Protein AF-0000000077101051 (afdb_homodimer)

Organism: Anaerostipes caccae (strain DSM 14662 / CCUG 47493 / JCM 13470 / NCIMB 13811 / L1-92) (NCBI:txid411490)

Secondary structure (DSSP, 8-state):
--EEEEE-S-HHHHHHHHHHHHHHHHHH-TT-EEEEEESSHHHHHHHHHHS-S--EEEEES---TTS--HHHHHHHHHHH-TT-EEEEEES-GGGHHHHHTSSS--SEEEE--S-HHHHHHHHHHHHHHHHHHS--S--GGGG-EEEEEEETTEEEEEEGGGEEEEEE-SSSTTEEEEEETTS-EEEEE--HHHHHHHH-TTEEEEETTEEEEGGGEEEEETTEEEETTS-EEE--GGGHHHHHHHHHHS--/--EEEEE-S-HHHHHHHHHHHHHHHHHH-TT-EEEEEESSHHHHHHHHHHS-S--EEEEES---TTS--HHHHHHHHHHH-TT-EEEEEES-GGGHHHHHTTTS--SEEEE--S-HHHHHHHHHHHHHHHHHHS--S--GGGG-EEEEEEETTEEEEEEGGGEEEEEE-SSSTTEEEEEETTS-EEEEE--HHHHHHHH-TTEEEEETTEEEEGGGEEEEETTEEEETTS-EEE--GGGHHHHHHHHHHS--

Foldseek 3Di:
DAEEEEEALDPVVLVLLQVLLVLLCVQANVPYDHPYYYNDLVRVVVSCVVPPDAHEYAFEQDRDDPDPGSLNSLQVNCVRYVNHAYEYEYCPPVCVVVSVPVPSPHLYYHHDDPPSLQSSLRSNLSSVVSVVSPPDPDDPQFPDWFWADQDPPDIDIGTLVFWFKKFDDPVDPQKIWTAGSNGDIGIGRHAPVVVDVRSPDQWDDQDNGMIGGLSQWADDDPQWTAGSSGDIDGGDPVCVVVSCCSNVVVVD/DAEEEEEALDPVVLVLLQVLLVLLCVQANVPYDYPYYYNDLVRVVVSCVVPPDAHEYAFEQDRDDPDPGSLNSLQVNCVRYVNHAYEYEYCPPVCVVVSVPVPSPHLYYHYDDPPSLQSSLRSNLSSVVSVVSPPDPDDPQFPDWFWADQDPPDIDIGTLVFWFKKFDDPVDPQKIWTAGSNGDIGIGRHAPVVVDVRSPDQWDDQDNGMIGGLSQWADDDPQWTAGSSGDIDGGDPVCVVVSCCSNVVVVD

pLDDT: mean 87.76, std 11.81, range [38.31, 98.5]

Radius of gyration: 25.84 Å; Cα contacts (8 Å, |Δi|>4): 938; chains: 2; bounding box: 52×83×56 Å

Nearest PDB structures (foldseek):
  4cbv-assembly2_F  TM=4.762E-01  e=7.673E-15  Streptococcus pneumoniae
  4mld-assembly2_C  TM=9.197E-01  e=7.241E-06  Streptococcus pneumoniae R6
  4ml3-assembly1_C  TM=8.680E-01  e=5.550E-05  Streptococcus pneumoniae R6
  6xvu-assembly2_C  TM=7.478E-01  e=4.113E-05  Deinococcus radiodurans R1 = ATCC 13939 = DSM 20539
  5m7p-assembly1_A  TM=7.441E-01  e=4.367E-05  Brucella abortus str. 2308 A

Sequence (504 aa):
MLEIILCDDDPFILKIIREQVEHILSESIPEGRIACVASGYQELFLYLKKHPGEYLFFLDLDFGSNEFNGIDIAKQIKKSFPGSKIVFVTNHYELALNVLKSGVEPFGFIEKTTDIMKMNQCCYQYIYLAKKSFPSKESEEDTETVTLKIGTDEELSLPKADILYVEAVKTKSHCICYHTVNGSSITVRETIDHALETLGAGFMKSHRSVIVQKCHMIGLSDGMIKFINGDTVPCSFRQRNEIKGVIYGKQSMLEIILCDDDPFILKIIREQVEHILSESIPEGRIACVASGYQELFLYLKKHPGEYLFFLDLDFGSNEFNGIDIAKQIKKSFPGSKIVFVTNHYELALNVLKSGVEPFGFIEKTTDIMKMNQCCYQYIYLAKKSFPSKESEEDTETVTLKIGTDEELSLPKADILYVEAVKTKSHCICYHTVNGSSITVRETIDHALETLGAGFMKSHRSVIVQKCHMIGLSDGMIKFINGDTVPCSFRQRNEIKGVIYGKQS

InterPro domains:
  IPR001789 Signal transduction response regulator, receiver domain [PF00072] (4-119)
  IPR001789 Signal transduction response regulator, receiver domain [PS50110] (3-127)
  IPR007492 LytTR DNA-binding domain [PF04397] (158-245)
  IPR007492 LytTR DNA-binding domain [PS50930] (157-249)
  IPR007492 LytTR DNA-binding domain [SM00850] (153-248)
  IPR011006 CheY-like superfamily [SSF52172] (1-127)
  IPR046947 Transcriptional regulatory protein LytR-like [PTHR37299] (19-244)

Structure (mmCIF, N/CA/C/O backbone):
data_AF-0000000077101051-model_v1
#
loop_
_entity.id
_entity.type
_entity.pdbx_description
1 polymer 'Stage 0 sporulation protein A homolog'
#
loop_
_atom_site.group_PDB
_atom_site.id
_atom_site.type_symbol
_atom_site.label_atom_id
_atom_site.label_alt_id
_atom_site.label_comp_id
_atom_site.label_asym_id
_atom_site.label_entity_id
_atom_site.label_seq_id
_atom_site.pdbx_PDB_ins_code
_atom_site.Cartn_x
_atom_site.Cartn_y
_atom_site.Cartn_z
_atom_site.occupancy
_atom_site.B_iso_or_equiv
_atom_site.auth_seq_id
_atom_site.auth_comp_id
_atom_site.auth_asym_id
_atom_site.auth_atom_id
_atom_site.pdbx_PDB_model_num
ATOM 1 N N . MET A 1 1 ? -11.672 18.047 -7.66 1 79.38 1 MET A N 1
ATOM 2 C CA . MET A 1 1 ? -12.297 18.047 -6.336 1 79.38 1 MET A CA 1
ATOM 3 C C . MET A 1 1 ? -12.094 16.703 -5.645 1 79.38 1 MET A C 1
ATOM 5 O O . MET A 1 1 ? -12.211 15.648 -6.281 1 79.38 1 MET A O 1
ATOM 9 N N . LEU A 1 2 ? -11.625 16.734 -4.301 1 91.75 2 LEU A N 1
ATOM 10 C CA . LEU A 1 2 ? -11.406 15.516 -3.523 1 91.75 2 LEU A CA 1
ATOM 11 C C . LEU A 1 2 ? -12.727 14.938 -3.035 1 91.75 2 LEU A C 1
ATOM 13 O O . LEU A 1 2 ? -13.477 15.609 -2.32 1 91.75 2 LEU A O 1
ATOM 17 N N . GLU A 1 3 ? -13.172 13.82 -3.484 1 96.56 3 GLU A N 1
ATOM 18 C CA . GLU A 1 3 ? -14.383 13.125 -3.051 1 96.56 3 GLU A CA 1
ATOM 19 C C . GLU A 1 3 ? -14.039 11.898 -2.209 1 96.56 3 GLU A C 1
ATOM 21 O O . GLU A 1 3 ? -13.219 11.078 -2.607 1 96.56 3 GLU A O 1
ATOM 26 N N . ILE A 1 4 ? -14.75 11.844 -1.069 1 98.06 4 ILE A N 1
ATOM 27 C CA . ILE A 1 4 ? -14.391 10.844 -0.067 1 98.06 4 ILE A CA 1
ATOM 28 C C . ILE A 1 4 ? -15.555 9.875 0.139 1 98.06 4 ILE A C 1
ATOM 30 O O . ILE A 1 4 ? -16.703 10.297 0.207 1 98.06 4 ILE A O 1
ATOM 34 N N . ILE A 1 5 ? -15.289 8.633 0.227 1 98.5 5 ILE A N 1
ATOM 35 C CA . ILE A 1 5 ? -16.266 7.605 0.541 1 98.5 5 ILE A CA 1
ATOM 36 C C . ILE A 1 5 ? -15.898 6.906 1.846 1 98.5 5 ILE A C 1
ATOM 38 O O . ILE A 1 5 ? -14.734 6.527 2.043 1 98.5 5 ILE A O 1
ATOM 42 N N . LEU A 1 6 ? -16.828 6.82 2.721 1 98.38 6 LEU A N 1
ATOM 43 C CA . LEU A 1 6 ? -16.672 6.098 3.98 1 98.38 6 LEU A CA 1
ATOM 44 C C . LEU A 1 6 ? -17.438 4.781 3.949 1 98.38 6 LEU A C 1
ATOM 46 O O . LEU A 1 6 ? -18.594 4.742 3.523 1 98.38 6 LEU A O 1
ATOM 50 N N . CYS A 1 7 ? -16.797 3.705 4.406 1 96.56 7 CYS A N 1
ATOM 51 C CA . CYS A 1 7 ? -17.484 2.416 4.422 1 96.56 7 CYS A CA 1
ATOM 52 C C . CYS A 1 7 ? -17.109 1.616 5.664 1 96.56 7 CYS A C 1
ATOM 54 O O . CYS A 1 7 ? -15.945 1.244 5.84 1 96.56 7 CYS A O 1
ATOM 56 N N . ASP A 1 8 ? -17.984 1.375 6.48 1 94.25 8 ASP A N 1
ATOM 57 C CA . ASP A 1 8 ? -17.875 0.612 7.723 1 94.25 8 ASP A CA 1
ATOM 58 C C . ASP A 1 8 ? -19.219 0.025 8.133 1 94.25 8 ASP A C 1
ATOM 60 O O . ASP A 1 8 ? -20.25 0.678 7.996 1 94.25 8 ASP A O 1
ATOM 64 N N . ASP A 1 9 ? -19.188 -1.195 8.641 1 90.75 9 ASP A N 1
ATOM 65 C CA . ASP A 1 9 ? -20.484 -1.798 8.992 1 90.75 9 ASP A CA 1
ATOM 66 C C . ASP A 1 9 ? -20.922 -1.376 10.391 1 90.75 9 ASP A C 1
ATOM 68 O O . ASP A 1 9 ? -22.047 -1.654 10.805 1 90.75 9 ASP A O 1
ATOM 72 N N . ASP A 1 10 ? -20.078 -0.74 11.164 1 92.75 10 ASP A N 1
ATOM 73 C CA . ASP A 1 10 ? -20.422 -0.222 12.492 1 92.75 10 ASP A CA 1
ATOM 74 C C . ASP A 1 10 ? -20.906 1.223 12.406 1 92.75 10 ASP A C 1
ATOM 76 O O . ASP A 1 10 ? -20.109 2.137 12.164 1 92.75 10 ASP A O 1
ATOM 80 N N . PRO A 1 11 ? -22.188 1.44 12.656 1 94.12 11 PRO A N 1
ATOM 81 C CA . PRO A 1 11 ? -22.734 2.791 12.523 1 94.12 11 PRO A CA 1
ATOM 82 C C . PRO A 1 11 ? -22.062 3.799 13.453 1 94.12 11 PRO A C 1
ATOM 84 O O . PRO A 1 11 ? -21.969 4.984 13.117 1 94.12 11 PRO A O 1
ATOM 87 N N . PHE A 1 12 ? -21.625 3.359 14.555 1 94.38 12 PHE A N 1
ATOM 88 C CA . PHE A 1 12 ? -20.969 4.254 15.5 1 94.38 12 PHE A CA 1
ATOM 89 C C . PHE A 1 12 ? -19.641 4.738 14.945 1 94.38 12 PHE A C 1
ATOM 91 O O . PHE A 1 12 ? -19.328 5.926 15.008 1 94.38 12 PHE A O 1
ATOM 98 N N . ILE A 1 13 ? -18.922 3.852 14.422 1 93.19 13 ILE A N 1
ATOM 99 C CA . ILE A 1 13 ? -17.641 4.195 13.836 1 93.19 13 ILE A CA 1
ATOM 100 C C . ILE A 1 13 ? -17.844 5.125 12.641 1 93.19 13 ILE A C 1
ATOM 102 O O . ILE A 1 13 ? -17.125 6.113 12.484 1 93.19 13 ILE A O 1
ATOM 106 N N . LEU A 1 14 ? -18.812 4.824 11.805 1 95.75 14 LEU A N 1
ATOM 107 C CA . LEU A 1 14 ? -19.109 5.664 10.648 1 95.75 14 LEU A CA 1
ATOM 108 C C . LEU A 1 14 ? -19.422 7.094 11.078 1 95.75 14 LEU A C 1
ATOM 110 O O . LEU A 1 14 ? -18.953 8.047 10.445 1 95.75 14 LEU A O 1
ATOM 114 N N . LYS A 1 15 ? -20.172 7.199 12.109 1 95.44 15 LYS A N 1
ATOM 115 C CA . LYS A 1 15 ? -20.516 8.523 12.609 1 95.44 15 LYS A CA 1
ATOM 116 C C . LYS A 1 15 ? -19.281 9.297 13.047 1 95.44 15 LYS A C 1
ATOM 118 O O . LYS A 1 15 ? -19.109 10.469 12.695 1 95.44 15 LYS A O 1
ATOM 123 N N . ILE A 1 16 ? -18.453 8.656 13.789 1 93.62 16 ILE A N 1
ATOM 124 C CA . ILE A 1 16 ? -17.234 9.281 14.312 1 93.62 16 ILE A CA 1
ATOM 125 C C . ILE A 1 16 ? -16.344 9.727 13.156 1 93.62 16 ILE A C 1
ATOM 127 O O . ILE A 1 16 ? -15.906 10.875 13.117 1 93.62 16 ILE A O 1
ATOM 131 N N . ILE A 1 17 ? -16.094 8.859 12.203 1 96 17 ILE A N 1
ATOM 132 C CA . ILE A 1 17 ? -15.211 9.172 11.086 1 96 17 ILE A CA 1
ATOM 133 C C . ILE A 1 17 ? -15.828 10.281 10.234 1 96 17 ILE A C 1
ATOM 135 O O . ILE A 1 17 ? -15.125 11.195 9.797 1 96 17 ILE A O 1
ATOM 139 N N . ARG A 1 18 ? -17.094 10.172 10.016 1 96.94 18 ARG A N 1
ATOM 140 C CA . ARG A 1 18 ? -17.781 11.195 9.234 1 96.94 18 ARG A CA 1
ATOM 141 C C . ARG A 1 18 ? -17.594 12.57 9.859 1 96.94 18 ARG A C 1
ATOM 143 O O . ARG A 1 18 ? -17.266 13.531 9.164 1 96.94 18 ARG A O 1
ATOM 150 N N . GLU A 1 19 ? -17.812 12.672 11.109 1 95.19 19 GLU A N 1
ATOM 151 C CA . GLU A 1 19 ? -17.688 13.945 11.805 1 95.19 19 GLU A CA 1
ATOM 152 C C . GLU A 1 19 ? -16.266 14.492 11.695 1 95.19 19 GLU A C 1
ATOM 154 O O . GLU A 1 19 ? -16.062 15.695 11.469 1 95.19 19 GLU A O 1
ATOM 159 N N . GLN A 1 20 ? -15.336 13.633 11.867 1 93.06 20 GLN A N 1
ATOM 160 C CA . GLN A 1 20 ? -13.945 14.055 11.758 1 93.06 20 GLN A CA 1
ATOM 161 C C . GLN A 1 20 ? -13.625 14.539 10.344 1 93.06 20 GLN A C 1
ATOM 163 O O . GLN A 1 20 ? -13.023 15.602 10.172 1 93.06 20 GLN A O 1
ATOM 168 N N . VAL A 1 21 ? -14.023 13.797 9.359 1 95.75 21 VAL A N 1
ATOM 169 C CA . VAL A 1 21 ? -13.75 14.125 7.965 1 95.75 21 VAL A CA 1
ATOM 170 C C . VAL A 1 21 ? -14.453 15.43 7.594 1 95.75 21 VAL A C 1
ATOM 172 O O . VAL A 1 21 ? -13.859 16.297 6.949 1 95.75 21 VAL A O 1
ATOM 175 N N . GLU A 1 22 ? -15.641 15.562 8.023 1 94.88 22 GLU A N 1
ATOM 176 C CA . GLU A 1 22 ? -16.375 16.797 7.758 1 94.88 22 GLU A CA 1
ATOM 177 C C . GLU A 1 22 ? -15.672 18 8.367 1 94.88 22 GLU A C 1
ATOM 179 O O . GLU A 1 22 ? -15.578 19.062 7.738 1 94.88 22 GLU A O 1
ATOM 184 N N . HIS A 1 23 ? -15.289 17.828 9.57 1 90.5 23 HIS A N 1
ATOM 185 C CA . HIS A 1 23 ? -14.578 18.906 10.25 1 90.5 23 HIS A CA 1
ATOM 186 C C . HIS A 1 23 ? -13.305 19.281 9.492 1 90.5 23 HIS A C 1
ATOM 188 O O . HIS A 1 23 ? -13.047 20.469 9.266 1 90.5 23 HIS A O 1
ATOM 194 N N . ILE A 1 24 ? -12.547 18.328 9.062 1 90.31 24 ILE A N 1
ATOM 195 C CA . ILE A 1 24 ? -11.305 18.547 8.328 1 90.31 24 ILE A CA 1
ATOM 196 C C . ILE A 1 24 ? -11.594 19.266 7.012 1 90.31 24 ILE A C 1
ATOM 198 O O . ILE A 1 24 ? -10.93 20.234 6.664 1 90.31 24 ILE A O 1
ATOM 202 N N . LEU A 1 25 ? -12.578 18.781 6.312 1 92.19 25 LEU A N 1
ATOM 203 C CA . LEU A 1 25 ? -12.914 19.359 5.016 1 92.19 25 LEU A CA 1
ATOM 204 C C . LEU A 1 25 ? -13.359 20.812 5.168 1 92.19 25 LEU A C 1
ATOM 206 O O . LEU A 1 25 ? -12.93 21.672 4.41 1 92.19 25 LEU A O 1
ATOM 210 N N . SER A 1 26 ? -14.125 21.094 6.133 1 89.31 26 SER A N 1
ATOM 211 C CA . SER A 1 26 ? -14.648 22.438 6.344 1 89.31 26 SER A CA 1
ATOM 212 C C . SER A 1 26 ? -13.531 23.422 6.684 1 89.31 26 SER A C 1
ATOM 214 O O . SER A 1 26 ? -13.562 24.578 6.254 1 89.31 26 SER A O 1
ATOM 216 N N . GLU A 1 27 ? -12.578 22.938 7.363 1 83.31 27 GLU A N 1
ATOM 217 C CA . GLU A 1 27 ? -11.539 23.812 7.879 1 83.31 27 GLU A CA 1
ATOM 218 C C . GLU A 1 27 ? -10.391 23.953 6.879 1 83.31 27 GLU A C 1
ATOM 220 O O . GLU A 1 27 ? -9.75 25.016 6.809 1 83.31 27 GLU A O 1
ATOM 225 N N . SER A 1 28 ? -10.117 22.938 6.133 1 80.94 28 SER A N 1
ATOM 226 C CA . SER A 1 28 ? -8.828 22.953 5.461 1 80.94 28 SER A CA 1
ATOM 227 C C . SER A 1 28 ? -8.977 22.656 3.973 1 80.94 28 SER A C 1
ATOM 229 O O . SER A 1 28 ? -8.086 22.969 3.18 1 80.94 28 SER A O 1
ATOM 231 N N . ILE A 1 29 ? -10.016 22.016 3.594 1 80.75 29 ILE A N 1
ATOM 232 C CA . ILE A 1 29 ? -10.18 21.609 2.201 1 80.75 29 ILE A CA 1
ATOM 233 C C . ILE A 1 29 ? -11.625 21.859 1.763 1 80.75 29 ILE A C 1
ATOM 235 O O . ILE A 1 29 ? -12.383 20.906 1.541 1 80.75 29 ILE A O 1
ATOM 239 N N . PRO A 1 30 ? -11.883 23.031 1.496 1 79.44 30 PRO A N 1
ATOM 240 C CA . PRO A 1 30 ? -13.281 23.375 1.238 1 79.44 30 PRO A CA 1
ATOM 241 C C . PRO A 1 30 ? -13.82 22.75 -0.045 1 79.44 30 PRO A C 1
ATOM 243 O O . PRO A 1 30 ? -15.031 22.562 -0.183 1 79.44 30 PRO A O 1
ATOM 246 N N . GLU A 1 31 ? -12.969 22.406 -0.931 1 84.94 31 GLU A N 1
ATOM 247 C CA . GLU A 1 31 ? -13.43 21.844 -2.195 1 84.94 31 GLU A CA 1
ATOM 248 C C . GLU A 1 31 ? -13.672 20.344 -2.076 1 84.94 31 GLU A C 1
ATOM 250 O O . GLU A 1 31 ? -14.18 19.719 -3.008 1 84.94 31 GLU A O 1
ATOM 255 N N . GLY A 1 32 ? -13.422 19.812 -0.998 1 92.38 32 GLY A N 1
ATOM 256 C CA . GLY A 1 32 ? -13.648 18.391 -0.787 1 92.38 32 GLY A CA 1
ATOM 257 C C . GLY A 1 32 ? -15.031 18.078 -0.231 1 92.38 32 GLY A C 1
ATOM 258 O O . GLY A 1 32 ? -15.664 18.938 0.372 1 92.38 32 GLY A O 1
ATOM 259 N N . ARG A 1 33 ? -15.516 16.875 -0.443 1 95.88 33 ARG A N 1
ATOM 260 C CA . ARG A 1 33 ? -16.781 16.484 0.145 1 95.88 33 ARG A CA 1
ATOM 261 C C . ARG A 1 33 ? -16.828 14.969 0.379 1 95.88 33 ARG A C 1
ATOM 263 O O . ARG A 1 33 ? -16.109 14.211 -0.268 1 95.88 33 ARG A O 1
ATOM 270 N N . ILE A 1 34 ? -17.766 14.648 1.262 1 97.81 34 ILE A N 1
ATOM 271 C CA . ILE A 1 34 ? -18.109 13.242 1.414 1 97.81 34 ILE A CA 1
ATOM 272 C C . ILE A 1 34 ? -19.156 12.852 0.385 1 97.81 34 ILE A C 1
ATOM 274 O O . ILE A 1 34 ? -20.281 13.359 0.421 1 97.81 34 ILE A O 1
ATOM 278 N N . ALA A 1 35 ? -18.797 11.961 -0.454 1 97.88 35 ALA A N 1
ATOM 279 C CA . ALA A 1 35 ? -19.672 11.602 -1.565 1 97.88 35 ALA A CA 1
ATOM 280 C C . ALA A 1 35 ? -20.641 10.492 -1.162 1 97.88 35 ALA A C 1
ATOM 282 O O . ALA A 1 35 ? -21.75 10.414 -1.681 1 97.88 35 ALA A O 1
ATOM 283 N N . CYS A 1 36 ? -20.188 9.602 -0.268 1 97.88 36 CYS A N 1
ATOM 284 C CA . CYS A 1 36 ? -21 8.453 0.106 1 97.88 36 CYS A CA 1
ATOM 285 C C . CYS A 1 36 ? -20.562 7.887 1.451 1 97.88 36 CYS A C 1
ATOM 287 O O . CYS A 1 36 ? -19.359 7.832 1.743 1 97.88 36 CYS A O 1
ATOM 289 N N . VAL A 1 37 ? -21.516 7.602 2.223 1 97.88 37 VAL A N 1
ATOM 290 C CA . VAL A 1 37 ? -21.328 6.828 3.445 1 97.88 37 VAL A CA 1
ATOM 291 C C . VAL A 1 37 ? -22.047 5.492 3.33 1 97.88 37 VAL A C 1
ATOM 293 O O . VAL A 1 37 ? -23.281 5.453 3.23 1 97.88 37 VAL A O 1
ATOM 296 N N . ALA A 1 38 ? -21.297 4.398 3.322 1 95.69 38 ALA A N 1
ATOM 297 C CA . ALA A 1 38 ? -21.859 3.078 3.094 1 95.69 38 ALA A CA 1
ATOM 298 C C . ALA A 1 38 ? -21.688 2.182 4.316 1 95.69 38 ALA A C 1
ATOM 300 O O . ALA A 1 38 ? -20.625 2.195 4.949 1 95.69 38 ALA A O 1
ATOM 301 N N . SER A 1 39 ? -22.641 1.37 4.59 1 92.5 39 SER A N 1
ATOM 302 C CA . SER A 1 39 ? -22.594 0.462 5.73 1 92.5 39 SER A CA 1
ATOM 303 C C . SER A 1 39 ? -22.078 -0.914 5.316 1 92.5 39 SER A C 1
ATOM 305 O O . SER A 1 39 ? -21.984 -1.824 6.141 1 92.5 39 SER A O 1
ATOM 307 N N . GLY A 1 40 ? -21.766 -1.019 4.082 1 86.88 40 GLY A N 1
ATOM 308 C CA . GLY A 1 40 ? -21.25 -2.285 3.574 1 86.88 40 GLY A CA 1
ATOM 309 C C . GLY A 1 40 ? -20.953 -2.254 2.09 1 86.88 40 GLY A C 1
ATOM 310 O O . GLY A 1 40 ? -21.125 -1.224 1.436 1 86.88 40 GLY A O 1
ATOM 311 N N . TYR A 1 41 ? -20.469 -3.359 1.584 1 85.44 41 TYR A N 1
ATOM 312 C CA . TYR A 1 41 ? -19.953 -3.445 0.223 1 85.44 41 TYR A CA 1
ATOM 313 C C . TYR A 1 41 ? -21.078 -3.264 -0.797 1 85.44 41 TYR A C 1
ATOM 315 O O . TYR A 1 41 ? -20.859 -2.684 -1.864 1 85.44 41 TYR A O 1
ATOM 323 N N . GLN A 1 42 ? -22.281 -3.762 -0.482 1 85.5 42 GLN A N 1
ATOM 324 C CA . GLN A 1 42 ? -23.391 -3.65 -1.433 1 85.5 42 GLN A CA 1
ATOM 325 C C . GLN A 1 42 ? -23.734 -2.191 -1.7 1 85.5 42 GLN A C 1
ATOM 327 O O . GLN A 1 42 ? -23.844 -1.774 -2.855 1 85.5 42 GLN A O 1
ATOM 332 N N . GLU A 1 43 ? -23.953 -1.485 -0.604 1 92.19 43 GLU A N 1
ATOM 333 C CA . GLU A 1 43 ? -24.234 -0.062 -0.735 1 92.19 43 GLU A CA 1
ATOM 334 C C . GLU A 1 43 ? -23.109 0.673 -1.442 1 92.19 43 GLU A C 1
ATOM 336 O O . GLU A 1 43 ? -23.344 1.54 -2.283 1 92.19 43 GLU A O 1
ATOM 341 N N . LEU A 1 44 ? -21.922 0.354 -1.137 1 94.38 44 LEU A N 1
ATOM 342 C CA . LEU A 1 44 ? -20.734 0.968 -1.719 1 94.38 44 LEU A CA 1
ATOM 343 C C . LEU A 1 44 ? -20.703 0.76 -3.229 1 94.38 44 LEU A C 1
ATOM 345 O O . LEU A 1 44 ? -20.562 1.721 -3.99 1 94.38 44 LEU A O 1
ATOM 349 N N . PHE A 1 45 ? -20.906 -0.419 -3.691 1 91.44 45 PHE A N 1
ATOM 350 C CA . PHE A 1 45 ? -20.766 -0.709 -5.113 1 91.44 45 PHE A CA 1
ATOM 351 C C . PHE A 1 45 ? -21.969 -0.201 -5.891 1 91.44 45 PHE A C 1
ATOM 353 O O . PHE A 1 45 ? -21.859 0.178 -7.055 1 91.44 45 PHE A O 1
ATOM 360 N N . LEU A 1 46 ? -23.172 -0.211 -5.227 1 93 46 LEU A N 1
ATOM 361 C CA . LEU A 1 46 ? -24.328 0.429 -5.863 1 93 46 LEU A CA 1
ATOM 362 C C . LEU A 1 46 ? -24.031 1.898 -6.148 1 93 46 LEU A C 1
ATOM 364 O O . LEU A 1 46 ? -24.344 2.396 -7.234 1 93 46 LEU A O 1
ATOM 368 N N . TYR A 1 47 ? -23.453 2.531 -5.199 1 96.44 47 TYR A N 1
ATOM 369 C CA . TYR A 1 47 ? -23.094 3.93 -5.395 1 96.44 47 TYR A CA 1
ATOM 370 C C . TYR A 1 47 ? -22.078 4.078 -6.52 1 96.44 47 TYR A C 1
ATOM 372 O O . TYR A 1 47 ? -22.219 4.941 -7.387 1 96.44 47 TYR A O 1
ATOM 380 N N . LEU A 1 48 ? -21 3.262 -6.508 1 95.44 48 LEU A N 1
ATOM 381 C CA . LEU A 1 48 ? -19.922 3.357 -7.488 1 95.44 48 LEU A CA 1
ATOM 382 C C . LEU A 1 48 ? -20.438 3.08 -8.898 1 95.44 48 LEU A C 1
ATOM 384 O O . LEU A 1 48 ? -19.953 3.656 -9.867 1 95.44 48 LEU A O 1
ATOM 388 N N . LYS A 1 49 ? -21.391 2.174 -8.984 1 93.19 49 LYS A N 1
ATOM 389 C CA . LYS A 1 49 ? -22 1.895 -10.281 1 93.19 49 LYS A CA 1
ATOM 390 C C . LYS A 1 49 ? -22.688 3.137 -10.844 1 93.19 49 LYS A C 1
ATOM 392 O O . LYS A 1 49 ? -22.609 3.408 -12.039 1 93.19 49 LYS A O 1
ATOM 397 N N . LYS A 1 50 ? -23.312 3.846 -10.023 1 95.94 50 LYS A N 1
ATOM 398 C CA . LYS A 1 50 ? -24.047 5.039 -10.43 1 95.94 50 LYS A CA 1
ATOM 399 C C . LYS A 1 50 ? -23.125 6.238 -10.57 1 95.94 50 LYS A C 1
ATOM 401 O O . LYS A 1 50 ? -23.391 7.152 -11.352 1 95.94 50 LYS A O 1
ATOM 406 N N . HIS A 1 51 ? -22.078 6.219 -9.82 1 96.94 51 HIS A N 1
ATOM 407 C CA . HIS A 1 51 ? -21.141 7.34 -9.797 1 96.94 51 HIS A CA 1
ATOM 408 C C . HIS A 1 51 ? -19.703 6.863 -9.969 1 96.94 51 HIS A C 1
ATOM 410 O O . HIS A 1 51 ? -18.891 7 -9.062 1 96.94 51 HIS A O 1
ATOM 416 N N . PRO A 1 52 ? -19.375 6.445 -11.203 1 95 52 PRO A N 1
ATOM 417 C CA . PRO A 1 52 ? -18 5.988 -11.43 1 95 52 PRO A CA 1
ATOM 418 C C . PRO A 1 52 ? -16.969 7.117 -11.328 1 95 52 PRO A C 1
ATOM 420 O O . PRO A 1 52 ? -17.266 8.25 -11.727 1 95 52 PRO A O 1
ATOM 423 N N . GLY A 1 53 ? -15.836 6.836 -10.75 1 93.75 53 GLY A N 1
ATOM 424 C CA . GLY A 1 53 ? -14.781 7.824 -10.617 1 93.75 53 GLY A CA 1
ATOM 425 C C . GLY A 1 53 ? -13.727 7.441 -9.586 1 93.75 53 GLY A C 1
ATOM 426 O O . GLY A 1 53 ? -13.781 6.344 -9.023 1 93.75 53 GLY A O 1
ATOM 427 N N . GLU A 1 54 ? -12.781 8.305 -9.438 1 93.81 54 GLU A N 1
ATOM 428 C CA . GLU A 1 54 ? -11.719 8.109 -8.445 1 93.81 54 GLU A CA 1
ATOM 429 C C . GLU A 1 54 ? -12.078 8.773 -7.121 1 93.81 54 GLU A C 1
ATOM 431 O O . GLU A 1 54 ? -12.531 9.914 -7.094 1 93.81 54 GLU A O 1
ATOM 436 N N . TYR A 1 55 ? -11.93 8.039 -6.035 1 97 55 TYR A N 1
ATOM 437 C CA . TYR A 1 55 ? -12.289 8.508 -4.703 1 97 55 TYR A CA 1
ATOM 438 C C . TYR A 1 55 ? -11.18 8.211 -3.697 1 97 55 TYR A C 1
ATOM 440 O O . TYR A 1 55 ? -10.289 7.402 -3.971 1 97 55 TYR A O 1
ATOM 448 N N . LEU A 1 56 ? -11.18 8.945 -2.658 1 97.69 56 LEU A N 1
ATOM 449 C CA . LEU A 1 56 ? -10.492 8.539 -1.438 1 97.69 56 LEU A CA 1
ATOM 450 C C . LEU A 1 56 ? -11.414 7.719 -0.542 1 97.69 56 LEU A C 1
ATOM 452 O O . LEU A 1 56 ? -12.5 8.18 -0.169 1 97.69 56 LEU A O 1
ATOM 456 N N . PHE A 1 57 ? -10.977 6.547 -0.204 1 98.19 57 PHE A N 1
ATOM 457 C CA . PHE A 1 57 ? -11.797 5.656 0.605 1 98.19 57 PHE A CA 1
ATOM 458 C C . PHE A 1 57 ? -11.242 5.539 2.02 1 98.19 57 PHE A C 1
ATOM 460 O O . PHE A 1 57 ? -10.031 5.402 2.203 1 98.19 57 PHE A O 1
ATOM 467 N N . PHE A 1 58 ? -12.078 5.668 2.959 1 98.25 58 PHE A N 1
ATOM 468 C CA . PHE A 1 58 ? -11.859 5.094 4.281 1 98.25 58 PHE A CA 1
ATOM 469 C C . PHE A 1 58 ? -12.664 3.811 4.457 1 98.25 58 PHE A C 1
ATOM 471 O O . PHE A 1 58 ? -13.891 3.854 4.574 1 98.25 58 PHE A O 1
ATOM 478 N N . LEU A 1 59 ? -11.977 2.691 4.465 1 96.69 59 LEU A N 1
ATOM 479 C CA . LEU A 1 59 ? -12.602 1.384 4.297 1 96.69 59 LEU A CA 1
ATOM 480 C C . LEU A 1 59 ? -12.258 0.464 5.465 1 96.69 59 LEU A C 1
ATOM 482 O O . LEU A 1 59 ? -11.086 0.286 5.801 1 96.69 59 LEU A O 1
ATOM 486 N N . ASP A 1 60 ? -13.266 -0.098 6.039 1 94.69 60 ASP A N 1
ATOM 487 C CA . ASP A 1 60 ? -13.047 -1.114 7.062 1 94.69 60 ASP A CA 1
ATOM 488 C C . ASP A 1 60 ? -12.414 -2.369 6.465 1 94.69 60 ASP A C 1
ATOM 490 O O . ASP A 1 60 ? -12.648 -2.693 5.301 1 94.69 60 ASP A O 1
ATOM 494 N N . LEU A 1 61 ? -11.625 -3.014 7.25 1 90.12 61 LEU A N 1
ATOM 495 C CA . LEU A 1 61 ? -10.969 -4.234 6.797 1 90.12 61 LEU A CA 1
ATOM 496 C C . LEU A 1 61 ? -11.836 -5.457 7.066 1 90.12 61 LEU A C 1
ATOM 498 O O . LEU A 1 61 ? -11.773 -6.445 6.332 1 90.12 61 LEU A O 1
ATOM 502 N N . ASP A 1 62 ? -12.508 -5.426 8.172 1 81.81 62 ASP A N 1
ATOM 503 C CA . ASP A 1 62 ? -13.273 -6.586 8.609 1 81.81 62 ASP A CA 1
ATOM 504 C C . ASP A 1 62 ? -14.766 -6.277 8.633 1 81.81 62 ASP A C 1
ATOM 506 O O . ASP A 1 62 ? -15.227 -5.48 9.453 1 81.81 62 ASP A O 1
ATOM 510 N N . PHE A 1 63 ? -15.5 -6.777 7.719 1 71.56 63 PHE A N 1
ATOM 511 C CA . PHE A 1 63 ? -16.938 -6.555 7.672 1 71.56 63 PHE A CA 1
ATOM 512 C C . PHE A 1 63 ? -17.688 -7.719 8.312 1 71.56 63 PHE A C 1
ATOM 514 O O . PHE A 1 63 ? -18.891 -7.91 8.07 1 71.56 63 PHE A O 1
ATOM 521 N N . GLY A 1 64 ? -16.984 -8.344 9.391 1 61.44 64 GLY A N 1
ATOM 522 C CA . GLY A 1 64 ? -17.609 -9.453 10.102 1 61.44 64 GLY A CA 1
ATOM 523 C C . GLY A 1 64 ? -17.656 -10.734 9.297 1 61.44 64 GLY A C 1
ATOM 524 O O . GLY A 1 64 ? -16.844 -10.922 8.383 1 61.44 64 GLY A O 1
ATOM 525 N N . SER A 1 65 ? -18.422 -11.766 9.664 1 53.03 65 SER A N 1
ATOM 526 C CA . SER A 1 65 ? -18.422 -13.195 9.367 1 53.03 65 SER A CA 1
ATOM 527 C C . SER A 1 65 ? -18.281 -13.453 7.871 1 53.03 65 SER A C 1
ATOM 529 O O . SER A 1 65 ? -17.562 -14.367 7.457 1 53.03 65 SER A O 1
ATOM 531 N N . ASN A 1 66 ? -19.203 -13.227 6.926 1 44.88 66 ASN A N 1
ATOM 532 C CA . ASN A 1 66 ? -19.406 -13.883 5.641 1 44.88 66 ASN A CA 1
ATOM 533 C C . ASN A 1 66 ? -18.969 -13 4.477 1 44.88 66 ASN A C 1
ATOM 535 O O . ASN A 1 66 ? -19.359 -13.234 3.332 1 44.88 66 ASN A O 1
ATOM 539 N N . GLU A 1 67 ? -18.219 -11.961 4.691 1 50.78 67 GLU A N 1
ATOM 540 C CA . GLU A 1 67 ? -18.188 -11.047 3.553 1 50.78 67 GLU A CA 1
ATOM 541 C C . GLU A 1 67 ? -16.766 -10.766 3.104 1 50.78 67 GLU A C 1
ATOM 543 O O . GLU A 1 67 ? -15.805 -11.18 3.768 1 50.78 67 GLU A O 1
ATOM 548 N N . PHE A 1 68 ? -16.719 -10.477 1.807 1 53.72 68 PHE A N 1
ATOM 549 C CA . PHE A 1 68 ? -15.469 -9.906 1.311 1 53.72 68 PHE A CA 1
ATOM 550 C C . PHE A 1 68 ? -14.75 -9.133 2.41 1 53.72 68 PHE A C 1
ATOM 552 O O . PHE A 1 68 ? -15.383 -8.375 3.156 1 53.72 68 PHE A O 1
ATOM 559 N N . ASN A 1 69 ? -13.531 -9.625 2.611 1 77 69 ASN A N 1
ATOM 560 C CA . ASN A 1 69 ? -12.812 -8.75 3.535 1 77 69 ASN A CA 1
ATOM 561 C C . ASN A 1 69 ? -12.367 -7.457 2.854 1 77 69 ASN A C 1
ATOM 563 O O . ASN A 1 69 ? -12.594 -7.273 1.656 1 77 69 ASN A O 1
ATOM 567 N N . GLY A 1 70 ? -12.156 -6.43 3.525 1 87.38 70 GLY A N 1
ATOM 568 C CA . GLY A 1 70 ? -11.758 -5.109 3.057 1 87.38 70 GLY A CA 1
ATOM 569 C C . GLY A 1 70 ? -10.734 -5.16 1.934 1 87.38 70 GLY A C 1
ATOM 570 O O . GLY A 1 70 ? -10.75 -4.309 1.04 1 87.38 70 GLY A O 1
ATOM 571 N N . ILE A 1 71 ? -9.953 -6.207 1.938 1 88 71 ILE A N 1
ATOM 572 C CA . ILE A 1 71 ? -8.93 -6.355 0.907 1 88 71 ILE A CA 1
ATOM 573 C C . ILE A 1 71 ? -9.586 -6.727 -0.421 1 88 71 ILE A C 1
ATOM 575 O O . ILE A 1 71 ? -9.242 -6.172 -1.467 1 88 71 ILE A O 1
ATOM 579 N N . ASP A 1 72 ? -10.539 -7.594 -0.404 1 82.94 72 ASP A N 1
ATOM 580 C CA . ASP A 1 72 ? -11.258 -7.996 -1.609 1 82.94 72 ASP A CA 1
ATOM 581 C C . ASP A 1 72 ? -12.016 -6.82 -2.215 1 82.94 72 ASP A C 1
ATOM 583 O O . ASP A 1 72 ? -12.016 -6.629 -3.432 1 82.94 72 ASP A O 1
ATOM 587 N N . ILE A 1 73 ? -12.641 -6.113 -1.343 1 87.94 73 ILE A N 1
ATOM 588 C CA . ILE A 1 73 ? -13.375 -4.934 -1.784 1 87.94 73 ILE A CA 1
ATOM 589 C C . ILE A 1 73 ? -12.414 -3.939 -2.432 1 87.94 73 ILE A C 1
ATOM 591 O O . ILE A 1 73 ? -12.695 -3.41 -3.51 1 87.94 73 ILE A O 1
ATOM 595 N N . ALA A 1 74 ? -11.305 -3.721 -1.807 1 92.81 74 ALA A N 1
ATOM 596 C CA . ALA A 1 74 ? -10.297 -2.789 -2.307 1 92.81 74 ALA A CA 1
ATOM 597 C C . ALA A 1 74 ? -9.781 -3.223 -3.678 1 92.81 74 ALA A C 1
ATOM 599 O O . ALA A 1 74 ? -9.602 -2.391 -4.57 1 92.81 74 ALA A O 1
ATOM 600 N N . LYS A 1 75 ? -9.555 -4.508 -3.82 1 87.06 75 LYS A N 1
ATOM 601 C CA . LYS A 1 75 ? -9.102 -5.027 -5.109 1 87.06 75 LYS A CA 1
ATOM 60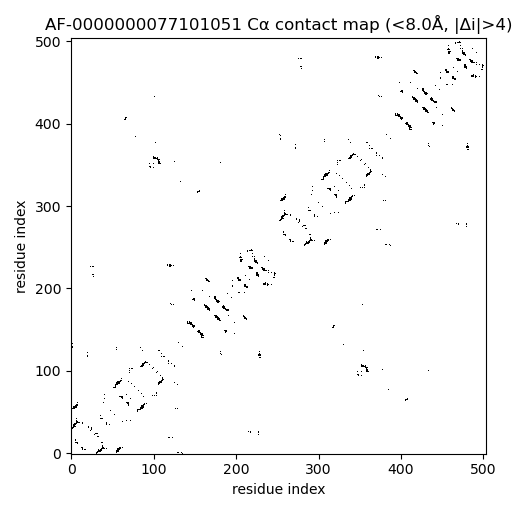2 C C . LYS A 1 75 ? -10.109 -4.719 -6.211 1 87.06 75 LYS A C 1
ATOM 604 O O . LYS A 1 75 ? -9.727 -4.32 -7.316 1 87.06 75 LYS A O 1
ATOM 609 N N . GLN A 1 76 ? -11.352 -4.918 -5.918 1 85 76 GLN A N 1
ATOM 610 C CA . GLN A 1 76 ? -12.406 -4.637 -6.891 1 85 76 GLN A CA 1
ATOM 611 C C . GLN A 1 76 ? -12.453 -3.15 -7.23 1 85 76 GLN A C 1
ATOM 613 O O . GLN A 1 76 ? -12.602 -2.781 -8.398 1 85 76 GLN A O 1
ATOM 618 N N . ILE A 1 77 ? -12.32 -2.354 -6.246 1 92.31 77 ILE A N 1
ATOM 619 C CA . ILE A 1 77 ? -12.312 -0.911 -6.457 1 92.31 77 ILE A CA 1
ATOM 620 C C . ILE A 1 77 ? -11.148 -0.532 -7.375 1 92.31 77 ILE A C 1
ATOM 622 O O . ILE A 1 77 ? -11.336 0.188 -8.359 1 92.31 77 ILE A O 1
ATOM 626 N N . LYS A 1 78 ? -9.969 -1.019 -7.07 1 91.25 78 LYS A N 1
ATOM 627 C CA . LYS A 1 78 ? -8.758 -0.667 -7.805 1 91.25 78 LYS A CA 1
ATOM 628 C C . LYS A 1 78 ? -8.812 -1.184 -9.242 1 91.25 78 LYS A C 1
ATOM 630 O O . LYS A 1 78 ? -8.273 -0.559 -10.148 1 91.25 78 LYS A O 1
ATOM 635 N N . LYS A 1 79 ? -9.461 -2.281 -9.422 1 84.06 79 LYS A N 1
ATOM 636 C CA . LYS A 1 79 ? -9.641 -2.818 -10.766 1 84.06 79 LYS A CA 1
ATOM 637 C C . LYS A 1 79 ? -10.453 -1.861 -11.633 1 84.06 79 LYS A C 1
ATOM 639 O O . LYS A 1 79 ? -10.125 -1.638 -12.805 1 84.06 79 LYS A O 1
ATOM 644 N N . SER A 1 80 ? -11.453 -1.306 -11.078 1 86.75 80 SER A N 1
ATOM 645 C CA . SER A 1 80 ? -12.352 -0.434 -11.828 1 86.75 80 SER A CA 1
ATOM 646 C C . SER A 1 80 ? -11.852 1.007 -11.828 1 86.75 80 SER A C 1
ATOM 648 O O . SER A 1 80 ? -12.039 1.732 -12.805 1 86.75 80 SER A O 1
ATOM 650 N N . PHE A 1 81 ? -11.25 1.354 -10.758 1 91.38 81 PHE A N 1
ATOM 651 C CA . PHE A 1 81 ? -10.789 2.723 -10.562 1 91.38 81 PHE A CA 1
ATOM 652 C C . PHE A 1 81 ? -9.375 2.744 -9.992 1 91.38 81 PHE A C 1
ATOM 654 O O . PHE A 1 81 ? -9.18 3.07 -8.82 1 91.38 81 PHE A O 1
ATOM 661 N N . PRO A 1 82 ? -8.375 2.525 -10.82 1 88.25 82 PRO A N 1
ATOM 662 C CA . PRO A 1 82 ? -7 2.355 -10.352 1 88.25 82 PRO A CA 1
ATOM 663 C C . PRO A 1 82 ? -6.441 3.613 -9.695 1 88.25 82 PRO A C 1
ATOM 665 O O . PRO A 1 82 ? -5.508 3.529 -8.891 1 88.25 82 PRO A O 1
ATOM 668 N N . GLY A 1 83 ? -7.027 4.711 -9.938 1 91.06 83 GLY A N 1
ATOM 669 C CA . GLY A 1 83 ? -6.539 5.957 -9.367 1 91.06 83 GLY A CA 1
ATOM 670 C C . GLY A 1 83 ? -7.086 6.234 -7.98 1 91.06 83 GLY A C 1
ATOM 671 O O . GLY A 1 83 ? -6.637 7.16 -7.301 1 91.06 83 GLY A O 1
ATOM 672 N N . SER A 1 84 ? -8.008 5.391 -7.539 1 95.19 84 SER A N 1
ATOM 673 C CA . SER A 1 84 ? -8.594 5.586 -6.215 1 95.19 84 SER A CA 1
ATOM 674 C C . SER A 1 84 ? -7.578 5.316 -5.113 1 95.19 84 SER A C 1
ATOM 676 O O . SER A 1 84 ? -6.645 4.535 -5.305 1 95.19 84 SER A O 1
ATOM 678 N N . LYS A 1 85 ? -7.727 6.023 -4.055 1 96.88 85 LYS A N 1
ATOM 679 C CA . LYS A 1 85 ? -6.871 5.859 -2.885 1 96.88 85 LYS A CA 1
ATOM 680 C C . LYS A 1 85 ? -7.633 5.219 -1.73 1 96.88 85 LYS A C 1
ATOM 682 O O . LYS A 1 85 ? -8.734 5.66 -1.384 1 96.88 85 LYS A O 1
ATOM 687 N N . ILE A 1 86 ? -7.059 4.176 -1.137 1 97.62 86 ILE A N 1
ATOM 688 C CA . ILE A 1 86 ? -7.785 3.43 -0.117 1 97.62 86 ILE A CA 1
ATOM 689 C C . ILE A 1 86 ? -7.016 3.471 1.201 1 97.62 86 ILE A C 1
ATOM 691 O O . ILE A 1 86 ? -5.875 3.008 1.276 1 97.62 86 ILE A O 1
ATOM 695 N N . VAL A 1 87 ? -7.625 4.027 2.191 1 98 87 VAL A N 1
ATOM 696 C CA . VAL A 1 87 ? -7.141 3.977 3.568 1 98 87 VAL A CA 1
ATOM 697 C C . VAL A 1 87 ? -7.934 2.934 4.355 1 98 87 VAL A C 1
ATOM 699 O O . VAL A 1 87 ? -9.141 3.08 4.547 1 98 87 VAL A O 1
ATOM 702 N N . PHE A 1 88 ? -7.246 1.918 4.828 1 96.81 88 PHE A N 1
ATOM 703 C CA . PHE A 1 88 ? -7.918 0.933 5.668 1 96.81 88 PHE A CA 1
ATOM 704 C C . PHE A 1 88 ? -8.039 1.432 7.102 1 96.81 88 PHE A C 1
ATOM 706 O O . PHE A 1 88 ? -7.066 1.938 7.668 1 96.81 88 PHE A O 1
ATOM 713 N N . VAL A 1 89 ? -9.234 1.37 7.664 1 96.5 89 VAL A N 1
ATOM 714 C CA . VAL A 1 89 ? -9.516 1.726 9.055 1 96.5 89 VAL A CA 1
ATOM 715 C C . VAL A 1 89 ? -10.023 0.5 9.805 1 96.5 89 VAL A C 1
ATOM 717 O O . VAL A 1 89 ? -11.102 -0.021 9.5 1 96.5 89 VAL A O 1
ATOM 720 N N . THR A 1 90 ? -9.297 0.047 10.859 1 93.44 90 THR A N 1
ATOM 721 C CA . THR A 1 90 ? -9.672 -1.258 11.391 1 93.44 90 THR A CA 1
ATOM 722 C C . THR A 1 90 ? -9.273 -1.379 12.859 1 93.44 90 THR A C 1
ATOM 724 O O . THR A 1 90 ? -8.422 -0.625 13.344 1 93.44 90 THR A O 1
ATOM 727 N N . ASN A 1 91 ? -9.961 -2.328 13.508 1 92.06 91 ASN A N 1
ATOM 728 C CA . ASN A 1 91 ? -9.555 -2.734 14.844 1 92.06 91 ASN A CA 1
ATOM 729 C C . ASN A 1 91 ? -8.492 -3.83 14.797 1 92.06 91 ASN A C 1
ATOM 731 O O . ASN A 1 91 ? -7.957 -4.227 15.836 1 92.06 91 ASN A O 1
ATOM 735 N N . HIS A 1 92 ? -8.125 -4.32 13.688 1 88.25 92 HIS A N 1
ATOM 736 C CA . HIS A 1 92 ? -7.277 -5.496 13.523 1 88.25 92 HIS A CA 1
ATOM 737 C C . HIS A 1 92 ? -5.891 -5.113 13.016 1 88.25 92 HIS A C 1
ATOM 739 O O . HIS A 1 92 ? -5.5 -5.504 11.914 1 88.25 92 HIS A O 1
ATOM 745 N N . TYR A 1 93 ? -5.242 -4.492 13.891 1 87.06 93 TYR A N 1
ATOM 746 C CA . TYR A 1 93 ? -3.896 -4.027 13.57 1 87.06 93 TYR A CA 1
ATOM 747 C C . TYR A 1 93 ? -3.014 -5.188 13.125 1 87.06 93 TYR A C 1
ATOM 749 O O . TYR A 1 93 ? -2.109 -5.004 12.305 1 87.06 93 TYR A O 1
ATOM 757 N N . GLU A 1 94 ? -3.334 -6.387 13.594 1 88.38 94 GLU A N 1
ATOM 758 C CA . GLU A 1 94 ? -2.543 -7.578 13.305 1 88.38 94 GLU A CA 1
ATOM 759 C C . GLU A 1 94 ? -2.631 -7.949 11.828 1 88.38 94 GLU A C 1
ATOM 761 O O . GLU A 1 94 ? -1.809 -8.719 11.328 1 88.38 94 GLU A O 1
ATOM 766 N N . LEU A 1 95 ? -3.545 -7.34 11.094 1 87.62 95 LEU A N 1
ATOM 767 C CA . LEU A 1 95 ? -3.725 -7.641 9.68 1 87.62 95 LEU A CA 1
ATOM 768 C C . LEU A 1 95 ? -2.928 -6.676 8.812 1 87.62 95 LEU A C 1
ATOM 770 O O . LEU A 1 95 ? -2.984 -6.746 7.578 1 87.62 95 LEU A O 1
ATOM 774 N N . ALA A 1 96 ? -2.168 -5.801 9.367 1 91.94 96 ALA A N 1
ATOM 775 C CA . ALA A 1 96 ? -1.424 -4.77 8.641 1 91.94 96 ALA A CA 1
ATOM 776 C C . ALA A 1 96 ? -0.506 -5.391 7.594 1 91.94 96 ALA A C 1
ATOM 778 O O . ALA A 1 96 ? -0.478 -4.945 6.445 1 91.94 96 ALA A O 1
ATOM 779 N N . LEU A 1 97 ? 0.186 -6.406 7.992 1 89.94 97 LEU A N 1
ATOM 780 C CA . LEU A 1 97 ? 1.119 -7.039 7.07 1 89.94 97 LEU A CA 1
ATOM 781 C C . LEU A 1 97 ? 0.375 -7.719 5.926 1 89.94 97 LEU A C 1
ATOM 783 O O . LEU A 1 97 ? 0.844 -7.715 4.785 1 89.94 97 LEU A O 1
ATOM 787 N N . ASN A 1 98 ? -0.773 -8.289 6.184 1 87.62 98 ASN A N 1
ATOM 788 C CA . ASN A 1 98 ? -1.605 -8.883 5.145 1 87.62 98 ASN A CA 1
ATOM 789 C C . ASN A 1 98 ? -2.021 -7.852 4.102 1 87.62 98 ASN A C 1
ATOM 791 O O . ASN A 1 98 ? -1.977 -8.125 2.898 1 87.62 98 ASN A O 1
ATOM 795 N N . VAL A 1 99 ? -2.357 -6.707 4.566 1 92.12 99 VAL A N 1
ATOM 796 C CA . VAL A 1 99 ? -2.744 -5.617 3.678 1 92.12 99 VAL A CA 1
ATOM 797 C C . VAL A 1 99 ? -1.55 -5.203 2.82 1 92.12 99 VAL A C 1
ATOM 799 O O . VAL A 1 99 ? -1.664 -5.094 1.598 1 92.12 99 VAL A O 1
ATOM 802 N N . LEU A 1 100 ? -0.455 -5.066 3.467 1 93.69 100 LEU A N 1
ATOM 803 C CA . LEU A 1 100 ? 0.766 -4.605 2.814 1 93.69 100 LEU A CA 1
ATOM 804 C C . LEU A 1 100 ? 1.198 -5.574 1.722 1 93.69 100 LEU A C 1
ATOM 806 O O . LEU A 1 100 ? 1.662 -5.156 0.659 1 93.69 100 LEU A O 1
ATOM 810 N N . LYS A 1 101 ? 0.972 -6.812 1.897 1 91.69 101 LYS A N 1
ATOM 811 C CA . LYS A 1 101 ? 1.473 -7.844 0.994 1 91.69 101 LYS A CA 1
ATOM 812 C C . LYS A 1 101 ? 0.414 -8.234 -0.034 1 91.69 101 LYS A C 1
ATOM 814 O O . LYS A 1 101 ? 0.652 -9.102 -0.88 1 91.69 101 LYS A O 1
ATOM 819 N N . SER A 1 102 ? -0.693 -7.562 -0.053 1 88.5 102 SER A N 1
ATOM 820 C CA . SER A 1 102 ? -1.86 -8.047 -0.782 1 88.5 102 SER A CA 1
ATOM 821 C C . SER A 1 102 ? -1.813 -7.625 -2.246 1 88.5 102 SER A C 1
ATOM 823 O O . SER A 1 102 ? -2.549 -8.164 -3.078 1 88.5 102 SER A O 1
ATOM 825 N N . GLY A 1 103 ? -1.102 -6.621 -2.545 1 92.38 103 GLY A N 1
ATOM 826 C CA . GLY A 1 103 ? -1.064 -6.09 -3.898 1 92.38 103 GLY A CA 1
ATOM 827 C C . GLY A 1 103 ? -2.115 -5.027 -4.148 1 92.38 103 GLY A C 1
ATOM 828 O O . GLY A 1 103 ? -2.229 -4.508 -5.262 1 92.38 103 GLY A O 1
ATOM 829 N N . VAL A 1 104 ? -2.822 -4.652 -3.143 1 91.75 104 VAL A N 1
ATOM 830 C CA . VAL A 1 104 ? -3.945 -3.746 -3.352 1 91.75 104 VAL A CA 1
ATOM 831 C C . VAL A 1 104 ? -3.451 -2.301 -3.357 1 91.75 104 VAL A C 1
ATOM 833 O O . VAL A 1 104 ? -4.199 -1.383 -3.695 1 91.75 104 VAL A O 1
ATOM 836 N N . GLU A 1 105 ? -2.188 -2.109 -2.971 1 95.56 105 GLU A N 1
ATOM 837 C CA . GLU A 1 105 ? -1.586 -0.781 -2.959 1 95.56 105 GLU A CA 1
ATOM 838 C C . GLU A 1 105 ? -2.334 0.157 -2.016 1 95.56 105 GLU A C 1
ATOM 840 O O . GLU A 1 105 ? -2.83 1.204 -2.436 1 95.56 105 GLU A O 1
ATOM 845 N N . PRO A 1 106 ? -2.285 -0.206 -0.794 1 96.62 106 PRO A N 1
ATOM 846 C CA . PRO A 1 106 ? -2.955 0.649 0.188 1 96.62 106 PRO A CA 1
ATOM 847 C C . PRO A 1 106 ? -2.328 2.037 0.287 1 96.62 106 PRO A C 1
ATOM 849 O O . PRO A 1 106 ? -1.101 2.166 0.303 1 96.62 106 PRO A O 1
ATOM 852 N N . PHE A 1 107 ? -3.205 3.025 0.374 1 96.62 107 PHE A N 1
ATOM 853 C CA . PHE A 1 107 ? -2.771 4.414 0.506 1 96.62 107 PHE A CA 1
ATOM 854 C C . PHE A 1 107 ? -2.455 4.746 1.959 1 96.62 107 PHE A C 1
ATOM 856 O O . PHE A 1 107 ? -1.606 5.598 2.234 1 96.62 107 PHE A O 1
ATOM 863 N N . GLY A 1 108 ? -3.117 4.051 2.807 1 96.38 108 GLY A N 1
ATOM 864 C CA . GLY A 1 108 ? -2.92 4.262 4.23 1 96.38 108 GLY A CA 1
ATOM 865 C C . GLY A 1 108 ? -3.539 3.176 5.09 1 96.38 108 GLY A C 1
ATOM 866 O O . GLY A 1 108 ? -4.215 2.281 4.574 1 96.38 108 GLY A O 1
ATOM 867 N N . PHE A 1 109 ? -3.293 3.344 6.395 1 96.38 109 PHE A N 1
ATOM 868 C CA . PHE A 1 109 ? -3.742 2.385 7.398 1 96.38 109 PHE A CA 1
ATOM 869 C C . PHE A 1 109 ? -3.947 3.066 8.742 1 96.38 109 PHE A C 1
ATOM 871 O O . PHE A 1 109 ? -3.021 3.678 9.289 1 96.38 109 PHE A O 1
ATOM 878 N N . ILE A 1 110 ? -5.172 2.945 9.25 1 95.94 110 ILE A N 1
ATOM 879 C CA . ILE A 1 110 ? -5.516 3.578 10.516 1 95.94 110 ILE A CA 1
ATOM 880 C C . ILE A 1 110 ? -6.055 2.527 11.492 1 95.94 110 ILE A C 1
ATOM 882 O O . ILE A 1 110 ? -6.996 1.801 11.172 1 95.94 110 ILE A O 1
ATOM 886 N N . GLU A 1 111 ? -5.402 2.449 12.625 1 94.19 111 GLU A N 1
ATOM 887 C CA . GLU A 1 111 ? -5.977 1.644 13.703 1 94.19 111 GLU A CA 1
ATOM 888 C C . GLU A 1 111 ? -7.059 2.414 14.453 1 94.19 111 GLU A C 1
ATOM 890 O O . GLU A 1 111 ? -6.809 3.508 14.961 1 94.19 111 GLU A O 1
ATOM 895 N N . LYS A 1 112 ? -8.219 1.804 14.445 1 94.81 112 LYS A N 1
ATOM 896 C CA . LYS A 1 112 ? -9.289 2.451 15.203 1 94.81 112 LYS A CA 1
ATOM 897 C C . LYS A 1 112 ? -8.883 2.645 16.656 1 94.81 112 LYS A C 1
ATOM 899 O O . LYS A 1 112 ? -8.242 1.776 17.25 1 94.81 112 LYS A O 1
ATOM 904 N N . THR A 1 113 ? -9.258 3.781 17.203 1 92.56 113 THR A N 1
ATOM 905 C CA . THR A 1 113 ? -8.922 4.125 18.594 1 92.56 113 THR A CA 1
ATOM 906 C C . THR A 1 113 ? -10.023 4.984 19.219 1 92.56 113 THR A C 1
ATOM 908 O O . THR A 1 113 ? -10.789 5.637 18.5 1 92.56 113 THR A O 1
ATOM 911 N N . THR A 1 114 ? -10.062 4.973 20.484 1 91.19 114 THR A N 1
ATOM 912 C CA . THR A 1 114 ? -11.016 5.816 21.203 1 91.19 114 THR A CA 1
ATOM 913 C C . THR A 1 114 ? -10.461 7.223 21.391 1 91.19 114 THR A C 1
ATOM 915 O O . THR A 1 114 ? -11.172 8.133 21.812 1 91.19 114 THR A O 1
ATOM 918 N N . ASP A 1 115 ? -9.234 7.375 21.078 1 90 115 ASP A N 1
ATOM 919 C CA . ASP A 1 115 ? -8.609 8.695 21.109 1 90 115 ASP A CA 1
ATOM 920 C C . ASP A 1 115 ? -9.008 9.523 19.891 1 90 115 ASP A C 1
ATOM 922 O O . ASP A 1 115 ? -8.406 9.391 18.828 1 90 115 ASP A O 1
ATOM 926 N N . ILE A 1 116 ? -9.852 10.453 20.047 1 86.69 116 ILE A N 1
ATOM 927 C CA . ILE A 1 116 ? -10.445 11.234 18.969 1 86.69 116 ILE A CA 1
ATOM 928 C C . ILE A 1 116 ? -9.367 12.094 18.297 1 86.69 116 ILE A C 1
ATOM 930 O O . ILE A 1 116 ? -9.383 12.281 17.078 1 86.69 116 ILE A O 1
ATOM 934 N N . MET A 1 117 ? -8.477 12.586 19.078 1 83.31 117 MET A N 1
ATOM 935 C CA . MET A 1 117 ? -7.41 13.422 18.531 1 83.31 117 MET A CA 1
ATOM 936 C C . MET A 1 117 ? -6.516 12.617 17.594 1 83.31 117 MET A C 1
ATOM 938 O O . MET A 1 117 ? -6.152 13.094 16.516 1 83.31 117 MET A O 1
ATOM 942 N N . LYS A 1 118 ? -6.199 11.477 18.031 1 87.12 118 LYS A N 1
ATOM 943 C CA . LYS A 1 118 ? -5.371 10.602 17.203 1 87.12 118 LYS A CA 1
ATOM 944 C C . LYS A 1 118 ? -6.086 10.227 15.906 1 87.12 118 LYS A C 1
ATOM 946 O O . LYS A 1 118 ? -5.48 10.227 14.836 1 87.12 118 LYS A O 1
ATOM 951 N N . MET A 1 119 ? -7.324 9.945 16 1 89.81 119 MET A N 1
ATOM 952 C CA . MET A 1 119 ? -8.109 9.625 14.812 1 89.81 119 MET A CA 1
ATOM 953 C C . MET A 1 119 ? -8.156 10.812 13.859 1 89.81 119 MET A C 1
ATOM 955 O O . MET A 1 119 ? -7.996 10.641 12.648 1 89.81 119 MET A O 1
ATOM 959 N N . ASN A 1 120 ? -8.367 11.93 14.422 1 88.56 120 ASN A N 1
ATOM 960 C CA . ASN A 1 120 ? -8.414 13.148 13.617 1 88.56 120 ASN A CA 1
ATOM 961 C C . ASN A 1 120 ? -7.094 13.375 12.883 1 88.56 120 ASN A C 1
ATOM 963 O O . ASN A 1 120 ? -7.09 13.711 11.695 1 88.56 120 ASN A O 1
ATOM 967 N N . GLN A 1 121 ? -6.059 13.18 13.594 1 86.81 121 GLN A N 1
ATOM 968 C CA . GLN A 1 121 ? -4.738 13.359 13 1 86.81 121 GLN A CA 1
ATOM 969 C C . GLN A 1 121 ? -4.531 12.414 11.82 1 86.81 121 GLN A C 1
ATOM 971 O O . GLN A 1 121 ? -4.027 12.82 10.773 1 86.81 121 GLN A O 1
ATOM 976 N N . CYS A 1 122 ? -4.914 11.203 12.008 1 91.25 122 CYS A N 1
ATOM 977 C CA . CYS A 1 122 ? -4.754 10.203 10.961 1 91.25 122 CYS A CA 1
ATOM 978 C C . CYS A 1 122 ? -5.613 10.555 9.75 1 91.25 122 CYS A C 1
ATOM 980 O O . CYS A 1 122 ? -5.133 10.523 8.609 1 91.25 122 CYS A O 1
ATOM 982 N N . CYS A 1 123 ? -6.848 10.914 9.961 1 93.62 123 CYS A N 1
ATOM 983 C CA . CYS A 1 123 ? -7.73 11.289 8.859 1 93.62 123 CYS A CA 1
ATOM 984 C C . CYS A 1 123 ? -7.176 12.492 8.102 1 93.62 123 CYS A C 1
ATOM 986 O O . CYS A 1 123 ? -7.152 12.5 6.871 1 93.62 123 CYS A O 1
ATOM 988 N N . TYR A 1 124 ? -6.754 13.453 8.852 1 90.69 124 TYR A N 1
ATOM 989 C CA . TYR A 1 124 ? -6.215 14.664 8.242 1 90.69 124 TYR A CA 1
ATOM 990 C C . TYR A 1 124 ? -5.023 14.336 7.344 1 90.69 124 TYR A C 1
ATOM 992 O O . TYR A 1 124 ? -4.93 14.836 6.223 1 90.69 124 TYR A O 1
ATOM 1000 N N . GLN A 1 125 ? -4.156 13.531 7.848 1 89.5 125 GLN A N 1
ATOM 1001 C CA . GLN A 1 125 ? -2.961 13.172 7.098 1 89.5 125 GLN A CA 1
ATOM 1002 C C . GLN A 1 125 ? -3.32 12.625 5.719 1 89.5 125 GLN A C 1
ATOM 1004 O O . GLN A 1 125 ? -2.797 13.086 4.707 1 89.5 125 GLN A O 1
ATOM 1009 N N . TYR A 1 126 ? -4.184 11.711 5.648 1 94.06 126 TYR A N 1
ATOM 1010 C CA . TYR A 1 126 ? -4.453 11.039 4.387 1 94.06 126 TYR A CA 1
ATOM 1011 C C . TYR A 1 126 ? -5.328 11.898 3.482 1 94.06 126 TYR A C 1
ATOM 1013 O O . TYR A 1 126 ? -5.219 11.828 2.256 1 94.06 126 TYR A O 1
ATOM 1021 N N . ILE A 1 127 ? -6.168 12.727 4.062 1 93.38 127 ILE A N 1
ATOM 1022 C CA . ILE A 1 127 ? -6.934 13.672 3.258 1 93.38 127 ILE A CA 1
ATOM 1023 C C . ILE A 1 127 ? -5.984 14.688 2.615 1 93.38 127 ILE A C 1
ATOM 1025 O O . ILE A 1 127 ? -6.105 14.992 1.426 1 93.38 127 ILE A O 1
ATOM 1029 N N . TYR A 1 128 ? -5.055 15.102 3.424 1 88.44 128 TYR A N 1
ATOM 1030 C CA . TYR A 1 128 ? -4.055 16.047 2.934 1 88.44 128 TYR A CA 1
ATOM 1031 C C . TYR A 1 128 ? -3.223 15.422 1.816 1 88.44 128 TYR A C 1
ATOM 1033 O O . TYR A 1 128 ? -3.041 16.031 0.759 1 88.44 128 TYR A O 1
ATOM 1041 N N . LEU A 1 129 ? -2.75 14.227 2.037 1 88.56 129 LEU A N 1
ATOM 1042 C CA . LEU A 1 129 ? -1.932 13.531 1.047 1 88.56 129 LEU A CA 1
ATOM 1043 C C . LEU A 1 129 ? -2.727 13.266 -0.228 1 88.56 129 LEU A C 1
ATOM 1045 O O . LEU A 1 129 ? -2.199 13.414 -1.333 1 88.56 129 LEU A O 1
ATOM 1049 N N . ALA A 1 130 ? -3.934 12.867 -0.068 1 92.31 130 ALA A N 1
ATOM 1050 C CA . ALA A 1 130 ? -4.785 12.586 -1.22 1 92.31 130 ALA A CA 1
ATOM 1051 C C . ALA A 1 130 ? -5.027 13.852 -2.041 1 92.31 130 ALA A C 1
ATOM 1053 O O . ALA A 1 130 ? -5.012 13.812 -3.273 1 92.31 130 ALA A O 1
ATOM 1054 N N . LYS A 1 131 ? -5.262 14.93 -1.36 1 88.31 131 LYS A N 1
ATOM 1055 C CA . LYS A 1 131 ? -5.473 16.203 -2.055 1 88.31 131 LYS A CA 1
ATOM 1056 C C . LYS A 1 131 ? -4.281 16.547 -2.938 1 88.31 131 LYS A C 1
ATOM 1058 O O . LYS A 1 131 ? -4.449 17.031 -4.059 1 88.31 131 LYS A O 1
ATOM 1063 N N . LYS A 1 132 ? -3.119 16.266 -2.455 1 81.69 132 LYS A N 1
ATOM 1064 C CA . LYS A 1 132 ? -1.893 16.562 -3.188 1 81.69 132 LYS A CA 1
ATOM 1065 C C . LYS A 1 132 ? -1.729 15.633 -4.387 1 81.69 132 LYS A C 1
ATOM 1067 O O . LYS A 1 132 ? -1.074 15.984 -5.367 1 81.69 132 LYS A O 1
ATOM 1072 N N . SER A 1 133 ? -2.24 14.492 -4.301 1 81.69 133 SER A N 1
ATOM 1073 C CA . SER A 1 133 ? -2.006 13.453 -5.305 1 81.69 133 SER A CA 1
ATOM 1074 C C . SER A 1 133 ? -3.014 13.555 -6.441 1 81.69 133 SER A C 1
ATOM 1076 O O . SER A 1 133 ? -2.75 13.086 -7.551 1 81.69 133 SER A O 1
ATOM 1078 N N . PHE A 1 134 ? -4.223 13.977 -6.207 1 74.25 134 PHE A N 1
ATOM 1079 C CA . PHE A 1 134 ? -5.215 14.117 -7.27 1 74.25 134 PHE A CA 1
ATOM 1080 C C . PHE A 1 134 ? -4.93 15.352 -8.117 1 74.25 134 PHE A C 1
ATOM 1082 O O . PHE A 1 134 ? -4.453 16.375 -7.605 1 74.25 134 PHE A O 1
ATOM 1089 N N . PRO A 1 135 ? -4.719 15.125 -9.547 1 61 135 PRO A N 1
ATOM 1090 C CA . PRO A 1 135 ? -4.367 16.219 -10.445 1 61 135 PRO A CA 1
ATOM 1091 C C . PRO A 1 135 ? -5.121 17.516 -10.125 1 61 135 PRO A C 1
ATOM 1093 O O . PRO A 1 135 ? -6.34 17.484 -9.922 1 61 135 PRO A O 1
ATOM 1096 N N . SER A 1 136 ? -4.852 18.25 -9.281 1 53.41 136 SER A N 1
ATOM 1097 C CA . SER A 1 136 ? -5.43 19.594 -9.258 1 53.41 136 SER A CA 1
ATOM 1098 C C . SER A 1 136 ? -4.629 20.547 -10.133 1 53.41 136 SER A C 1
ATOM 1100 O O . SER A 1 136 ? -3.443 20.328 -10.383 1 53.41 136 SER A O 1
ATOM 1102 N N . LYS A 1 137 ? -5.32 21.312 -11.078 1 43.72 137 LYS A N 1
ATOM 1103 C CA . LYS A 1 137 ? -4.688 22.312 -11.93 1 43.72 137 LYS A CA 1
ATOM 1104 C C . LYS A 1 137 ? -3.475 22.938 -11.234 1 43.72 137 LYS A C 1
ATOM 1106 O O . LYS A 1 137 ? -2.592 23.484 -11.898 1 43.72 137 LYS A O 1
ATOM 1111 N N . GLU A 1 138 ? -3.578 23.672 -10.289 1 41.84 138 GLU A N 1
ATOM 1112 C CA . GLU A 1 138 ? -2.891 24.938 -9.984 1 41.84 138 GLU A CA 1
ATOM 1113 C C . GLU A 1 138 ? -1.511 24.672 -9.383 1 41.84 138 GLU A C 1
ATOM 1115 O O . GLU A 1 138 ? -0.535 25.328 -9.75 1 41.84 138 GLU A O 1
ATOM 1120 N N . SER A 1 139 ? -1.111 24.438 -7.824 1 44.41 139 SER A N 1
ATOM 1121 C CA . SER A 1 139 ? -0.33 25.438 -7.094 1 44.41 139 SER A CA 1
ATOM 1122 C C . SER A 1 139 ? 1.155 25.094 -7.105 1 44.41 139 SER A C 1
ATOM 1124 O O . SER A 1 139 ? 1.537 23.969 -6.785 1 44.41 139 SER A O 1
ATOM 1126 N N . GLU A 1 140 ? 1.948 25.5 -7.945 1 46.25 140 GLU A N 1
ATOM 1127 C CA . GLU A 1 140 ? 3.369 25.828 -7.973 1 46.25 140 GLU A CA 1
ATOM 1128 C C . GLU A 1 140 ? 3.984 25.75 -6.578 1 46.25 140 GLU A C 1
ATOM 1130 O O . GLU A 1 140 ? 5.211 25.75 -6.434 1 46.25 140 GLU A O 1
ATOM 1135 N N . GLU A 1 141 ? 3.164 26.031 -5.531 1 49.91 141 GLU A N 1
ATOM 1136 C CA . GLU A 1 141 ? 3.686 26.328 -4.203 1 49.91 141 GLU A CA 1
ATOM 1137 C C . GLU A 1 141 ? 4.328 25.109 -3.561 1 49.91 141 GLU A C 1
ATOM 1139 O O . GLU A 1 141 ? 5.18 25.234 -2.676 1 49.91 141 GLU A O 1
ATOM 1144 N N . ASP A 1 142 ? 4.027 23.828 -4.16 1 56.22 142 ASP A N 1
ATOM 1145 C CA . ASP A 1 142 ? 4.32 22.578 -3.455 1 56.22 142 ASP A CA 1
ATOM 1146 C C . ASP A 1 142 ? 5.754 22.125 -3.717 1 56.22 142 ASP A C 1
ATOM 1148 O O . ASP A 1 142 ? 6.184 21.094 -3.207 1 56.22 142 ASP A O 1
ATOM 1152 N N . THR A 1 143 ? 6.457 22.953 -4.32 1 64.38 143 THR A N 1
ATOM 1153 C CA . THR A 1 143 ? 7.695 22.344 -4.801 1 64.38 143 THR A CA 1
ATOM 1154 C C . THR A 1 143 ? 8.875 22.781 -3.949 1 64.38 143 THR A C 1
ATOM 1156 O O . THR A 1 143 ? 9.984 22.266 -4.09 1 64.38 143 THR A O 1
ATOM 1159 N N . GLU A 1 144 ? 8.609 23.719 -2.951 1 83.25 144 GLU A N 1
ATOM 1160 C CA . GLU A 1 144 ? 9.766 24.156 -2.178 1 83.25 144 GLU A CA 1
ATOM 1161 C C . GLU A 1 144 ? 10.109 23.156 -1.081 1 83.25 144 GLU A C 1
ATOM 1163 O O . GLU A 1 144 ? 9.219 22.609 -0.427 1 83.25 144 GLU A O 1
ATOM 1168 N N . THR A 1 145 ? 11.383 22.859 -0.995 1 86.5 145 THR A N 1
ATOM 1169 C CA . THR A 1 145 ? 11.859 21.922 0.022 1 86.5 145 THR A CA 1
ATOM 1170 C C . THR A 1 145 ? 12.875 22.594 0.94 1 86.5 145 THR A C 1
ATOM 1172 O O . THR A 1 145 ? 13.438 23.641 0.596 1 86.5 145 THR A O 1
ATOM 1175 N N . VAL A 1 146 ? 12.977 22.156 2.154 1 88.8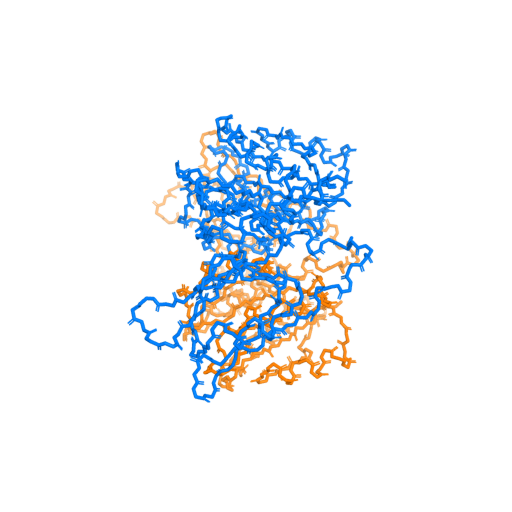8 146 VAL A N 1
ATOM 1176 C CA . VAL A 1 146 ? 14.031 22.547 3.08 1 88.88 146 VAL A CA 1
ATOM 1177 C C . VAL A 1 146 ? 14.945 21.359 3.357 1 88.88 146 VAL A C 1
ATOM 1179 O O . VAL A 1 146 ? 14.477 20.234 3.502 1 88.88 146 VAL A O 1
ATOM 1182 N N . THR A 1 147 ? 16.188 21.625 3.268 1 86.38 147 THR A N 1
ATOM 1183 C CA . THR A 1 147 ? 17.172 20.578 3.553 1 86.38 147 THR A CA 1
ATOM 1184 C C . THR A 1 147 ? 17.641 20.656 5.004 1 86.38 147 THR A C 1
ATOM 1186 O O . THR A 1 147 ? 18.125 21.688 5.457 1 86.38 147 THR A O 1
ATOM 1189 N N . LEU A 1 148 ? 17.438 19.547 5.742 1 86.31 148 LEU A N 1
ATOM 1190 C CA . LEU A 1 148 ? 17.781 19.484 7.156 1 86.31 148 LEU A CA 1
ATOM 1191 C C . LEU A 1 148 ? 19.016 18.609 7.371 1 86.31 148 LEU A C 1
ATOM 1193 O O . LEU A 1 148 ? 19.109 17.516 6.816 1 86.31 148 LEU A O 1
ATOM 1197 N N . LYS A 1 149 ? 20 19.125 8.133 1 81.06 149 LYS A N 1
ATOM 1198 C CA . LYS A 1 149 ? 21.188 18.344 8.492 1 81.06 149 LYS A CA 1
ATOM 1199 C C . LYS A 1 149 ? 20.938 17.516 9.742 1 81.06 149 LYS A C 1
ATOM 1201 O O . LYS A 1 149 ? 20.828 18.062 10.844 1 81.06 149 LYS A O 1
ATOM 1206 N N . ILE A 1 150 ? 20.75 16.203 9.625 1 76.81 150 ILE A N 1
ATOM 1207 C CA . ILE A 1 150 ? 20.359 15.367 10.758 1 76.81 150 ILE A CA 1
ATOM 1208 C C . ILE A 1 150 ? 21.594 14.648 11.312 1 76.81 150 ILE A C 1
ATOM 1210 O O . ILE A 1 150 ? 21.5 13.945 12.32 1 76.81 150 ILE A O 1
ATOM 1214 N N . GLY A 1 151 ? 22.703 14.734 10.68 1 69.88 151 GLY A N 1
ATOM 1215 C CA . GLY A 1 151 ? 23.984 14.188 11.086 1 69.88 151 GLY A CA 1
ATOM 1216 C C . GLY A 1 151 ? 25.156 14.797 10.359 1 69.88 151 GLY A C 1
ATOM 1217 O O . GLY A 1 151 ? 25 15.797 9.648 1 69.88 151 GLY A O 1
ATOM 1218 N N . THR A 1 152 ? 26.391 14.383 10.609 1 70.38 152 THR A N 1
ATOM 1219 C CA . THR A 1 152 ? 27.609 14.93 10.016 1 70.38 152 THR A CA 1
ATOM 1220 C C . THR A 1 152 ? 27.562 14.844 8.492 1 70.38 152 THR A C 1
ATOM 1222 O O . THR A 1 152 ? 27.859 15.82 7.801 1 70.38 152 THR A O 1
ATOM 1225 N N . ASP A 1 153 ? 27.047 13.797 7.965 1 70.12 153 ASP A N 1
ATOM 1226 C CA . ASP A 1 153 ? 27 13.633 6.516 1 70.12 153 ASP A CA 1
ATOM 1227 C C . ASP A 1 153 ? 25.625 13.141 6.07 1 70.12 153 ASP A C 1
ATOM 1229 O O . ASP A 1 153 ? 25.516 12.422 5.074 1 70.12 153 ASP A O 1
ATOM 1233 N N . GLU A 1 154 ? 24.625 13.594 6.945 1 69.94 154 GLU A N 1
ATOM 1234 C CA . GLU A 1 154 ? 23.281 13.148 6.625 1 69.94 154 GLU A CA 1
ATOM 1235 C C . GLU A 1 154 ? 22.312 14.328 6.512 1 69.94 154 GLU A C 1
ATOM 1237 O O . GLU A 1 154 ? 22.25 15.172 7.402 1 69.94 154 GLU A O 1
ATOM 1242 N N . GLU A 1 155 ? 21.734 14.414 5.285 1 77.94 155 GLU A N 1
ATOM 1243 C CA . GLU A 1 155 ? 20.75 15.461 5.059 1 77.94 155 GLU A CA 1
ATOM 1244 C C . GLU A 1 155 ? 19.406 14.859 4.668 1 77.94 155 GLU A C 1
ATOM 1246 O O . GLU A 1 155 ? 19.344 13.781 4.078 1 77.94 155 GLU A O 1
ATOM 1251 N N . LEU A 1 156 ? 18.328 15.523 5.102 1 76.19 156 LEU A N 1
ATOM 1252 C CA . LEU A 1 156 ? 16.953 15.172 4.738 1 76.19 156 LEU A CA 1
ATOM 1253 C C . LEU A 1 156 ? 16.25 16.344 4.07 1 76.19 156 LEU A C 1
ATOM 1255 O O . LEU A 1 156 ? 16.359 17.484 4.531 1 76.19 156 LEU A O 1
ATOM 1259 N N . SER A 1 157 ? 15.664 16.078 2.979 1 82.19 157 SER A N 1
ATOM 1260 C CA . SER A 1 157 ? 14.8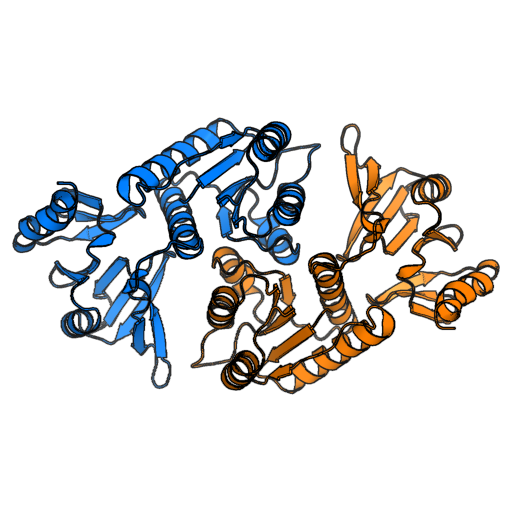52 17.094 2.314 1 82.19 157 SER A CA 1
ATOM 1261 C C . SER A 1 157 ? 13.375 16.938 2.658 1 82.19 157 SER A C 1
ATOM 1263 O O . SER A 1 157 ? 12.812 15.852 2.516 1 82.19 157 SER A O 1
ATOM 1265 N N . LEU A 1 158 ? 12.758 18.016 3.066 1 83.44 158 LEU A N 1
ATOM 1266 C CA . LEU A 1 158 ? 11.359 18.016 3.473 1 83.44 158 LEU A CA 1
ATOM 1267 C C . LEU A 1 158 ? 10.57 19.047 2.668 1 83.44 158 LEU A C 1
ATOM 1269 O O . LEU A 1 158 ? 11 20.203 2.533 1 83.44 158 LEU A O 1
ATOM 1273 N N . PRO A 1 159 ? 9.508 18.656 2.1 1 84.19 159 PRO A N 1
ATOM 1274 C CA . PRO A 1 159 ? 8.648 19.688 1.523 1 84.19 159 PRO A CA 1
ATOM 1275 C C . PRO A 1 159 ? 8.141 20.688 2.566 1 84.19 159 PRO A C 1
ATOM 1277 O O . PRO A 1 159 ? 7.602 20.281 3.6 1 84.19 159 PRO A O 1
ATOM 1280 N N . LYS A 1 160 ? 8.289 21.938 2.271 1 89.81 160 LYS A N 1
ATOM 1281 C CA . LYS A 1 160 ? 7.848 22.969 3.201 1 89.81 160 LYS A CA 1
ATOM 1282 C C . LYS A 1 160 ? 6.355 22.844 3.488 1 89.81 160 LYS A C 1
ATOM 1284 O O . LYS A 1 160 ? 5.914 23.062 4.621 1 89.81 160 LYS A O 1
ATOM 1289 N N . ALA A 1 161 ? 5.641 22.453 2.48 1 87.06 161 ALA A N 1
ATOM 1290 C CA . ALA A 1 161 ? 4.188 22.359 2.592 1 87.06 161 ALA A CA 1
ATOM 1291 C C . ALA A 1 161 ? 3.775 21.344 3.639 1 87.06 161 ALA A C 1
ATOM 1293 O O . ALA A 1 161 ? 2.68 21.422 4.199 1 87.06 161 ALA A O 1
ATOM 1294 N N . ASP A 1 162 ? 4.629 20.422 3.949 1 87.5 162 ASP A N 1
ATOM 1295 C CA . ASP A 1 162 ? 4.293 19.328 4.859 1 87.5 162 ASP A CA 1
ATOM 1296 C C . ASP A 1 162 ? 4.594 19.703 6.309 1 87.5 162 ASP A C 1
ATOM 1298 O O . ASP A 1 162 ? 4.215 18.984 7.234 1 87.5 162 ASP A O 1
ATOM 1302 N N . ILE A 1 163 ? 5.23 20.797 6.527 1 91.12 163 ILE A N 1
ATOM 1303 C CA . ILE A 1 163 ? 5.648 21.188 7.867 1 91.12 163 ILE A CA 1
ATOM 1304 C C . ILE A 1 163 ? 4.508 21.938 8.562 1 91.12 163 ILE A C 1
ATOM 1306 O O . ILE A 1 163 ? 3.984 22.922 8.031 1 91.12 163 ILE A O 1
ATOM 1310 N N . LEU A 1 164 ? 4.152 21.453 9.742 1 93.25 164 LEU A N 1
ATOM 1311 C CA . LEU A 1 164 ? 3.117 22.109 10.531 1 93.25 164 LEU A CA 1
ATOM 1312 C C . LEU A 1 164 ? 3.709 23.25 11.359 1 93.25 164 LEU A C 1
ATOM 1314 O O . LEU A 1 164 ? 3.246 24.391 11.281 1 93.25 164 LEU A O 1
ATOM 1318 N N . TYR A 1 165 ? 4.719 22.875 12.133 1 96 165 TYR A N 1
ATOM 1319 C CA . TYR A 1 165 ? 5.387 23.828 13.008 1 96 165 TYR A CA 1
ATOM 1320 C C . TYR A 1 165 ? 6.773 23.328 13.406 1 96 165 TYR A C 1
ATOM 1322 O O . TYR A 1 165 ? 7.121 22.172 13.148 1 96 165 TYR A O 1
ATOM 1330 N N . VAL A 1 166 ? 7.551 24.234 13.914 1 96.44 166 VAL A N 1
ATOM 1331 C CA . VAL A 1 166 ? 8.891 23.969 14.422 1 96.44 166 VAL A CA 1
ATOM 1332 C C . VAL A 1 166 ? 9.008 24.484 15.859 1 96.44 166 VAL A C 1
ATOM 1334 O O . VAL A 1 166 ? 8.516 25.562 16.172 1 96.44 166 VAL A O 1
ATOM 1337 N N . GLU A 1 167 ? 9.609 23.688 16.703 1 96.5 167 GLU A N 1
ATOM 1338 C CA . GLU A 1 167 ? 9.734 24.125 18.094 1 96.5 167 GLU A CA 1
ATOM 1339 C C . GLU A 1 167 ? 11.125 23.828 18.641 1 96.5 167 GLU A C 1
ATOM 1341 O O . GLU A 1 167 ? 11.742 22.828 18.266 1 96.5 167 GLU A O 1
ATOM 1346 N N . ALA A 1 168 ? 11.602 24.656 19.469 1 95.69 168 ALA A N 1
ATOM 1347 C CA . ALA A 1 168 ? 12.859 24.422 20.172 1 95.69 168 ALA A CA 1
ATOM 1348 C C . ALA A 1 168 ? 12.75 23.219 21.109 1 95.69 168 ALA A C 1
ATOM 1350 O O . ALA A 1 168 ? 11.734 23.047 21.781 1 95.69 168 ALA A O 1
ATOM 1351 N N . VAL A 1 169 ? 13.781 22.422 21.031 1 91.56 169 VAL A N 1
ATOM 1352 C CA . VAL A 1 169 ? 13.812 21.266 21.922 1 91.56 169 VAL A CA 1
ATOM 1353 C C . VAL A 1 169 ? 14.242 21.703 23.328 1 91.56 169 VAL A C 1
ATOM 1355 O O . VAL A 1 169 ? 15.289 22.328 23.5 1 91.56 169 VAL A O 1
ATOM 1358 N N . LYS A 1 170 ? 13.5 21.359 24.297 1 87.25 170 LYS A N 1
ATOM 1359 C CA . LYS A 1 170 ? 13.758 21.828 25.656 1 87.25 170 LYS A CA 1
ATOM 1360 C C . LYS A 1 170 ? 14.945 21.109 26.281 1 87.25 170 LYS A C 1
ATOM 1362 O O . LYS A 1 170 ? 15.68 21.688 27.078 1 87.25 170 LYS A O 1
ATOM 1367 N N . THR A 1 171 ? 15.156 19.938 25.891 1 86.19 171 THR A N 1
ATOM 1368 C CA . THR A 1 171 ? 16.141 19.094 26.562 1 86.19 171 THR A CA 1
ATOM 1369 C C . THR A 1 171 ? 17.516 19.219 25.891 1 86.19 171 THR A C 1
ATOM 1371 O O . THR A 1 171 ? 18.516 18.703 26.391 1 86.19 171 THR A O 1
ATOM 1374 N N . LYS A 1 172 ? 17.641 19.797 24.719 1 82.5 172 LYS A N 1
ATOM 1375 C CA . LYS A 1 172 ? 18.891 19.906 23.984 1 82.5 172 LYS A CA 1
ATOM 1376 C C . LYS A 1 172 ? 19.094 21.312 23.453 1 82.5 172 LYS A C 1
ATOM 1378 O O . LYS A 1 172 ? 18.328 21.797 22.625 1 82.5 172 LYS A O 1
ATOM 1383 N N . SER A 1 173 ? 20.141 21.812 23.891 1 85.12 173 SER A N 1
ATOM 1384 C CA . SER A 1 173 ? 20.406 23.188 23.5 1 85.12 173 SER A CA 1
ATOM 1385 C C . SER A 1 173 ? 20.641 23.297 21.984 1 85.12 173 SER A C 1
ATOM 1387 O O . SER A 1 173 ? 21.281 22.422 21.391 1 85.12 173 SER A O 1
ATOM 1389 N N . HIS A 1 174 ? 20.078 24.312 21.422 1 89.62 174 HIS A N 1
ATOM 1390 C CA . HIS A 1 174 ? 20.281 24.703 20.031 1 89.62 174 HIS A CA 1
ATOM 1391 C C . HIS A 1 174 ? 19.734 23.656 19.078 1 89.62 174 HIS A C 1
ATOM 1393 O O . HIS A 1 174 ? 20.297 23.438 18 1 89.62 174 HIS A O 1
ATOM 1399 N N . CYS A 1 175 ? 18.797 22.906 19.609 1 93.19 175 CYS A N 1
ATOM 1400 C CA . CYS A 1 175 ? 18.125 21.953 18.734 1 93.19 175 CYS A CA 1
ATOM 1401 C C . CYS A 1 175 ? 16.656 22.328 18.547 1 93.19 175 CYS A C 1
ATOM 1403 O O . CYS A 1 175 ? 16.016 22.797 19.484 1 93.19 175 CYS A O 1
ATOM 1405 N N . ILE A 1 176 ? 16.25 22.188 17.359 1 94.88 176 ILE A N 1
ATOM 1406 C CA . ILE A 1 176 ? 14.844 22.422 17.062 1 94.88 176 ILE A CA 1
ATOM 1407 C C . ILE A 1 176 ? 14.242 21.172 16.422 1 94.88 176 ILE A C 1
ATOM 1409 O O . ILE A 1 176 ? 14.969 20.328 15.883 1 94.88 176 ILE A O 1
ATOM 1413 N N . CYS A 1 177 ? 12.898 21.078 16.562 1 93.94 177 CYS A N 1
ATOM 1414 C CA . CYS A 1 177 ? 12.18 19.922 16.062 1 93.94 177 CYS A CA 1
ATOM 1415 C C . CYS A 1 177 ? 11.125 20.312 15.047 1 93.94 177 CYS A C 1
ATOM 1417 O O . CYS A 1 177 ? 10.273 21.172 15.328 1 93.94 177 CYS A O 1
ATOM 1419 N N . TYR A 1 178 ? 11.25 19.688 13.852 1 93.25 178 TYR A N 1
ATOM 1420 C CA . TYR A 1 178 ? 10.25 19.875 12.805 1 93.25 178 TYR A CA 1
ATOM 1421 C C . TYR A 1 178 ? 9.133 18.859 12.93 1 93.25 178 TYR A C 1
ATOM 1423 O O . TYR A 1 178 ? 9.391 17.641 12.969 1 93.25 178 TYR A O 1
ATOM 1431 N N . HIS A 1 179 ? 7.875 19.359 12.953 1 91.31 179 HIS A N 1
ATOM 1432 C CA . HIS A 1 179 ? 6.707 18.484 12.992 1 91.31 179 HIS A CA 1
ATOM 1433 C C . HIS A 1 179 ? 5.93 18.547 11.68 1 91.31 179 HIS A C 1
ATOM 1435 O O . HIS A 1 179 ? 5.582 19.641 11.211 1 91.31 179 HIS A O 1
ATOM 1441 N N . THR A 1 180 ? 5.637 17.391 11.148 1 88.5 180 THR A N 1
ATOM 1442 C CA . THR A 1 180 ? 5.031 17.359 9.82 1 88.5 180 THR A CA 1
ATOM 1443 C C . THR A 1 180 ? 3.617 16.781 9.883 1 88.5 180 THR A C 1
ATOM 1445 O O . THR A 1 180 ? 3.199 16.266 10.922 1 88.5 180 THR A O 1
ATOM 1448 N N . VAL A 1 181 ? 2.877 16.922 8.805 1 83.5 181 VAL A N 1
ATOM 1449 C CA . VAL A 1 181 ? 1.479 16.531 8.672 1 83.5 181 VAL A CA 1
ATOM 1450 C C . VAL A 1 181 ? 1.349 15.023 8.922 1 83.5 181 VAL A C 1
ATOM 1452 O O . VAL A 1 181 ? 0.341 14.562 9.461 1 83.5 181 VAL A O 1
ATOM 1455 N N . ASN A 1 182 ? 2.391 14.281 8.625 1 73.19 182 ASN A N 1
ATOM 1456 C CA . ASN A 1 182 ? 2.318 12.828 8.766 1 73.19 182 ASN A CA 1
ATOM 1457 C C . ASN A 1 182 ? 2.656 12.391 10.188 1 73.19 182 ASN A C 1
ATOM 1459 O O . ASN A 1 182 ? 2.811 11.195 10.453 1 73.19 182 ASN A O 1
ATOM 1463 N N . GLY A 1 183 ? 2.842 13.289 11.062 1 75.19 183 GLY A N 1
ATOM 1464 C CA . GLY A 1 183 ? 3.102 12.969 12.453 1 75.19 183 GLY A CA 1
ATOM 1465 C C . GLY A 1 183 ? 4.574 12.766 12.758 1 75.19 183 GLY A C 1
ATOM 1466 O O . GLY A 1 183 ? 4.949 12.492 13.898 1 75.19 183 GLY A O 1
ATOM 1467 N N . SER A 1 184 ? 5.379 12.875 11.789 1 75.81 184 SER A N 1
ATOM 1468 C CA . SER A 1 184 ? 6.816 12.727 12.008 1 75.81 184 SER A CA 1
ATOM 1469 C C . SER A 1 184 ? 7.398 13.945 12.703 1 75.81 184 SER A C 1
ATOM 1471 O O . SER A 1 184 ? 6.863 15.055 12.586 1 75.81 184 SER A O 1
ATOM 1473 N N . SER A 1 185 ? 8.492 13.633 13.484 1 84.75 185 SER A N 1
ATOM 1474 C CA . SER A 1 185 ? 9.258 14.688 14.141 1 84.75 185 SER A CA 1
ATOM 1475 C C . SER A 1 185 ? 10.75 14.539 13.852 1 84.75 185 SER A C 1
ATOM 1477 O O . SER A 1 185 ? 11.312 13.453 13.984 1 84.75 185 SER A O 1
ATOM 1479 N N . ILE A 1 186 ? 11.312 15.57 13.328 1 85.81 186 ILE A N 1
ATOM 1480 C CA . ILE A 1 186 ? 12.734 15.562 12.984 1 85.81 186 ILE A CA 1
ATOM 1481 C C . ILE A 1 186 ? 13.477 16.609 13.805 1 85.81 186 ILE A C 1
ATOM 1483 O O . ILE A 1 186 ? 13.148 17.797 13.734 1 85.81 186 ILE A O 1
ATOM 1487 N N . THR A 1 187 ? 14.523 16.141 14.523 1 88.88 187 THR A N 1
ATOM 1488 C CA . THR A 1 187 ? 15.305 17.047 15.367 1 88.88 187 THR A CA 1
ATOM 1489 C C . THR A 1 187 ? 16.625 17.391 14.695 1 88.88 187 THR A C 1
ATOM 1491 O O . THR A 1 187 ? 17.328 16.5 14.188 1 88.88 187 THR A O 1
ATOM 1494 N N . VAL A 1 188 ? 16.906 18.641 14.625 1 90.44 188 VAL A N 1
ATOM 1495 C CA . VAL A 1 188 ? 18.156 19.094 14.039 1 90.44 188 VAL A CA 1
ATOM 1496 C C . VAL A 1 188 ? 18.797 20.141 14.945 1 90.44 188 VAL A C 1
ATOM 1498 O O . VAL A 1 188 ? 18.109 20.75 15.766 1 90.44 188 VAL A O 1
ATOM 1501 N N . ARG A 1 189 ? 20.125 20.266 14.68 1 91.75 189 ARG A N 1
ATOM 1502 C CA . ARG A 1 189 ? 20.859 21.328 15.383 1 91.75 189 ARG A CA 1
ATOM 1503 C C . ARG A 1 189 ? 20.828 22.625 14.602 1 91.75 189 ARG A C 1
ATOM 1505 O O . ARG A 1 189 ? 21.641 22.844 13.703 1 91.75 189 ARG A O 1
ATOM 1512 N N . GLU A 1 190 ? 19.984 23.469 15 1 92.19 190 GLU A N 1
ATOM 1513 C CA . GLU A 1 190 ? 19.766 24.75 14.352 1 92.19 190 GLU A CA 1
ATOM 1514 C C . GLU A 1 190 ? 18.984 25.703 15.25 1 92.19 190 GLU A C 1
ATOM 1516 O O . GLU A 1 190 ? 18.344 25.266 16.219 1 92.19 190 GLU A O 1
ATOM 1521 N N . THR A 1 191 ? 19.078 27.016 14.914 1 92.88 191 THR A N 1
ATOM 1522 C CA . THR A 1 191 ? 18.328 28 15.695 1 92.88 191 THR A CA 1
ATOM 1523 C C . THR A 1 191 ? 16.969 28.266 15.047 1 92.88 191 THR A C 1
ATOM 1525 O O . THR A 1 191 ? 16.812 28.109 13.836 1 92.88 191 THR A O 1
ATOM 1528 N N . ILE A 1 192 ? 16.047 28.719 15.828 1 95.5 192 ILE A N 1
ATOM 1529 C CA . ILE A 1 192 ? 14.719 29.078 15.375 1 95.5 192 ILE A CA 1
ATOM 1530 C C . ILE A 1 192 ? 14.812 30.156 14.305 1 95.5 192 ILE A C 1
ATOM 1532 O O . ILE A 1 192 ? 14.141 30.094 13.273 1 95.5 192 ILE A O 1
ATOM 1536 N N . ASP A 1 193 ? 15.719 31.109 14.539 1 94.75 193 ASP A N 1
ATOM 1537 C CA . ASP A 1 193 ? 15.836 32.219 13.617 1 94.75 193 ASP A CA 1
ATOM 1538 C C . ASP A 1 193 ? 16.344 31.766 12.25 1 94.75 193 ASP A C 1
ATOM 1540 O O . ASP A 1 193 ? 15.812 32.188 11.211 1 94.75 193 ASP A O 1
ATOM 1544 N N . HIS A 1 194 ? 17.297 31 12.281 1 95.06 194 HIS A N 1
ATOM 1545 C CA . HIS A 1 194 ? 17.828 30.469 11.023 1 95.06 194 HIS A CA 1
ATOM 1546 C C . HIS A 1 194 ? 16.781 29.625 10.305 1 95.06 194 HIS A C 1
ATOM 1548 O O . HIS A 1 194 ? 16.641 29.719 9.086 1 95.06 194 HIS A O 1
ATOM 1554 N N . ALA A 1 195 ? 16.094 28.812 11.031 1 95.94 195 ALA A N 1
ATOM 1555 C CA . ALA A 1 195 ? 15.039 27.984 10.461 1 95.94 195 ALA A CA 1
ATOM 1556 C C . ALA A 1 195 ? 13.961 28.828 9.812 1 95.94 195 ALA A C 1
ATOM 1558 O O . ALA A 1 195 ? 13.492 28.531 8.711 1 95.94 195 ALA A O 1
ATOM 1559 N N . LEU A 1 196 ? 13.555 29.891 10.469 1 96.5 196 LEU A N 1
ATOM 1560 C CA . LEU A 1 196 ? 12.523 30.766 9.938 1 96.5 196 LEU A CA 1
ATOM 1561 C C . LEU A 1 196 ? 12.969 31.391 8.609 1 96.5 196 LEU A C 1
ATOM 1563 O O . LEU A 1 196 ? 12.18 31.453 7.66 1 96.5 196 LEU A O 1
ATOM 1567 N N . GLU A 1 197 ? 14.195 31.797 8.516 1 95 197 GLU A N 1
ATOM 1568 C CA . GLU A 1 197 ? 14.734 32.375 7.285 1 95 197 GLU A CA 1
ATOM 1569 C C . GLU A 1 197 ? 14.711 31.344 6.145 1 95 197 GLU A C 1
ATOM 1571 O O . GLU A 1 197 ? 14.367 31.688 5.012 1 95 197 GLU A O 1
ATOM 1576 N N . THR A 1 198 ? 15 30.219 6.508 1 93.88 198 THR A N 1
ATOM 1577 C CA . THR A 1 198 ? 15.07 29.156 5.512 1 93.88 198 THR A CA 1
ATOM 1578 C C . THR A 1 198 ? 13.672 28.75 5.051 1 93.88 198 THR A C 1
ATOM 1580 O O . THR A 1 198 ? 13.461 28.484 3.867 1 93.88 198 THR A O 1
ATOM 1583 N N . LEU A 1 199 ? 12.703 28.703 5.863 1 94.88 199 LEU A N 1
ATOM 1584 C CA . LEU A 1 199 ? 11.352 28.25 5.566 1 94.88 199 LEU A CA 1
ATOM 1585 C C . LEU A 1 199 ? 10.609 29.281 4.719 1 94.88 199 LEU A C 1
ATOM 1587 O O . LEU A 1 199 ? 9.875 28.922 3.797 1 94.88 199 LEU A O 1
ATOM 1591 N N . GLY A 1 200 ? 10.812 30.562 5.086 1 92.75 200 GLY A N 1
ATOM 1592 C CA . GLY A 1 200 ? 10.289 31.609 4.211 1 92.75 200 GLY A CA 1
ATOM 1593 C C . GLY A 1 200 ? 8.945 32.156 4.668 1 92.75 200 GLY A C 1
ATOM 1594 O O . GLY A 1 200 ? 8.586 32 5.836 1 92.75 200 GLY A O 1
ATOM 1595 N N . ALA A 1 201 ? 8.227 32.812 3.758 1 91.69 201 ALA A N 1
ATOM 1596 C CA . ALA A 1 201 ? 7.113 33.688 4.07 1 91.69 201 ALA A CA 1
ATOM 1597 C C . ALA A 1 201 ? 5.887 32.906 4.512 1 91.69 201 ALA A C 1
ATOM 1599 O O . ALA A 1 201 ? 4.98 33.469 5.141 1 91.69 201 ALA A O 1
ATOM 1600 N N . GLY A 1 202 ? 5.848 31.688 4.262 1 92.88 202 GLY A N 1
ATOM 1601 C CA . GLY A 1 202 ? 4.707 30.875 4.66 1 92.88 202 GLY A CA 1
ATOM 1602 C C . GLY A 1 202 ? 4.699 30.547 6.141 1 92.88 202 GLY A C 1
ATOM 1603 O O . GLY A 1 202 ? 3.709 30.031 6.66 1 92.88 202 GLY A O 1
ATOM 1604 N N . PHE A 1 203 ? 5.723 30.938 6.707 1 96.5 203 PHE A N 1
ATOM 1605 C CA . PHE A 1 203 ? 5.887 30.625 8.117 1 96.5 203 PHE A CA 1
ATOM 1606 C C . PHE A 1 203 ? 6.043 31.891 8.945 1 96.5 203 PHE A C 1
ATOM 1608 O O . PHE A 1 203 ? 6.395 32.938 8.406 1 96.5 203 PHE A O 1
ATOM 1615 N N . MET A 1 204 ? 5.781 31.781 10.258 1 96.12 204 MET A N 1
ATOM 1616 C CA . MET A 1 204 ? 5.977 32.906 11.164 1 96.12 204 MET A CA 1
ATOM 1617 C C . MET A 1 204 ? 6.242 32.438 12.586 1 96.12 204 MET A C 1
ATOM 1619 O O . MET A 1 204 ? 5.914 31.281 12.93 1 96.12 204 MET A O 1
ATOM 1623 N N . LYS A 1 205 ? 6.781 33.281 13.328 1 96.31 205 LYS A N 1
ATOM 1624 C CA . LYS A 1 205 ? 6.996 32.969 14.734 1 96.31 205 LYS A CA 1
ATOM 1625 C C . LYS A 1 205 ? 5.727 33.188 15.547 1 96.31 205 LYS A C 1
ATOM 1627 O O . LYS A 1 205 ? 5.07 34.219 15.414 1 96.31 205 LYS A O 1
ATOM 1632 N N . SER A 1 206 ? 5.324 32.219 16.297 1 96.88 206 SER A N 1
ATOM 1633 C CA . SER A 1 206 ? 4.219 32.406 17.234 1 96.88 206 SER A CA 1
ATOM 1634 C C . SER A 1 206 ? 4.727 32.625 18.656 1 96.88 206 SER A C 1
ATOM 1636 O O . SER A 1 206 ? 3.996 33.125 19.516 1 96.88 206 SER A O 1
ATOM 1638 N N . HIS A 1 207 ? 5.82 32.156 18.922 1 95.69 207 HIS A N 1
ATOM 1639 C CA . HIS A 1 207 ? 6.547 32.188 20.188 1 95.69 207 HIS A CA 1
ATOM 1640 C C . HIS A 1 207 ? 8.055 32.25 19.953 1 95.69 207 HIS A C 1
ATOM 1642 O O . HIS A 1 207 ? 8.531 31.922 18.859 1 95.69 207 HIS A O 1
ATOM 1648 N N . ARG A 1 208 ? 8.781 32.656 20.984 1 94 208 ARG A N 1
ATOM 1649 C CA . ARG A 1 208 ? 10.234 32.719 20.859 1 94 208 ARG A CA 1
ATOM 1650 C C . ARG A 1 208 ? 10.82 31.359 20.5 1 94 208 ARG A C 1
ATOM 1652 O O . ARG A 1 208 ? 11.883 31.281 19.875 1 94 208 ARG A O 1
ATOM 1659 N N . SER A 1 209 ? 10.023 30.344 20.781 1 95.94 209 SER A N 1
ATOM 1660 C CA . SER A 1 209 ? 10.57 29 20.594 1 95.94 209 SER A CA 1
ATOM 1661 C C . SER A 1 209 ? 9.742 28.203 19.594 1 95.94 209 SER A C 1
ATOM 1663 O O . SER A 1 209 ? 9.891 26.984 19.484 1 95.94 209 SER A O 1
ATOM 1665 N N . VAL A 1 210 ? 8.891 28.938 18.828 1 97.31 210 VAL A N 1
ATOM 1666 C CA . VAL A 1 210 ? 7.992 28.172 17.969 1 97.31 210 VAL A CA 1
ATOM 1667 C C . VAL A 1 210 ? 7.805 28.906 16.641 1 97.31 210 VAL A C 1
ATOM 1669 O O . VAL A 1 210 ? 7.613 30.125 16.625 1 97.31 210 VAL A O 1
ATOM 1672 N N . ILE A 1 211 ? 7.93 28.219 15.555 1 97.56 211 ILE A N 1
ATOM 1673 C CA . ILE A 1 211 ? 7.555 28.656 14.219 1 97.56 211 ILE A CA 1
ATOM 1674 C C . ILE A 1 211 ? 6.332 27.875 13.742 1 97.56 211 ILE A C 1
ATOM 1676 O O . ILE A 1 211 ? 6.273 26.656 13.883 1 97.56 211 ILE A O 1
ATOM 1680 N N . VAL A 1 212 ? 5.336 28.562 13.172 1 97.06 212 VAL A N 1
ATOM 1681 C CA . VAL A 1 212 ? 4.129 27.891 12.711 1 97.06 212 VAL A CA 1
ATOM 1682 C C . VAL A 1 212 ? 3.934 28.156 11.219 1 97.06 212 VAL A C 1
ATOM 1684 O O . VAL A 1 212 ? 4.305 29.219 10.711 1 97.06 212 VAL A O 1
ATOM 1687 N N . GLN A 1 213 ? 3.436 27.172 10.602 1 93.88 213 GLN A N 1
ATOM 1688 C CA . GLN A 1 213 ? 3.016 27.375 9.219 1 93.88 213 GLN A CA 1
ATOM 1689 C C . GLN A 1 213 ? 1.646 28.031 9.148 1 93.88 213 GLN A C 1
ATOM 1691 O O . GLN A 1 213 ? 0.683 27.547 9.75 1 93.88 213 GLN A O 1
ATOM 1696 N N . LYS A 1 214 ? 1.509 29 8.297 1 91.31 214 LYS A N 1
ATOM 1697 C CA . LYS A 1 214 ? 0.321 29.844 8.266 1 91.31 214 LYS A CA 1
ATOM 1698 C C . LYS A 1 214 ? -0.896 29.062 7.77 1 91.31 214 LYS A C 1
ATOM 1700 O O . LYS A 1 214 ? -1.982 29.172 8.344 1 91.31 214 LYS A O 1
ATOM 1705 N N . CYS A 1 215 ? -0.72 28.234 6.809 1 86.06 215 CYS A N 1
ATOM 1706 C CA . CYS A 1 215 ? -1.859 27.641 6.117 1 86.06 215 CYS A CA 1
ATOM 1707 C C . CYS A 1 215 ? -2.404 26.438 6.891 1 86.06 215 CYS A C 1
ATOM 1709 O O . CYS A 1 215 ? -3.498 25.953 6.598 1 86.06 215 CYS A O 1
ATOM 1711 N N . HIS A 1 216 ? -1.715 26.031 7.945 1 88.25 216 HIS A N 1
ATOM 1712 C CA . HIS A 1 216 ? -2.16 24.844 8.664 1 88.25 216 HIS A CA 1
ATOM 1713 C C . HIS A 1 216 ? -2.811 25.219 9.992 1 88.25 216 HIS A C 1
ATOM 1715 O O . HIS A 1 216 ? -3.373 24.359 10.68 1 88.25 216 HIS A O 1
ATOM 1721 N N . MET A 1 217 ? -2.74 26.469 10.344 1 90.31 217 MET A N 1
ATOM 1722 C CA . MET A 1 217 ? -3.371 26.922 11.578 1 90.31 217 MET A CA 1
ATOM 1723 C C . MET A 1 217 ? -4.887 27.016 11.414 1 90.31 217 MET A C 1
ATOM 1725 O O . MET A 1 217 ? -5.375 27.531 10.414 1 90.31 217 MET A O 1
ATOM 1729 N N . ILE A 1 218 ? -5.594 26.578 12.523 1 86.62 218 ILE A N 1
ATOM 1730 C CA . ILE A 1 218 ? -7.039 26.594 12.344 1 86.62 218 ILE A CA 1
ATOM 1731 C C . ILE A 1 218 ? -7.691 27.391 13.477 1 86.62 218 ILE A C 1
ATOM 1733 O O . ILE A 1 218 ? -8.891 27.672 13.438 1 86.62 218 ILE A O 1
ATOM 1737 N N . GLY A 1 219 ? -6.871 27.672 14.492 1 88.81 219 GLY A N 1
ATOM 1738 C CA . GLY A 1 219 ? -7.484 28.422 15.578 1 88.81 219 GLY A CA 1
ATOM 1739 C C . GLY A 1 219 ? -6.48 28.906 16.609 1 88.81 219 GLY A C 1
ATOM 1740 O O . GLY A 1 219 ? -5.328 28.469 16.625 1 88.81 219 GLY A O 1
ATOM 1741 N N . LEU A 1 220 ? -6.941 29.859 17.359 1 92.19 220 LEU A N 1
ATOM 1742 C CA . LEU A 1 220 ? -6.195 30.391 18.484 1 92.19 220 LEU A CA 1
ATOM 1743 C C . LEU A 1 220 ? -7.094 30.547 19.703 1 92.19 220 LEU A C 1
ATOM 1745 O O . LEU A 1 220 ? -8.133 31.219 19.641 1 92.19 220 LEU A O 1
ATOM 1749 N N . SER A 1 221 ? -6.746 29.781 20.797 1 90.56 221 SER A N 1
ATOM 1750 C CA . SER A 1 221 ? -7.504 29.875 22.047 1 90.56 221 SER A CA 1
ATOM 1751 C C . SER A 1 221 ? -6.594 29.734 23.25 1 90.56 221 SER A C 1
ATOM 1753 O O . SER A 1 221 ? -5.711 28.875 23.281 1 90.56 221 SER A O 1
ATOM 1755 N N . ASP A 1 222 ? -6.816 30.578 24.219 1 92.75 222 ASP A N 1
ATOM 1756 C CA . ASP A 1 222 ? -6.113 30.516 25.5 1 92.75 222 ASP A CA 1
ATOM 1757 C C . ASP A 1 222 ? -4.598 30.5 25.297 1 92.75 222 ASP A C 1
ATOM 1759 O O . ASP A 1 222 ? -3.895 29.688 25.906 1 92.75 222 ASP A O 1
ATOM 1763 N N . GLY A 1 223 ? -4.23 31.25 24.375 1 93.5 223 GLY A N 1
ATOM 1764 C CA . GLY A 1 223 ? -2.803 31.391 24.156 1 93.5 223 GLY A CA 1
ATOM 1765 C C . GLY A 1 223 ? -2.184 30.219 23.422 1 93.5 223 GLY A C 1
ATOM 1766 O O . GLY A 1 223 ? -0.959 30.094 23.359 1 93.5 223 GLY A O 1
ATOM 1767 N N . MET A 1 224 ? -3.027 29.375 22.875 1 95.56 224 MET A N 1
ATOM 1768 C CA . MET A 1 224 ? -2.535 28.203 22.156 1 95.56 224 MET A CA 1
ATOM 1769 C C . MET A 1 224 ? -3.051 28.188 20.719 1 95.56 224 MET A C 1
ATOM 1771 O O . MET A 1 224 ? -4.242 28.391 20.484 1 95.56 224 MET A O 1
ATOM 1775 N N . ILE A 1 225 ? -2.178 28 19.781 1 95.12 225 ILE A N 1
ATOM 1776 C CA . ILE A 1 225 ? -2.551 27.812 18.391 1 95.12 225 ILE A CA 1
ATOM 1777 C C . ILE A 1 225 ? -2.922 26.359 18.141 1 95.12 225 ILE A C 1
ATOM 1779 O O . ILE A 1 225 ? -2.221 25.438 18.578 1 95.12 225 ILE A O 1
ATOM 1783 N N . LYS A 1 226 ? -3.988 26.219 17.422 1 92.06 226 LYS A N 1
ATOM 1784 C CA . LYS A 1 226 ? -4.469 24.875 17.125 1 92.06 226 LYS A CA 1
ATOM 1785 C C . LYS A 1 226 ? -4.266 24.531 15.656 1 92.06 226 LYS A C 1
ATOM 1787 O O . LYS A 1 226 ? -4.492 25.359 14.781 1 92.06 226 LYS A O 1
ATOM 1792 N N . PHE A 1 227 ? -3.842 23.281 15.477 1 90.06 227 PHE A N 1
ATOM 1793 C CA . PHE A 1 227 ? -3.723 22.75 14.125 1 90.06 227 PHE A CA 1
ATOM 1794 C C . PHE A 1 227 ? -4.805 21.703 13.852 1 90.06 227 PHE A C 1
ATOM 1796 O O . PHE A 1 227 ? -5.391 21.156 14.781 1 90.06 227 PHE A O 1
ATOM 1803 N N . ILE A 1 228 ? -5.039 21.547 12.641 1 80.62 228 ILE A N 1
ATOM 1804 C CA . ILE A 1 228 ? -6.133 20.656 12.242 1 80.62 228 ILE A CA 1
ATOM 1805 C C . ILE A 1 228 ? -5.859 19.234 12.719 1 80.62 228 ILE A C 1
ATOM 1807 O O . ILE A 1 228 ? -6.789 18.484 13.008 1 80.62 228 ILE A O 1
ATOM 1811 N N . ASN A 1 229 ? -4.613 18.828 12.844 1 79.81 229 ASN A N 1
ATOM 1812 C CA . ASN A 1 229 ? -4.277 17.484 13.281 1 79.81 229 ASN A CA 1
ATOM 1813 C C . ASN A 1 229 ? -4.41 17.328 14.789 1 79.81 229 ASN A C 1
ATOM 1815 O O . ASN A 1 229 ? -4.148 16.25 15.336 1 79.81 229 ASN A O 1
ATOM 1819 N N . GLY A 1 230 ? -4.723 18.391 15.508 1 82.56 230 GLY A N 1
ATOM 1820 C CA . GLY A 1 230 ? -4.934 18.328 16.953 1 82.56 230 GLY A CA 1
ATOM 1821 C C . GLY A 1 230 ? -3.783 18.906 17.75 1 82.56 230 GLY A C 1
ATOM 1822 O O . GLY A 1 230 ? -3.926 19.188 18.938 1 82.56 230 GLY A O 1
ATOM 1823 N N . ASP A 1 231 ? -2.658 19.062 17.172 1 88.69 231 ASP A N 1
ATOM 1824 C CA . ASP A 1 231 ? -1.521 19.656 17.875 1 88.69 231 ASP A CA 1
ATOM 1825 C C . ASP A 1 231 ? -1.827 21.094 18.297 1 88.69 231 ASP A C 1
ATOM 1827 O O . ASP A 1 231 ? -2.641 21.766 17.672 1 88.69 231 ASP A O 1
ATOM 1831 N N . THR A 1 232 ? -1.182 21.438 19.359 1 93.19 232 THR A N 1
ATOM 1832 C CA . THR A 1 232 ? -1.271 22.812 19.844 1 93.19 232 THR A CA 1
ATOM 1833 C C . THR A 1 232 ? 0.11 23.344 20.219 1 93.19 232 THR A C 1
ATOM 1835 O O . THR A 1 232 ? 0.969 22.594 20.688 1 93.19 232 THR A O 1
ATOM 1838 N N . VAL A 1 233 ? 0.33 24.562 19.953 1 95.62 233 VAL A N 1
ATOM 1839 C CA . VAL A 1 233 ? 1.586 25.203 20.328 1 95.62 233 VAL A CA 1
ATOM 1840 C C . VAL A 1 233 ? 1.303 26.562 20.953 1 95.62 233 VAL A C 1
ATOM 1842 O O . VAL A 1 233 ? 0.251 27.172 20.703 1 95.62 233 VAL A O 1
ATOM 1845 N N . PRO A 1 234 ? 2.254 27.062 21.703 1 95.69 234 PRO A N 1
ATOM 1846 C CA . PRO A 1 234 ? 2.029 28.344 22.375 1 95.69 234 PRO A CA 1
ATOM 1847 C C . PRO A 1 234 ? 2.113 29.531 21.422 1 95.69 234 PRO A C 1
ATOM 1849 O O . PRO A 1 234 ? 2.84 29.484 20.422 1 95.69 234 PRO A O 1
ATOM 1852 N N . CYS A 1 235 ? 1.393 30.516 21.766 1 96.62 235 CYS A N 1
ATOM 1853 C CA . CYS A 1 235 ? 1.404 31.812 21.094 1 96.62 235 CYS A CA 1
ATOM 1854 C C . CYS A 1 235 ? 1.644 32.938 22.109 1 96.62 235 CYS A C 1
ATOM 1856 O O . CYS A 1 235 ? 0.857 33.125 23.031 1 96.62 235 CYS A O 1
ATOM 1858 N N . SER A 1 236 ? 2.684 33.625 21.859 1 95.38 236 SER A N 1
ATOM 1859 C CA . SER A 1 236 ? 2.977 34.719 22.75 1 95.38 236 SER A CA 1
ATOM 1860 C C . SER A 1 236 ? 1.907 35.812 22.656 1 95.38 236 SER A C 1
ATOM 1862 O O . SER A 1 236 ? 1.244 35.938 21.625 1 95.38 236 SER A O 1
ATOM 1864 N N . PHE A 1 237 ? 1.799 36.594 23.672 1 93.75 237 PHE A N 1
ATOM 1865 C CA . PHE A 1 237 ? 0.805 37.656 23.75 1 93.75 237 PHE A CA 1
ATOM 1866 C C . PHE A 1 237 ? 0.976 38.625 22.594 1 93.75 237 PHE A C 1
ATOM 1868 O O . PHE A 1 237 ? -0.003 39.031 21.953 1 93.75 237 PHE A O 1
ATOM 1875 N N . ARG A 1 238 ? 2.162 38.969 22.297 1 93.06 238 ARG A N 1
ATOM 1876 C CA . ARG A 1 238 ? 2.467 39.969 21.281 1 93.06 238 ARG A CA 1
ATOM 1877 C C . ARG A 1 238 ? 2.105 39.469 19.875 1 93.06 238 ARG A C 1
ATOM 1879 O O . ARG A 1 238 ? 1.813 40.281 18.984 1 93.06 238 ARG A O 1
ATOM 1886 N N . GLN A 1 239 ? 2.078 38.156 19.688 1 93.69 239 GLN A N 1
ATOM 1887 C CA . GLN A 1 239 ? 1.88 37.594 18.359 1 93.69 239 GLN A CA 1
ATOM 1888 C C . GLN A 1 239 ? 0.413 37.25 18.109 1 93.69 239 GLN A C 1
ATOM 1890 O O . GLN A 1 239 ? 0.029 36.906 17 1 93.69 239 GLN A O 1
ATOM 1895 N N . ARG A 1 240 ? -0.377 37.375 19.062 1 93.94 240 ARG A N 1
ATOM 1896 C CA . ARG A 1 240 ? -1.744 36.875 19.016 1 93.94 240 ARG A CA 1
ATOM 1897 C C . ARG A 1 240 ? -2.555 37.594 17.938 1 93.94 240 ARG A C 1
ATOM 1899 O O . ARG A 1 240 ? -3.293 36.938 17.172 1 93.94 240 ARG A O 1
ATOM 1906 N N . ASN A 1 241 ? -2.402 38.906 17.922 1 92 241 ASN A N 1
ATOM 1907 C CA . ASN A 1 241 ? -3.17 39.656 16.953 1 92 241 ASN A CA 1
ATOM 1908 C C . ASN A 1 241 ? -2.801 39.281 15.516 1 92 241 ASN A C 1
ATOM 1910 O O . ASN A 1 241 ? -3.682 39.094 14.68 1 92 241 ASN A O 1
ATOM 1914 N N . GLU A 1 242 ? -1.609 39.188 15.305 1 92.81 242 GLU A N 1
ATOM 1915 C CA . GLU A 1 242 ? -1.145 38.844 13.969 1 92.81 242 GLU A CA 1
ATOM 1916 C C . GLU A 1 242 ? -1.6 37.438 13.586 1 92.81 242 GLU A C 1
ATOM 1918 O O . GLU A 1 242 ? -2.049 37.188 12.461 1 92.81 242 GLU A O 1
ATOM 1923 N N . ILE A 1 243 ? -1.494 36.531 14.5 1 94 243 ILE A N 1
ATOM 1924 C CA . ILE A 1 243 ? -1.86 35.125 14.258 1 94 243 ILE A CA 1
ATOM 1925 C C . ILE A 1 243 ? -3.363 35.031 14.008 1 94 243 ILE A C 1
ATOM 1927 O O . ILE A 1 243 ? -3.799 34.312 13.102 1 94 243 ILE A O 1
ATOM 1931 N N . LYS A 1 244 ? -4.105 35.75 14.75 1 90.88 244 LYS A N 1
ATOM 1932 C CA . LYS A 1 244 ? -5.551 35.781 14.531 1 90.88 244 LYS A CA 1
ATOM 1933 C C . LYS A 1 244 ? -5.887 36.312 13.141 1 90.88 244 LYS A C 1
ATOM 1935 O O . LYS A 1 244 ? -6.789 35.781 12.477 1 90.88 244 LYS A O 1
ATOM 1940 N N . GLY A 1 245 ? -5.176 37.312 12.773 1 90.81 245 GLY A N 1
ATOM 1941 C CA . GLY A 1 245 ? -5.363 37.844 11.43 1 90.81 245 GLY A CA 1
ATOM 1942 C C . GLY A 1 245 ? -5.113 36.812 10.344 1 90.81 245 GLY A C 1
ATOM 1943 O O . GLY A 1 245 ? -5.832 36.781 9.344 1 90.81 245 GLY A O 1
ATOM 1944 N N . VAL A 1 246 ? -4.109 36.031 10.562 1 89.31 246 VAL A N 1
ATOM 1945 C CA . VAL A 1 246 ? -3.766 35 9.578 1 89.31 246 VAL A CA 1
ATOM 1946 C C . VAL A 1 246 ? -4.832 33.906 9.57 1 89.31 246 VAL A C 1
ATOM 1948 O O . VAL A 1 246 ? -5.285 33.5 8.5 1 89.31 246 VAL A O 1
ATOM 1951 N N . ILE A 1 247 ? -5.266 33.5 10.719 1 86.75 247 ILE A N 1
ATOM 1952 C CA . ILE A 1 247 ? -6.203 32.406 10.844 1 86.75 247 ILE A CA 1
ATOM 1953 C C . ILE A 1 247 ? -7.59 32.844 10.375 1 86.75 247 ILE A C 1
ATOM 1955 O O . ILE A 1 247 ? -8.242 32.125 9.609 1 86.75 247 ILE A O 1
ATOM 1959 N N . TYR A 1 248 ? -7.992 33.969 10.852 1 79.69 248 TYR A N 1
ATOM 1960 C CA . TYR A 1 248 ? -9.375 34.375 10.641 1 79.69 248 TYR A CA 1
ATOM 1961 C C . TYR A 1 248 ? -9.477 35.375 9.484 1 79.69 248 TYR A C 1
ATOM 1963 O O . TYR A 1 248 ? -10.586 35.688 9.039 1 79.69 248 TYR A O 1
ATOM 1971 N N . GLY A 1 249 ? -8.359 35.938 9.133 1 68.5 249 GLY A N 1
ATOM 1972 C CA . GLY A 1 249 ? -8.383 36.781 7.961 1 68.5 249 GLY A CA 1
ATOM 1973 C C . GLY A 1 249 ? -8.5 36.031 6.656 1 68.5 249 GLY A C 1
ATOM 1974 O O . GLY A 1 249 ? -8.805 36.625 5.613 1 68.5 249 GLY A O 1
ATOM 1975 N N . LYS A 1 250 ? -7.98 34.906 6.527 1 54.94 250 LYS A N 1
ATOM 1976 C CA . LYS A 1 250 ? -8.164 34.062 5.359 1 54.94 250 LYS A CA 1
ATOM 1977 C C . LYS A 1 250 ? -9.648 33.781 5.109 1 54.94 250 LYS A C 1
ATOM 1979 O O . LYS A 1 250 ? -10.031 33.375 4.008 1 54.94 250 LYS A O 1
ATOM 1984 N N . GLN A 1 251 ? -10.5 33.719 6.074 1 44.09 251 GLN A N 1
ATOM 1985 C CA . GLN A 1 251 ? -11.922 33.438 5.953 1 44.09 251 GLN A CA 1
ATOM 1986 C C . GLN A 1 251 ? -12.68 34.656 5.375 1 44.09 251 GLN A C 1
ATOM 1988 O O . GLN A 1 251 ? -13.82 34.5 4.938 1 44.09 251 GLN A O 1
ATOM 1993 N N . SER A 1 252 ? -12.164 35.812 5.516 1 38.5 252 SER A N 1
ATOM 1994 C CA . SER A 1 252 ? -12.922 36.906 4.898 1 38.5 252 SER A CA 1
ATOM 1995 C C . SER A 1 252 ? -12.625 37 3.404 1 38.5 252 SER A C 1
ATOM 1997 O O . SER A 1 252 ? -11.5 36.75 2.971 1 38.5 252 SER A O 1
ATOM 1999 N N . MET B 1 1 ? 3.625 -4.848 -22.219 1 79.5 1 MET B N 1
ATOM 2000 C CA . MET B 1 1 ? 4.754 -5.652 -21.75 1 79.5 1 MET B CA 1
ATOM 2001 C C . MET B 1 1 ? 5.168 -5.254 -20.344 1 79.5 1 MET B C 1
ATOM 2003 O O . MET B 1 1 ? 5.203 -4.066 -20.016 1 79.5 1 MET B O 1
ATOM 2007 N N . LEU B 1 2 ? 5.355 -6.305 -19.406 1 91.81 2 LEU B N 1
ATOM 2008 C CA . LEU B 1 2 ? 5.762 -6.055 -18.031 1 91.81 2 LEU B CA 1
ATOM 2009 C C . LEU B 1 2 ? 7.25 -5.734 -17.953 1 91.81 2 LEU B C 1
ATOM 2011 O O . LEU B 1 2 ? 8.086 -6.543 -18.359 1 91.81 2 LEU B O 1
ATOM 2015 N N . GLU B 1 3 ? 7.66 -4.566 -17.625 1 96.56 3 GLU B N 1
ATOM 2016 C CA . GLU B 1 3 ? 9.047 -4.148 -17.453 1 96.56 3 GLU B CA 1
ATOM 2017 C C . GLU B 1 3 ? 9.375 -3.949 -15.977 1 96.56 3 GLU B C 1
ATOM 2019 O O . GLU B 1 3 ? 8.648 -3.266 -15.258 1 96.56 3 GLU B O 1
ATOM 2024 N N . ILE B 1 4 ? 10.516 -4.562 -15.609 1 98.06 4 ILE B N 1
ATOM 2025 C CA . ILE B 1 4 ? 10.852 -4.641 -14.195 1 98.06 4 ILE B CA 1
ATOM 2026 C C . ILE B 1 4 ? 12.148 -3.883 -13.93 1 98.06 4 ILE B C 1
ATOM 2028 O O . ILE B 1 4 ? 13.102 -3.986 -14.703 1 98.06 4 ILE B O 1
ATOM 2032 N N . ILE B 1 5 ? 12.203 -3.133 -12.891 1 98.5 5 ILE B N 1
ATOM 2033 C CA . ILE B 1 5 ? 13.406 -2.441 -12.438 1 98.5 5 ILE B CA 1
ATOM 2034 C C . ILE B 1 5 ? 13.805 -2.941 -11.055 1 98.5 5 ILE B C 1
ATOM 2036 O O . ILE B 1 5 ? 12.961 -3.047 -10.164 1 98.5 5 ILE B O 1
ATOM 2040 N N . LEU B 1 6 ? 15.031 -3.297 -10.914 1 98.38 6 LEU B N 1
ATOM 2041 C CA . LEU B 1 6 ? 15.609 -3.703 -9.641 1 98.38 6 LEU B CA 1
ATOM 2042 C C . LEU B 1 6 ? 16.531 -2.619 -9.086 1 98.38 6 LEU B C 1
ATOM 2044 O O . LEU B 1 6 ? 17.344 -2.064 -9.812 1 98.38 6 LEU B O 1
ATOM 2048 N N . CYS B 1 7 ? 16.391 -2.316 -7.797 1 96.5 7 CYS B N 1
ATOM 2049 C CA . CYS B 1 7 ? 17.234 -1.3 -7.199 1 96.5 7 CYS B CA 1
ATOM 2050 C C . CYS B 1 7 ? 17.625 -1.684 -5.777 1 96.5 7 CYS B C 1
ATOM 2052 O O . CYS B 1 7 ? 16.781 -1.781 -4.898 1 96.5 7 CYS B O 1
ATOM 2054 N N . ASP B 1 8 ? 18.828 -1.914 -5.547 1 94.25 8 ASP B N 1
ATOM 2055 C CA . ASP B 1 8 ? 19.422 -2.273 -4.27 1 94.25 8 ASP B CA 1
ATOM 2056 C C . ASP B 1 8 ? 20.906 -1.884 -4.23 1 94.25 8 ASP B C 1
ATOM 2058 O O . ASP B 1 8 ? 21.609 -2.033 -5.227 1 94.25 8 ASP B O 1
ATOM 2062 N N . ASP B 1 9 ? 21.344 -1.392 -3.078 1 90.56 9 ASP B N 1
ATOM 2063 C CA . ASP B 1 9 ? 22.734 -0.961 -3.035 1 90.56 9 ASP B CA 1
ATOM 2064 C C . ASP B 1 9 ? 23.672 -2.137 -2.74 1 90.56 9 ASP B C 1
ATOM 2066 O O . ASP B 1 9 ? 24.891 -2.006 -2.824 1 90.56 9 ASP B O 1
ATOM 2070 N N . ASP B 1 10 ? 23.172 -3.285 -2.375 1 92.81 10 ASP B N 1
ATOM 2071 C CA . ASP B 1 10 ? 23.953 -4.492 -2.145 1 92.81 10 ASP B CA 1
ATOM 2072 C C . ASP B 1 10 ? 24.062 -5.336 -3.414 1 92.81 10 ASP B C 1
ATOM 2074 O O . ASP B 1 10 ? 23.078 -5.961 -3.828 1 92.81 10 ASP B O 1
ATOM 2078 N N . PRO B 1 11 ? 25.234 -5.406 -3.998 1 94.12 11 PRO B N 1
ATOM 2079 C CA . PRO B 1 11 ? 25.391 -6.133 -5.262 1 94.12 11 PRO B CA 1
ATOM 2080 C C . PRO B 1 11 ? 25.016 -7.609 -5.137 1 94.12 11 PRO B C 1
ATOM 2082 O O . PRO B 1 11 ? 24.547 -8.219 -6.105 1 94.12 11 PRO B O 1
ATOM 2085 N N . PHE B 1 12 ? 25.219 -8.164 -4.02 1 94.38 12 PHE B N 1
ATOM 2086 C CA . PHE B 1 12 ? 24.891 -9.562 -3.816 1 94.38 12 PHE B CA 1
ATOM 2087 C C . PHE B 1 12 ? 23.391 -9.781 -3.863 1 94.38 12 PHE B C 1
ATOM 2089 O O . PHE B 1 12 ? 22.906 -10.711 -4.512 1 94.38 12 PHE B O 1
ATOM 2096 N N . ILE B 1 13 ? 22.719 -8.953 -3.225 1 93.19 13 ILE B N 1
ATOM 2097 C CA . ILE B 1 13 ? 21.25 -9.039 -3.213 1 93.19 13 ILE B CA 1
ATOM 2098 C C . ILE B 1 13 ? 20.719 -8.812 -4.621 1 93.19 13 ILE B C 1
ATOM 2100 O O . ILE B 1 13 ? 19.812 -9.531 -5.07 1 93.19 13 ILE B O 1
ATOM 2104 N N . LEU B 1 14 ? 21.25 -7.832 -5.312 1 95.75 14 LEU B N 1
ATOM 2105 C CA . LEU B 1 14 ? 20.812 -7.547 -6.676 1 95.75 14 LEU B CA 1
ATOM 2106 C C . LEU B 1 14 ? 20.984 -8.773 -7.566 1 95.75 14 LEU B C 1
ATOM 2108 O O . LEU B 1 14 ? 20.109 -9.086 -8.375 1 95.75 14 LEU B O 1
ATOM 2112 N N . LYS B 1 15 ? 22.078 -9.398 -7.402 1 95.44 15 LYS B N 1
ATOM 2113 C CA . LYS B 1 15 ? 22.344 -10.594 -8.203 1 95.44 15 LYS B CA 1
ATOM 2114 C C . LYS B 1 15 ? 21.297 -11.672 -7.934 1 95.44 15 LYS B C 1
ATOM 2116 O O . LYS B 1 15 ? 20.766 -12.273 -8.867 1 95.44 15 LYS B O 1
ATOM 2121 N N . ILE B 1 16 ? 21.047 -11.914 -6.695 1 93.62 16 ILE B N 1
ATOM 2122 C CA . ILE B 1 16 ? 20.109 -12.953 -6.293 1 93.62 16 ILE B CA 1
ATOM 2123 C C . ILE B 1 16 ? 18.719 -12.641 -6.855 1 93.62 16 ILE B C 1
ATOM 2125 O O . ILE B 1 16 ? 18.094 -13.492 -7.48 1 93.62 16 ILE B O 1
ATOM 2129 N N . ILE B 1 17 ? 18.25 -11.43 -6.676 1 96 17 ILE B N 1
ATOM 2130 C CA . ILE B 1 17 ? 16.922 -11.055 -7.121 1 96 17 ILE B CA 1
ATOM 2131 C C . ILE B 1 17 ? 16.844 -11.102 -8.648 1 96 17 ILE B C 1
ATOM 2133 O O . ILE B 1 17 ? 15.859 -11.562 -9.219 1 96 17 ILE B O 1
ATOM 2137 N N . ARG B 1 18 ? 17.875 -10.617 -9.258 1 96.94 18 ARG B N 1
ATOM 2138 C CA . ARG B 1 18 ? 17.922 -10.648 -10.719 1 96.94 18 ARG B CA 1
ATOM 2139 C C . ARG B 1 18 ? 17.766 -12.07 -11.242 1 96.94 18 ARG B C 1
ATOM 2141 O O . ARG B 1 18 ? 16.969 -12.32 -12.156 1 96.94 18 ARG B O 1
ATOM 2148 N N . GLU B 1 19 ? 18.5 -12.969 -10.695 1 95.12 19 GLU B N 1
ATOM 2149 C CA . GLU B 1 19 ? 18.438 -14.359 -11.133 1 95.12 19 GLU B CA 1
ATOM 2150 C C . GLU B 1 19 ? 17.047 -14.945 -10.945 1 95.12 19 GLU B C 1
ATOM 2152 O O . GLU B 1 19 ? 16.531 -15.648 -11.812 1 95.12 19 GLU B O 1
ATOM 2157 N N . GLN B 1 20 ? 16.484 -14.648 -9.836 1 92.94 20 GLN B N 1
ATOM 2158 C CA . GLN B 1 20 ? 15.148 -15.141 -9.57 1 92.94 20 GLN B CA 1
ATOM 2159 C C . GLN B 1 20 ? 14.141 -14.562 -10.555 1 92.94 20 GLN B C 1
ATOM 2161 O O . GLN B 1 20 ? 13.32 -15.297 -11.117 1 92.94 20 GLN B O 1
ATOM 2166 N N . VAL B 1 21 ? 14.188 -13.281 -10.766 1 95.69 21 VAL B N 1
ATOM 2167 C CA . VAL B 1 21 ? 13.25 -12.602 -11.656 1 95.69 21 VAL B CA 1
ATOM 2168 C C . VAL B 1 21 ? 13.438 -13.102 -13.086 1 95.69 21 VAL B C 1
ATOM 2170 O O . VAL B 1 21 ? 12.461 -13.375 -13.789 1 95.69 21 VAL B O 1
ATOM 2173 N N . GLU B 1 22 ? 14.648 -13.258 -13.469 1 94.88 22 GLU B N 1
ATOM 2174 C CA . GLU B 1 22 ? 14.93 -13.781 -14.805 1 94.88 22 GLU B CA 1
ATOM 2175 C C . GLU B 1 22 ? 14.352 -15.18 -14.984 1 94.88 22 GLU B C 1
ATOM 2177 O O . GLU B 1 22 ? 13.773 -15.492 -16.031 1 94.88 22 GLU B O 1
ATOM 2182 N N . HIS B 1 23 ? 14.578 -15.969 -14.008 1 90.5 23 HIS B N 1
ATOM 2183 C CA . HIS B 1 23 ? 14.047 -17.328 -14.055 1 90.5 23 HIS B CA 1
ATOM 2184 C C . HIS B 1 23 ? 12.531 -17.312 -14.18 1 90.5 23 HIS B C 1
ATOM 2186 O O . HIS B 1 23 ? 11.969 -18.031 -15.008 1 90.5 23 HIS B O 1
ATOM 2192 N N . ILE B 1 24 ? 11.859 -16.5 -13.422 1 90.25 24 ILE B N 1
ATOM 2193 C CA . ILE B 1 24 ? 10.406 -16.406 -13.422 1 90.25 24 ILE B CA 1
ATOM 2194 C C . ILE B 1 24 ? 9.93 -15.922 -14.789 1 90.25 24 ILE B C 1
ATOM 2196 O O . ILE B 1 24 ? 9 -16.5 -15.367 1 90.25 24 ILE B O 1
ATOM 2200 N N . LEU B 1 25 ? 10.57 -14.906 -15.281 1 92.12 25 LEU B N 1
ATOM 2201 C CA . LEU B 1 25 ? 10.164 -14.344 -16.562 1 92.12 25 LEU B CA 1
ATOM 2202 C C . LEU B 1 25 ? 10.328 -15.359 -17.688 1 92.12 25 LEU B C 1
ATOM 2204 O O . LEU B 1 25 ? 9.438 -15.523 -18.516 1 92.12 25 LEU B O 1
ATOM 2208 N N . SER B 1 26 ? 11.375 -16.078 -17.688 1 89.31 26 SER B N 1
ATOM 2209 C CA . SER B 1 26 ? 11.656 -17.047 -18.734 1 89.31 26 SER B CA 1
ATOM 2210 C C . SER B 1 26 ? 10.648 -18.188 -18.719 1 89.31 26 SER B C 1
ATOM 2212 O O . SER B 1 26 ? 10.25 -18.688 -19.781 1 89.31 26 SER B O 1
ATOM 2214 N N . GLU B 1 27 ? 10.211 -18.516 -17.578 1 83.38 27 GLU B N 1
ATOM 2215 C CA . GLU B 1 27 ? 9.359 -19.703 -17.438 1 83.38 27 GLU B CA 1
ATOM 2216 C C . GLU B 1 27 ? 7.887 -19.344 -17.578 1 83.38 27 GLU B C 1
ATOM 2218 O O . GLU B 1 27 ? 7.09 -20.141 -18.062 1 83.38 27 GLU B O 1
ATOM 2223 N N . SER B 1 28 ? 7.512 -18.172 -17.188 1 81.06 28 SER B N 1
ATOM 2224 C CA . SER B 1 28 ? 6.078 -17.969 -16.984 1 81.06 28 SER B CA 1
ATOM 2225 C C . SER B 1 28 ? 5.598 -16.703 -17.688 1 81.06 28 SER B C 1
ATOM 2227 O O . SER B 1 28 ? 4.406 -16.547 -17.969 1 81.06 28 SER B O 1
ATOM 2229 N N . ILE B 1 29 ? 6.465 -15.789 -17.906 1 80.69 29 ILE B N 1
ATOM 2230 C CA . ILE B 1 29 ? 6.062 -14.516 -18.5 1 80.69 29 ILE B CA 1
ATOM 2231 C C . ILE B 1 29 ? 7.078 -14.086 -19.547 1 80.69 29 ILE B C 1
ATOM 2233 O O . ILE B 1 29 ? 7.809 -13.117 -19.359 1 80.69 29 ILE B O 1
ATOM 2237 N N . PRO B 1 30 ? 6.953 -14.656 -20.625 1 79.56 30 PRO B N 1
ATOM 2238 C CA . PRO B 1 30 ? 7.992 -14.438 -21.641 1 79.56 30 PRO B CA 1
ATOM 2239 C C . PRO B 1 30 ? 8.008 -13.008 -22.172 1 79.56 30 PRO B C 1
ATOM 2241 O O . PRO B 1 30 ? 9.039 -12.539 -22.656 1 79.56 30 PRO B O 1
ATOM 2244 N N . GLU B 1 31 ? 6.926 -12.328 -22.047 1 84.88 31 GLU B N 1
ATOM 2245 C CA . GLU B 1 31 ? 6.875 -10.969 -22.578 1 84.88 31 GLU B CA 1
ATOM 2246 C C . GLU B 1 31 ? 7.441 -9.961 -21.594 1 84.88 31 GLU B C 1
ATOM 2248 O O . GLU B 1 31 ? 7.594 -8.781 -21.906 1 84.88 31 GLU B O 1
ATOM 2253 N N . GLY B 1 32 ? 7.801 -10.375 -20.484 1 92.38 32 GLY B N 1
ATOM 2254 C CA . GLY B 1 32 ? 8.375 -9.492 -19.484 1 92.38 32 GLY B CA 1
ATOM 2255 C C . GLY B 1 32 ? 9.891 -9.391 -19.578 1 92.38 32 GLY B C 1
ATOM 2256 O O . GLY B 1 32 ? 10.539 -10.273 -20.141 1 92.38 32 GLY B O 1
ATOM 2257 N N . ARG B 1 33 ? 10.469 -8.32 -19.078 1 95.81 33 ARG B N 1
ATOM 2258 C CA . ARG B 1 33 ? 11.922 -8.195 -19.047 1 95.81 33 ARG B CA 1
ATOM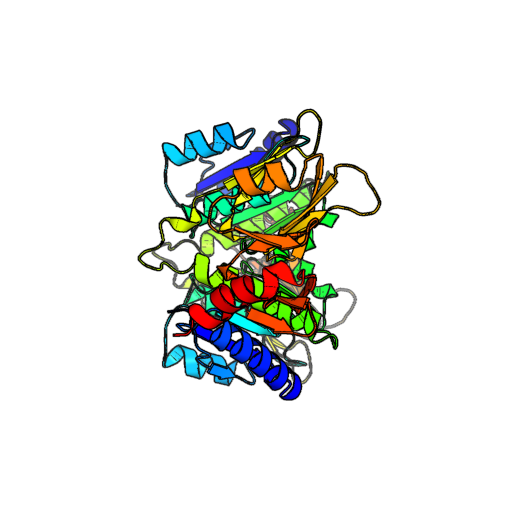 2259 C C . ARG B 1 33 ? 12.367 -7.305 -17.891 1 95.81 33 ARG B C 1
ATOM 2261 O O . ARG B 1 33 ? 11.594 -6.473 -17.406 1 95.81 33 ARG B O 1
ATOM 2268 N N . ILE B 1 34 ? 13.625 -7.512 -17.594 1 97.81 34 ILE B N 1
ATOM 2269 C CA . ILE B 1 34 ? 14.273 -6.574 -16.688 1 97.81 34 ILE B CA 1
ATOM 2270 C C . ILE B 1 34 ? 14.805 -5.379 -17.469 1 97.81 34 ILE B C 1
ATOM 2272 O O . ILE B 1 34 ? 15.703 -5.531 -18.312 1 97.81 34 ILE B O 1
ATOM 2276 N N . ALA B 1 35 ? 14.297 -4.258 -17.156 1 97.88 35 ALA B N 1
ATOM 2277 C CA . ALA B 1 35 ? 14.633 -3.061 -17.922 1 97.88 35 ALA B CA 1
ATOM 2278 C C . ALA B 1 35 ? 15.875 -2.379 -17.359 1 97.88 35 ALA B C 1
ATOM 2280 O O . ALA B 1 35 ? 16.625 -1.742 -18.094 1 97.88 35 ALA B O 1
ATOM 2281 N N . CYS B 1 36 ? 16.062 -2.477 -16.031 1 97.88 36 CYS B N 1
ATOM 2282 C CA . CYS B 1 36 ? 17.172 -1.777 -15.391 1 97.88 36 CYS B CA 1
ATOM 2283 C C . CYS B 1 36 ? 17.5 -2.41 -14.047 1 97.88 36 CYS B C 1
ATOM 2285 O O . CYS B 1 36 ? 16.594 -2.811 -13.305 1 97.88 36 CYS B O 1
ATOM 2287 N N . VAL B 1 37 ? 18.734 -2.557 -13.844 1 97.88 37 VAL B N 1
ATOM 2288 C CA . VAL B 1 37 ? 19.266 -2.908 -12.531 1 97.88 37 VAL B CA 1
ATOM 2289 C C . VAL B 1 37 ? 20.125 -1.758 -12 1 97.88 37 VAL B C 1
ATOM 2291 O O . VAL B 1 37 ? 21.156 -1.413 -12.586 1 97.88 37 VAL B O 1
ATOM 2294 N N . ALA B 1 38 ? 19.672 -1.146 -10.891 1 95.62 38 ALA B N 1
ATOM 2295 C CA . ALA B 1 38 ? 20.344 0.041 -10.359 1 95.62 38 ALA B CA 1
ATOM 2296 C C . ALA B 1 38 ? 20.906 -0.225 -8.969 1 95.62 38 ALA B C 1
ATOM 2298 O O . ALA B 1 38 ? 20.266 -0.887 -8.148 1 95.62 38 ALA B O 1
ATOM 2299 N N . SER B 1 39 ? 22.031 0.34 -8.695 1 92.38 39 SER B N 1
ATOM 2300 C CA . SER B 1 39 ? 22.672 0.164 -7.395 1 92.38 39 SER B CA 1
ATOM 2301 C C . SER B 1 39 ? 22.312 1.304 -6.441 1 92.38 39 SER B C 1
ATOM 2303 O O . SER B 1 39 ? 22.797 1.343 -5.309 1 92.38 39 SER B O 1
ATOM 2305 N N . GLY B 1 40 ? 21.5 2.162 -6.918 1 86.56 40 GLY B N 1
ATOM 2306 C CA . GLY B 1 40 ? 21.094 3.293 -6.102 1 86.56 40 GLY B CA 1
ATOM 2307 C C . GLY B 1 40 ? 20.141 4.238 -6.824 1 86.56 40 GLY B C 1
ATOM 2308 O O . GLY B 1 40 ? 19.812 4.016 -7.988 1 86.56 40 GLY B O 1
ATOM 2309 N N . TYR B 1 41 ? 19.719 5.258 -6.129 1 85.19 41 TYR B N 1
ATOM 2310 C CA . TYR B 1 41 ? 18.672 6.152 -6.605 1 85.19 41 TYR B CA 1
ATOM 2311 C C . TYR B 1 41 ? 19.156 6.961 -7.805 1 85.19 41 TYR B C 1
ATOM 2313 O O . TYR B 1 41 ? 18.375 7.262 -8.711 1 85.19 41 TYR B O 1
ATOM 2321 N N . GLN B 1 42 ? 20.453 7.336 -7.824 1 85.31 42 GLN B N 1
ATOM 2322 C CA . GLN B 1 42 ? 20.969 8.141 -8.93 1 85.31 42 GLN B CA 1
ATOM 2323 C C . GLN B 1 42 ? 20.859 7.387 -10.25 1 85.31 42 GLN B C 1
ATOM 2325 O O . GLN B 1 42 ? 20.359 7.926 -11.234 1 85.31 42 GLN B O 1
ATOM 2330 N N . GLU B 1 43 ? 21.391 6.184 -10.211 1 92 43 GLU B N 1
ATOM 2331 C CA . GLU B 1 43 ? 21.297 5.348 -11.406 1 92 43 GLU B CA 1
ATOM 2332 C C . GLU B 1 43 ? 19.844 5.102 -11.805 1 92 43 GLU B C 1
ATOM 2334 O O . GLU B 1 43 ? 19.516 5.137 -12.992 1 92 43 GLU B O 1
ATOM 2339 N N . LEU B 1 44 ? 19.016 4.871 -10.891 1 94.19 44 LEU B N 1
ATOM 2340 C CA . LEU B 1 44 ? 17.594 4.609 -11.109 1 94.19 44 LEU B CA 1
ATOM 2341 C C . LEU B 1 44 ? 16.938 5.797 -11.797 1 94.19 44 LEU B C 1
ATOM 2343 O O . LEU B 1 44 ? 16.281 5.633 -12.828 1 94.19 44 LEU B O 1
ATOM 2347 N N . PHE B 1 45 ? 17.125 6.977 -11.328 1 91.12 45 PHE B N 1
ATOM 2348 C CA . PHE B 1 45 ? 16.422 8.141 -11.867 1 91.12 45 PHE B CA 1
ATOM 2349 C C . PHE B 1 45 ? 17.031 8.562 -13.195 1 91.12 45 PHE B C 1
ATOM 2351 O O . PHE B 1 45 ? 16.328 9.086 -14.062 1 91.12 45 PHE B O 1
ATOM 2358 N N . LEU B 1 46 ? 18.375 8.344 -13.367 1 92.75 46 LEU B N 1
ATOM 2359 C CA . LEU B 1 46 ? 18.969 8.57 -14.68 1 92.75 46 LEU B CA 1
ATOM 2360 C C . LEU B 1 46 ? 18.297 7.699 -15.734 1 92.75 46 LEU B C 1
ATOM 2362 O O . LEU B 1 46 ? 17.969 8.172 -16.828 1 92.75 46 LEU B O 1
ATOM 2366 N N . TYR B 1 47 ? 18.094 6.488 -15.383 1 96.31 47 TYR B N 1
ATOM 2367 C CA . TYR B 1 47 ? 17.406 5.582 -16.297 1 96.31 47 TYR B CA 1
ATOM 2368 C C . TYR B 1 47 ? 15.984 6.055 -16.578 1 96.31 47 TYR B C 1
ATOM 2370 O O . TYR B 1 47 ? 15.555 6.094 -17.734 1 96.31 47 TYR B O 1
ATOM 2378 N N . LEU B 1 48 ? 15.227 6.402 -15.516 1 95.38 48 LEU B N 1
ATOM 2379 C CA . LEU B 1 48 ? 13.828 6.797 -15.648 1 95.38 48 LEU B CA 1
ATOM 2380 C C . LEU B 1 48 ? 13.703 8.07 -16.484 1 95.38 48 LEU B C 1
ATOM 2382 O O . LEU B 1 48 ? 12.719 8.25 -17.203 1 95.38 48 LEU B O 1
ATOM 2386 N N . LYS B 1 49 ? 14.664 8.953 -16.328 1 92.94 49 LYS B N 1
ATOM 2387 C CA . LYS B 1 49 ? 14.68 10.172 -17.141 1 92.94 49 LYS B CA 1
ATOM 2388 C C . LYS B 1 49 ? 14.781 9.836 -18.625 1 92.94 49 LYS B C 1
ATOM 2390 O O . LYS B 1 49 ? 14.117 10.469 -19.453 1 92.94 49 LYS B O 1
ATOM 2395 N N . LYS B 1 50 ? 15.547 8.898 -18.953 1 95.81 50 LYS B N 1
ATOM 2396 C CA . LYS B 1 50 ? 15.766 8.5 -20.328 1 95.81 50 LYS B CA 1
ATOM 2397 C C . LYS B 1 50 ? 14.648 7.59 -20.828 1 95.81 50 LYS B C 1
ATOM 2399 O O . LYS B 1 50 ? 14.352 7.551 -22.016 1 95.81 50 LYS B O 1
ATOM 2404 N N . HIS B 1 51 ? 14.078 6.871 -19.906 1 96.88 51 HIS B N 1
ATOM 2405 C CA . HIS B 1 51 ? 13.047 5.898 -20.266 1 96.88 51 HIS B CA 1
ATOM 2406 C C . HIS B 1 51 ? 11.812 6.059 -19.391 1 96.88 51 HIS B C 1
ATOM 2408 O O . HIS B 1 51 ? 11.492 5.168 -18.594 1 96.88 51 HIS B O 1
ATOM 2414 N N . PRO B 1 52 ? 11.055 7.137 -19.641 1 94.94 52 PRO B N 1
ATOM 2415 C CA . PRO B 1 52 ? 9.852 7.336 -18.828 1 94.94 52 PRO B CA 1
ATOM 2416 C C . PRO B 1 52 ? 8.781 6.277 -19.094 1 94.94 52 PRO B C 1
ATOM 2418 O O . PRO B 1 52 ? 8.625 5.824 -20.234 1 94.94 52 PRO B O 1
ATOM 2421 N N . GLY B 1 53 ? 8.109 5.84 -18.062 1 93.75 53 GLY B N 1
ATOM 2422 C CA . GLY B 1 53 ? 7.051 4.852 -18.203 1 93.75 53 GLY B CA 1
ATOM 2423 C C . GLY B 1 53 ? 6.68 4.195 -16.891 1 93.75 53 GLY B C 1
ATOM 2424 O O . GLY B 1 53 ? 7.191 4.574 -15.828 1 93.75 53 GLY B O 1
ATOM 2425 N N . GLU B 1 54 ? 5.746 3.303 -16.969 1 93.81 54 GLU B N 1
ATOM 2426 C CA . GLU B 1 54 ? 5.309 2.543 -15.797 1 93.81 54 GLU B CA 1
ATOM 2427 C C . GLU B 1 54 ? 6.082 1.231 -15.672 1 93.81 54 GLU B C 1
ATOM 2429 O O . GLU B 1 54 ? 6.262 0.514 -16.656 1 93.81 54 GLU B O 1
ATOM 2434 N N . TYR B 1 55 ? 6.586 0.953 -14.492 1 97 55 TYR B N 1
ATOM 2435 C CA . TYR B 1 55 ? 7.406 -0.225 -14.234 1 97 55 TYR B CA 1
ATOM 2436 C C . TYR B 1 55 ? 6.953 -0.938 -12.961 1 97 55 TYR B C 1
ATOM 2438 O O . TYR B 1 55 ? 6.207 -0.373 -12.164 1 97 55 TYR B O 1
ATOM 2446 N N . LEU B 1 56 ? 7.277 -2.174 -12.891 1 97.69 56 LEU B N 1
ATOM 2447 C CA . LEU B 1 56 ? 7.309 -2.881 -11.609 1 97.69 56 LEU B CA 1
ATOM 2448 C C . LEU B 1 56 ? 8.68 -2.75 -10.953 1 97.69 56 LEU B C 1
ATOM 2450 O O . LEU B 1 56 ? 9.695 -3.105 -11.547 1 97.69 56 LEU B O 1
ATOM 2454 N N . PHE B 1 57 ? 8.68 -2.256 -9.75 1 98.19 57 PHE B N 1
ATOM 2455 C CA . PHE B 1 57 ? 9.938 -2.035 -9.047 1 98.19 57 PHE B CA 1
ATOM 2456 C C . PHE B 1 57 ? 10.109 -3.045 -7.918 1 98.19 57 PHE B C 1
ATOM 2458 O O . PHE B 1 57 ? 9.164 -3.324 -7.176 1 98.19 57 PHE B O 1
ATOM 2465 N N . PHE B 1 58 ? 11.242 -3.617 -7.852 1 98.25 58 PHE B N 1
ATOM 2466 C CA . PHE B 1 58 ? 11.758 -4.184 -6.609 1 98.25 58 PHE B CA 1
ATOM 2467 C C . PHE B 1 58 ? 12.789 -3.26 -5.98 1 98.25 58 PHE B C 1
ATOM 2469 O O . PHE B 1 58 ? 13.906 -3.125 -6.492 1 98.25 58 PHE B O 1
ATOM 2476 N N . LEU B 1 59 ? 12.414 -2.623 -4.895 1 96.69 59 LEU B N 1
ATOM 2477 C CA . LEU B 1 59 ? 13.141 -1.478 -4.363 1 96.69 59 LEU B CA 1
ATOM 2478 C C . LEU B 1 59 ? 13.555 -1.72 -2.916 1 96.69 59 LEU B C 1
ATOM 2480 O O . LEU B 1 59 ? 12.719 -2.062 -2.078 1 96.69 59 LEU B O 1
ATOM 2484 N N . ASP B 1 60 ? 14.797 -1.533 -2.654 1 94.56 60 ASP B N 1
ATOM 2485 C CA . ASP B 1 60 ? 15.266 -1.584 -1.273 1 94.56 60 ASP B CA 1
ATOM 2486 C C . ASP B 1 60 ? 14.703 -0.424 -0.458 1 94.56 60 ASP B C 1
ATOM 2488 O O . ASP B 1 60 ? 14.445 0.655 -0.997 1 94.56 60 ASP B O 1
ATOM 2492 N N . LEU B 1 61 ? 14.5 -0.675 0.794 1 90.12 61 LEU B N 1
ATOM 2493 C CA . LEU B 1 61 ? 13.961 0.351 1.682 1 90.12 61 LEU B CA 1
ATOM 2494 C C . LEU B 1 61 ? 15.086 1.182 2.295 1 90.12 61 LEU B C 1
ATOM 2496 O O . LEU B 1 61 ? 14.898 2.363 2.596 1 90.12 61 LEU B O 1
ATOM 2500 N N . ASP B 1 62 ? 16.156 0.523 2.594 1 81.75 62 ASP B N 1
ATOM 2501 C CA . ASP B 1 62 ? 17.25 1.174 3.307 1 81.75 62 ASP B CA 1
ATOM 2502 C C . ASP B 1 62 ? 18.5 1.247 2.439 1 81.75 62 ASP B C 1
ATOM 2504 O O . ASP B 1 62 ? 19.125 0.223 2.156 1 81.75 62 ASP B O 1
ATOM 2508 N N . PHE B 1 63 ? 18.812 2.371 1.938 1 70.88 63 PHE B N 1
ATOM 2509 C CA . PHE B 1 63 ? 20 2.543 1.111 1 70.88 63 PHE B CA 1
ATOM 2510 C C .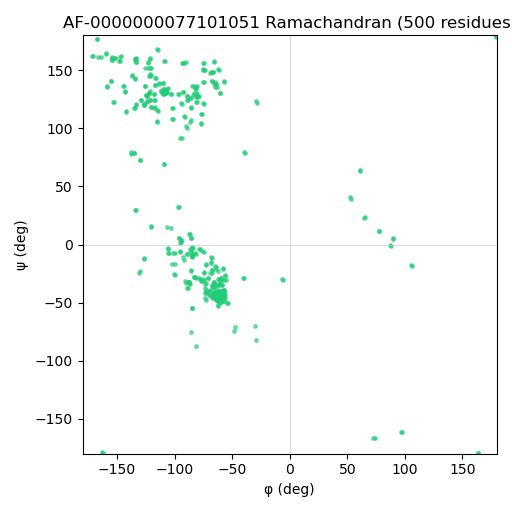 PHE B 1 63 ? 21.172 3.051 1.945 1 70.88 63 PHE B C 1
ATOM 2512 O O . PHE B 1 63 ? 22.141 3.58 1.401 1 70.88 63 PHE B O 1
ATOM 2519 N N . GLY B 1 64 ? 21.156 2.588 3.295 1 60.97 64 GLY B N 1
ATOM 2520 C CA . GLY B 1 64 ? 22.25 2.984 4.18 1 60.97 64 GLY B CA 1
ATOM 2521 C C . GLY B 1 64 ? 22.156 4.438 4.605 1 60.97 64 GLY B C 1
ATOM 2522 O O . GLY B 1 64 ? 21.094 5.039 4.578 1 60.97 64 GLY B O 1
ATOM 2523 N N . SER B 1 65 ? 23.188 5.059 5.188 1 52.94 65 SER B N 1
ATOM 2524 C CA . SER B 1 65 ? 23.328 6.246 6.023 1 52.94 65 SER B CA 1
ATOM 2525 C C . SER B 1 65 ? 22.594 7.434 5.422 1 52.94 65 SER B C 1
ATOM 2527 O O . SER B 1 65 ? 21.938 8.195 6.145 1 52.94 65 SER B O 1
ATOM 2529 N N . ASN B 1 66 ? 22.969 8.172 4.355 1 44.62 66 ASN B N 1
ATOM 2530 C CA . ASN B 1 66 ? 22.688 9.555 3.998 1 44.62 66 ASN B CA 1
ATOM 2531 C C . ASN B 1 66 ? 21.625 9.648 2.906 1 44.62 66 ASN B C 1
ATOM 2533 O O . ASN B 1 66 ? 21.469 10.688 2.262 1 44.62 66 ASN B O 1
ATOM 2537 N N . GLU B 1 67 ? 20.891 8.617 2.611 1 50.47 67 GLU B N 1
ATOM 2538 C CA . GLU B 1 67 ? 20.172 8.75 1.351 1 50.47 67 GLU B CA 1
ATOM 2539 C C . GLU B 1 67 ? 18.672 8.586 1.558 1 50.47 67 GLU B C 1
ATOM 2541 O O . GLU B 1 67 ? 18.219 8.234 2.648 1 50.47 67 GLU B O 1
ATOM 2546 N N . PHE B 1 68 ? 17.969 9.273 0.632 1 53.69 68 PHE B N 1
ATOM 2547 C CA . PHE B 1 68 ? 16.547 8.984 0.529 1 53.69 68 PHE B CA 1
ATOM 2548 C C . PHE B 1 68 ? 16.266 7.539 0.93 1 53.69 68 PHE B C 1
ATOM 2550 O O . PHE B 1 68 ? 17 6.629 0.545 1 53.69 68 PHE B O 1
ATOM 2557 N N . ASN B 1 69 ? 15.383 7.488 1.922 1 76.94 69 ASN B N 1
ATOM 2558 C CA . ASN B 1 69 ? 15 6.102 2.154 1 76.94 69 ASN B CA 1
ATOM 2559 C C . ASN B 1 69 ? 14.047 5.594 1.071 1 76.94 69 ASN B C 1
ATOM 2561 O O . ASN B 1 69 ? 13.672 6.348 0.17 1 76.94 69 ASN B O 1
ATOM 2565 N N . GLY B 1 70 ? 13.953 4.379 0.831 1 87.25 70 GLY B N 1
ATOM 2566 C CA . GLY B 1 70 ? 13.141 3.719 -0.172 1 87.25 70 GLY B CA 1
ATOM 2567 C C . GLY B 1 70 ? 11.758 4.332 -0.314 1 87.25 70 GLY B C 1
ATOM 2568 O O . GLY B 1 70 ? 11.203 4.371 -1.413 1 87.25 70 GLY B O 1
ATOM 2569 N N . ILE B 1 71 ? 11.281 4.891 0.77 1 87.88 71 ILE B N 1
ATOM 2570 C CA . ILE B 1 71 ? 9.961 5.504 0.752 1 87.88 71 ILE B CA 1
ATOM 2571 C C . ILE B 1 71 ? 10.008 6.812 -0.032 1 87.88 71 ILE B C 1
ATOM 2573 O O . ILE B 1 71 ? 9.125 7.086 -0.85 1 87.88 71 ILE B O 1
ATOM 2577 N N . ASP B 1 72 ? 11.023 7.586 0.141 1 82.69 72 ASP B N 1
ATOM 2578 C CA . ASP B 1 72 ? 11.18 8.844 -0.579 1 82.69 72 ASP B CA 1
ATOM 2579 C C . ASP B 1 72 ? 11.344 8.609 -2.078 1 82.69 72 ASP B C 1
ATOM 2581 O O . ASP B 1 72 ? 10.75 9.32 -2.893 1 82.69 72 ASP B O 1
ATOM 2585 N N . ILE B 1 73 ? 12.141 7.633 -2.348 1 87.75 73 ILE B N 1
ATOM 2586 C CA . ILE B 1 73 ? 12.344 7.273 -3.746 1 87.75 73 ILE B CA 1
ATOM 2587 C C . ILE B 1 73 ? 11.023 6.84 -4.371 1 87.75 73 ILE B C 1
ATOM 2589 O O . ILE B 1 73 ? 10.672 7.281 -5.469 1 87.75 73 ILE B O 1
ATOM 2593 N N . ALA B 1 74 ? 10.297 6.043 -3.676 1 92.69 74 ALA B N 1
ATOM 2594 C CA . ALA B 1 74 ? 9.008 5.543 -4.152 1 92.69 74 ALA B CA 1
ATOM 2595 C C . ALA B 1 74 ? 8.031 6.688 -4.391 1 92.69 74 ALA B C 1
ATOM 2597 O O . ALA B 1 74 ? 7.305 6.695 -5.387 1 92.69 74 ALA B O 1
ATOM 2598 N N . LYS B 1 75 ? 8.023 7.637 -3.475 1 87 75 LYS B N 1
ATOM 2599 C CA . LYS B 1 75 ? 7.152 8.797 -3.633 1 87 75 LYS B CA 1
ATOM 2600 C C . LYS B 1 75 ? 7.473 9.547 -4.922 1 87 75 LYS B C 1
ATOM 2602 O O . LYS B 1 75 ? 6.562 9.961 -5.645 1 87 75 LYS B O 1
ATOM 2607 N N . GLN B 1 76 ? 8.727 9.727 -5.176 1 84.62 76 GLN B N 1
ATOM 2608 C CA . GLN B 1 76 ? 9.148 10.422 -6.391 1 84.62 76 GLN B CA 1
ATOM 2609 C C . GLN B 1 76 ? 8.742 9.633 -7.637 1 84.62 76 GLN B C 1
ATOM 2611 O O . GLN B 1 76 ? 8.273 10.219 -8.617 1 84.62 76 GLN B O 1
ATOM 2616 N N . ILE B 1 77 ? 8.906 8.375 -7.574 1 92.19 77 ILE B N 1
ATOM 2617 C CA . ILE B 1 77 ? 8.516 7.523 -8.695 1 92.19 77 ILE B CA 1
ATOM 2618 C C . ILE B 1 77 ? 7.02 7.66 -8.953 1 92.19 77 ILE B C 1
ATOM 2620 O O . ILE B 1 77 ? 6.594 7.883 -10.086 1 92.19 77 ILE B O 1
ATOM 2624 N N . LYS B 1 78 ? 6.219 7.543 -7.91 1 91.31 78 LYS B N 1
ATOM 2625 C CA . LYS B 1 78 ? 4.766 7.566 -8.023 1 91.31 78 LYS B CA 1
ATOM 2626 C C . LYS B 1 78 ? 4.273 8.93 -8.5 1 91.31 78 LYS B C 1
ATOM 2628 O O . LYS B 1 78 ? 3.264 9.023 -9.203 1 91.31 78 LYS B O 1
ATOM 2633 N N . LYS B 1 79 ? 4.977 9.953 -8.133 1 83.88 79 LYS B N 1
ATOM 2634 C CA . LYS B 1 79 ? 4.637 11.289 -8.602 1 83.88 79 LYS B CA 1
ATOM 2635 C C . LYS B 1 79 ? 4.762 11.391 -10.117 1 83.88 79 LYS B C 1
ATOM 2637 O O . LYS B 1 79 ? 3.904 11.977 -10.781 1 83.88 79 LYS B O 1
ATOM 2642 N N . SER B 1 80 ? 5.773 10.828 -10.641 1 86.62 80 SER B N 1
ATOM 2643 C CA . SER B 1 80 ? 6.047 10.922 -12.07 1 86.62 80 SER B CA 1
ATOM 2644 C C . SER B 1 80 ? 5.32 9.828 -12.852 1 86.62 80 SER B C 1
ATOM 2646 O O . SER B 1 80 ? 4.895 10.039 -13.984 1 86.62 80 SER B O 1
ATOM 2648 N N . PHE B 1 81 ? 5.215 8.719 -12.211 1 91.31 81 PHE B N 1
ATOM 2649 C CA . PHE B 1 81 ? 4.625 7.543 -12.844 1 91.31 81 PHE B CA 1
ATOM 2650 C C . PHE B 1 81 ? 3.645 6.855 -11.906 1 91.31 81 PHE B C 1
ATOM 2652 O O . PHE B 1 81 ? 3.936 5.777 -11.383 1 91.31 81 PHE B O 1
ATOM 2659 N N . PRO B 1 82 ? 2.451 7.383 -11.773 1 88.31 82 PRO B N 1
ATOM 2660 C CA . PRO B 1 82 ? 1.495 6.902 -10.773 1 88.31 82 PRO B CA 1
ATOM 2661 C C . PRO B 1 82 ? 1.054 5.461 -11.016 1 88.31 82 PRO B C 1
ATOM 2663 O O . PRO B 1 82 ? 0.619 4.777 -10.094 1 88.31 82 PRO B O 1
ATOM 2666 N N . GLY B 1 83 ? 1.232 4.984 -12.188 1 91.06 83 GLY B N 1
ATOM 2667 C CA . GLY B 1 83 ? 0.817 3.629 -12.508 1 91.06 83 GLY B CA 1
ATOM 2668 C C . GLY B 1 83 ? 1.863 2.586 -12.164 1 91.06 83 GLY B C 1
ATOM 2669 O O . GLY B 1 83 ? 1.593 1.384 -12.227 1 91.06 83 GLY B O 1
ATOM 2670 N N . SER B 1 84 ? 3.029 3.043 -11.75 1 95.12 84 SER B N 1
ATOM 2671 C CA . SER B 1 84 ? 4.094 2.109 -11.406 1 95.12 84 SER B CA 1
ATOM 2672 C C . SER B 1 84 ? 3.754 1.326 -10.141 1 95.12 84 SER B C 1
ATOM 2674 O O . SER B 1 84 ? 3.006 1.809 -9.289 1 95.12 84 SER B O 1
ATOM 2676 N N . LYS B 1 85 ? 4.223 0.129 -10.102 1 96.81 85 LYS B N 1
ATOM 2677 C CA . LYS B 1 85 ? 4.035 -0.744 -8.945 1 96.81 85 LYS B CA 1
ATOM 2678 C C . LYS B 1 85 ? 5.348 -0.947 -8.188 1 96.81 85 LYS B C 1
ATOM 2680 O O . LYS B 1 85 ? 6.371 -1.274 -8.797 1 96.81 85 LYS B O 1
ATOM 2685 N N . ILE B 1 86 ? 5.316 -0.747 -6.879 1 97.62 86 ILE B N 1
ATOM 2686 C CA . ILE B 1 86 ? 6.559 -0.791 -6.113 1 97.62 86 ILE B CA 1
ATOM 2687 C C . ILE B 1 86 ? 6.473 -1.887 -5.055 1 97.62 86 ILE B C 1
ATOM 2689 O O . ILE B 1 86 ? 5.605 -1.845 -4.176 1 97.62 86 ILE B O 1
ATOM 2693 N N . VAL B 1 87 ? 7.34 -2.832 -5.156 1 98.06 87 VAL B N 1
ATOM 2694 C CA . VAL B 1 87 ? 7.547 -3.848 -4.129 1 98.06 87 VAL B CA 1
ATOM 2695 C C . VAL B 1 87 ? 8.797 -3.516 -3.318 1 98.06 87 VAL B C 1
ATOM 2697 O O . VAL B 1 87 ? 9.906 -3.502 -3.855 1 98.06 87 VAL B O 1
ATOM 2700 N N . PHE B 1 88 ? 8.609 -3.281 -2.035 1 96.81 88 PHE B N 1
ATOM 2701 C CA . PHE B 1 88 ? 9.766 -3.049 -1.182 1 96.81 88 PHE B CA 1
ATOM 2702 C C . PHE B 1 88 ? 10.414 -4.367 -0.774 1 96.81 88 PHE B C 1
ATOM 2704 O O . PHE B 1 88 ? 9.727 -5.305 -0.375 1 96.81 88 PHE B O 1
ATOM 2711 N N . VAL B 1 89 ? 11.727 -4.477 -0.943 1 96.44 89 VAL B N 1
ATOM 2712 C CA . VAL B 1 89 ? 12.531 -5.625 -0.54 1 96.44 89 VAL B CA 1
ATOM 2713 C C . VAL B 1 89 ? 13.555 -5.199 0.506 1 96.44 89 VAL B C 1
ATOM 2715 O O . VAL B 1 89 ? 14.461 -4.414 0.214 1 96.44 89 VAL B O 1
ATOM 2718 N N . THR B 1 90 ? 13.477 -5.762 1.735 1 93.5 90 THR B N 1
ATOM 2719 C CA . THR B 1 90 ? 14.305 -5.152 2.77 1 93.5 90 THR B CA 1
ATOM 2720 C C . THR B 1 90 ? 14.641 -6.164 3.859 1 93.5 90 THR B C 1
ATOM 2722 O O . THR B 1 90 ? 13.969 -7.191 3.99 1 93.5 90 THR B O 1
ATOM 2725 N N . ASN B 1 91 ? 15.727 -5.828 4.578 1 92.12 91 ASN B N 1
ATOM 2726 C CA . ASN B 1 91 ? 16.062 -6.555 5.801 1 92.12 91 ASN B CA 1
ATOM 2727 C C . ASN B 1 91 ? 15.328 -5.973 7.008 1 92.12 91 ASN B C 1
ATOM 2729 O O . ASN B 1 91 ? 15.406 -6.516 8.109 1 92.12 91 ASN B O 1
ATOM 2733 N N . HIS B 1 92 ? 14.602 -4.934 6.883 1 88.31 92 HIS B N 1
ATOM 2734 C CA . HIS B 1 92 ? 14.023 -4.168 7.98 1 88.31 92 HIS B CA 1
ATOM 2735 C C . HIS B 1 92 ? 12.516 -4.355 8.047 1 88.31 92 HIS B C 1
ATOM 2737 O O . HIS B 1 92 ? 11.758 -3.398 7.871 1 88.31 92 HIS B O 1
ATOM 2743 N N . TYR B 1 93 ? 12.219 -5.531 8.406 1 87 93 TYR B N 1
ATOM 2744 C CA . TYR B 1 93 ? 10.812 -5.902 8.508 1 87 93 TYR B CA 1
ATOM 2745 C C . TYR B 1 93 ? 10.07 -4.965 9.453 1 87 93 TYR B C 1
ATOM 2747 O O . TYR B 1 93 ? 8.883 -4.703 9.266 1 87 93 TYR B O 1
ATOM 2755 N N . GLU B 1 94 ? 10.797 -4.379 10.406 1 88.56 94 GLU B N 1
ATOM 2756 C CA . GLU B 1 94 ? 10.211 -3.516 11.422 1 88.56 94 GLU B CA 1
ATOM 2757 C C . GLU B 1 94 ? 9.703 -2.215 10.812 1 88.56 94 GLU B C 1
ATOM 2759 O O . GLU B 1 94 ? 8.914 -1.499 11.438 1 88.56 94 GLU B O 1
ATOM 2764 N N . LEU B 1 95 ? 10.039 -1.947 9.57 1 87.75 95 LEU B N 1
ATOM 2765 C CA . LEU B 1 95 ? 9.625 -0.719 8.906 1 87.75 95 LEU B CA 1
ATOM 2766 C C . LEU B 1 95 ? 8.344 -0.944 8.109 1 87.75 95 LEU B C 1
ATOM 2768 O O . LEU B 1 95 ? 7.855 -0.029 7.441 1 87.75 95 LEU B O 1
ATOM 2772 N N . ALA B 1 96 ? 7.758 -2.088 8.156 1 92 96 ALA B N 1
ATOM 2773 C CA . ALA B 1 96 ? 6.578 -2.449 7.371 1 92 96 ALA B CA 1
ATOM 2774 C C . ALA B 1 96 ? 5.434 -1.473 7.621 1 92 96 ALA B C 1
ATOM 2776 O O . ALA B 1 96 ? 4.801 -0.988 6.68 1 92 96 ALA B O 1
ATOM 2777 N N . LEU B 1 97 ? 5.207 -1.187 8.859 1 90.06 97 LEU B N 1
ATOM 2778 C CA . LEU B 1 97 ? 4.109 -0.29 9.203 1 90.06 97 LEU B CA 1
ATOM 2779 C C . LEU B 1 97 ? 4.379 1.121 8.695 1 90.06 97 LEU B C 1
ATOM 2781 O O . LEU B 1 97 ? 3.459 1.817 8.258 1 90.06 97 LEU B O 1
ATOM 2785 N N . ASN B 1 98 ? 5.617 1.562 8.719 1 87.56 98 ASN B N 1
ATOM 2786 C CA . ASN B 1 98 ? 5.992 2.861 8.172 1 87.56 98 ASN B CA 1
ATOM 2787 C C . ASN B 1 98 ? 5.68 2.951 6.684 1 87.56 98 ASN B C 1
ATOM 2789 O O . ASN B 1 98 ? 5.152 3.963 6.215 1 87.56 98 ASN B O 1
ATOM 2793 N N . VAL B 1 99 ? 5.945 1.906 6 1 92.12 99 VAL B N 1
ATOM 2794 C CA . VAL B 1 99 ? 5.668 1.846 4.57 1 92.12 99 VAL B CA 1
ATOM 2795 C C . VAL B 1 99 ? 4.16 1.916 4.336 1 92.12 99 VAL B C 1
ATOM 2797 O O . VAL B 1 99 ? 3.688 2.713 3.52 1 92.12 99 VAL B O 1
ATOM 2800 N N . LEU B 1 100 ? 3.471 1.155 5.094 1 93.69 100 LEU B N 1
ATOM 2801 C CA . LEU B 1 100 ? 2.023 1.045 4.957 1 93.69 100 LEU B CA 1
ATOM 2802 C C . LEU B 1 100 ? 1.349 2.389 5.207 1 93.69 100 LEU B C 1
ATOM 2804 O O . LEU B 1 100 ? 0.385 2.744 4.523 1 93.69 100 LEU B O 1
ATOM 2808 N N . LYS B 1 101 ? 1.872 3.17 6.059 1 91.69 101 LYS B N 1
ATOM 2809 C CA . LYS B 1 101 ? 1.236 4.414 6.488 1 91.69 101 LYS B CA 1
ATOM 2810 C C . LYS B 1 101 ? 1.777 5.605 5.707 1 91.69 101 LYS B C 1
ATOM 2812 O O . LYS B 1 101 ? 1.364 6.746 5.938 1 91.69 101 LYS B O 1
ATOM 2817 N N . SER B 1 102 ? 2.598 5.375 4.738 1 88.5 102 SER B N 1
ATOM 2818 C CA . SER B 1 102 ? 3.383 6.445 4.141 1 88.5 102 SER B CA 1
ATOM 2819 C C . SER B 1 102 ? 2.602 7.16 3.043 1 88.5 102 SER B C 1
ATOM 2821 O O . SER B 1 102 ? 2.975 8.258 2.617 1 88.5 102 SER B O 1
ATOM 2823 N N . GLY B 1 103 ? 1.646 6.531 2.508 1 92.38 103 GLY B N 1
ATOM 2824 C CA . GLY B 1 103 ? 0.9 7.098 1.395 1 92.38 103 GLY B CA 1
ATOM 2825 C C . GLY B 1 103 ? 1.487 6.738 0.042 1 92.38 103 GLY B C 1
ATOM 2826 O O . GLY B 1 103 ? 0.982 7.176 -0.995 1 92.38 103 GLY B O 1
ATOM 2827 N N . VAL B 1 104 ? 2.477 5.918 0.028 1 91.75 104 VAL B N 1
ATOM 2828 C CA . VAL B 1 104 ? 3.18 5.66 -1.224 1 91.75 104 VAL B CA 1
ATOM 2829 C C . VAL B 1 104 ? 2.457 4.566 -2.006 1 91.75 104 VAL B C 1
ATOM 2831 O O . VAL B 1 104 ? 2.771 4.312 -3.172 1 91.75 104 VAL B O 1
ATOM 2834 N N . GLU B 1 105 ? 1.505 3.908 -1.356 1 95.5 105 GLU B N 1
ATOM 2835 C CA . GLU B 1 105 ? 0.719 2.861 -2.004 1 95.5 105 GLU B CA 1
ATOM 2836 C C . GLU B 1 105 ? 1.608 1.709 -2.463 1 95.5 105 GLU B C 1
ATOM 2838 O O . GLU B 1 105 ? 1.642 1.38 -3.65 1 95.5 105 GLU B O 1
ATOM 2843 N N . PRO B 1 106 ? 2.182 1.103 -1.495 1 96.62 106 PRO B N 1
ATOM 2844 C CA . PRO B 1 106 ? 3.039 -0.035 -1.839 1 96.62 106 PRO B CA 1
ATOM 2845 C C . PRO B 1 106 ? 2.262 -1.19 -2.467 1 96.62 106 PRO B C 1
ATOM 2847 O O . PRO B 1 106 ? 1.173 -1.533 -1.998 1 96.62 106 PRO B O 1
ATOM 2850 N N . PHE B 1 107 ? 2.871 -1.77 -3.494 1 96.62 107 PHE B N 1
ATOM 2851 C CA . PHE B 1 107 ? 2.277 -2.906 -4.188 1 96.62 107 PHE B CA 1
ATOM 2852 C C . PHE B 1 107 ? 2.586 -4.207 -3.459 1 96.62 107 PHE B C 1
ATOM 2854 O O . PHE B 1 107 ? 1.808 -5.16 -3.523 1 96.62 107 PHE B O 1
ATOM 2861 N N . GLY B 1 108 ? 3.682 -4.176 -2.795 1 96.44 108 GLY B N 1
ATOM 2862 C CA . GLY B 1 108 ? 4.105 -5.352 -2.053 1 96.44 108 GLY B CA 1
ATOM 2863 C C . GLY B 1 108 ? 5.246 -5.07 -1.091 1 96.44 108 GLY B C 1
ATOM 2864 O O . GLY B 1 108 ? 5.773 -3.959 -1.055 1 96.44 108 GLY B O 1
ATOM 2865 N N . PHE B 1 109 ? 5.582 -6.148 -0.375 1 96.44 109 PHE B N 1
ATOM 2866 C CA . PHE B 1 109 ? 6.617 -6.09 0.654 1 96.44 109 PHE B CA 1
ATOM 2867 C C . PHE B 1 109 ? 7.266 -7.457 0.845 1 96.44 109 PHE B C 1
ATOM 2869 O O . PHE B 1 109 ? 6.582 -8.438 1.141 1 96.44 109 PHE B O 1
ATOM 2876 N N . ILE B 1 110 ? 8.594 -7.477 0.67 1 95.94 110 ILE B N 1
ATOM 2877 C CA . ILE B 1 110 ? 9.344 -8.719 0.791 1 95.94 110 ILE B CA 1
ATOM 2878 C C . ILE B 1 110 ? 10.453 -8.562 1.828 1 95.94 110 ILE B C 1
ATOM 2880 O O . ILE B 1 110 ? 11.273 -7.648 1.729 1 95.94 110 ILE B O 1
ATOM 2884 N N . GLU B 1 111 ? 10.398 -9.43 2.807 1 94.25 111 GLU B N 1
ATOM 2885 C CA . GLU B 1 111 ? 11.547 -9.5 3.713 1 94.25 111 GLU B CA 1
ATOM 2886 C C . GLU B 1 111 ? 12.672 -10.336 3.117 1 94.25 111 GLU B C 1
ATOM 2888 O O . GLU B 1 111 ? 12.461 -11.5 2.76 1 94.25 111 GLU B O 1
ATOM 2893 N N . LYS B 1 112 ? 13.805 -9.68 3.016 1 94.81 112 LYS B N 1
ATOM 2894 C CA . LYS B 1 112 ? 14.945 -10.438 2.514 1 94.81 112 LYS B CA 1
ATOM 2895 C C . LYS B 1 112 ? 15.219 -11.664 3.383 1 94.81 112 LYS B C 1
ATOM 2897 O O . LYS B 1 112 ? 15.102 -11.602 4.609 1 94.81 112 LYS B O 1
ATOM 2902 N N . THR B 1 113 ? 15.547 -12.766 2.734 1 92.5 113 THR B N 1
ATOM 2903 C CA . THR B 1 113 ? 15.812 -14.023 3.424 1 92.5 113 THR B CA 1
ATOM 2904 C C . THR B 1 113 ? 16.875 -14.828 2.684 1 92.5 113 THR B C 1
ATOM 2906 O O . THR B 1 113 ? 17.094 -14.633 1.486 1 92.5 113 THR B O 1
ATOM 2909 N N . THR B 1 114 ? 17.484 -15.695 3.393 1 91.12 114 THR B N 1
ATOM 2910 C CA . THR B 1 114 ? 18.469 -16.578 2.775 1 91.12 114 THR B CA 1
ATOM 2911 C C . THR B 1 114 ? 17.781 -17.797 2.16 1 91.12 114 THR B C 1
ATOM 2913 O O . THR B 1 114 ? 18.422 -18.578 1.449 1 91.12 114 THR B O 1
ATOM 2916 N N . ASP B 1 115 ? 16.547 -17.938 2.438 1 89.88 115 ASP B N 1
ATOM 2917 C CA . ASP B 1 115 ? 15.758 -19 1.827 1 89.88 115 ASP B CA 1
ATOM 2918 C C . ASP B 1 115 ? 15.383 -18.656 0.387 1 89.88 115 ASP B C 1
ATOM 2920 O O . ASP B 1 115 ? 14.414 -17.938 0.147 1 89.88 115 ASP B O 1
ATOM 2924 N N . ILE B 1 116 ? 16.016 -19.234 -0.538 1 86.62 116 ILE B N 1
ATOM 2925 C CA . ILE B 1 116 ? 15.891 -18.906 -1.954 1 86.62 116 ILE B CA 1
ATOM 2926 C C . ILE B 1 116 ? 14.484 -19.25 -2.441 1 86.62 116 ILE B C 1
ATOM 2928 O O . ILE B 1 116 ? 13.914 -18.531 -3.266 1 86.62 116 ILE B O 1
ATOM 2932 N N . MET B 1 117 ? 13.953 -20.312 -1.939 1 83.38 117 MET B N 1
ATOM 2933 C CA . MET B 1 117 ? 12.609 -20.719 -2.348 1 83.38 117 MET B CA 1
ATOM 2934 C C . MET B 1 117 ? 11.57 -19.688 -1.918 1 83.38 117 MET B C 1
ATOM 2936 O O . MET B 1 117 ? 10.68 -19.344 -2.691 1 83.38 117 MET B O 1
ATOM 2940 N N . LYS B 1 118 ? 11.727 -19.25 -0.747 1 87.31 118 LYS B N 1
ATOM 2941 C CA . LYS B 1 118 ? 10.805 -18.25 -0.239 1 87.31 118 LYS B CA 1
ATOM 2942 C C . LYS B 1 118 ? 10.93 -16.938 -1.029 1 87.31 118 LYS B C 1
ATOM 2944 O O . LYS B 1 118 ? 9.922 -16.312 -1.361 1 87.31 118 LYS B O 1
ATOM 2949 N N . MET B 1 119 ? 12.102 -16.562 -1.344 1 89.94 119 MET B N 1
ATOM 2950 C CA . MET B 1 119 ? 12.32 -15.359 -2.145 1 89.94 119 MET B CA 1
ATOM 2951 C C . MET B 1 119 ? 11.695 -15.508 -3.525 1 89.94 119 MET B C 1
ATOM 2953 O O . MET B 1 119 ? 11.047 -14.578 -4.02 1 89.94 119 MET B O 1
ATOM 2957 N N . ASN B 1 120 ? 11.914 -16.641 -4.07 1 88.56 120 ASN B N 1
ATOM 2958 C CA . ASN B 1 120 ? 11.352 -16.906 -5.387 1 88.56 120 ASN B CA 1
ATOM 2959 C C . ASN B 1 120 ? 9.828 -16.812 -5.367 1 88.56 120 ASN B C 1
ATOM 2961 O O . ASN B 1 120 ? 9.219 -16.219 -6.262 1 88.56 120 ASN B O 1
ATOM 2965 N N . GLN B 1 121 ? 9.281 -17.391 -4.375 1 86.94 121 GLN B N 1
ATOM 2966 C CA . GLN B 1 121 ? 7.828 -17.359 -4.234 1 86.94 121 GLN B CA 1
ATOM 2967 C C . GLN B 1 121 ? 7.309 -15.93 -4.152 1 86.94 121 GLN B C 1
ATOM 2969 O O . GLN B 1 121 ? 6.316 -15.586 -4.801 1 86.94 121 GLN B O 1
ATOM 2974 N N . CYS B 1 122 ? 7.957 -15.141 -3.381 1 91.44 122 CYS B N 1
ATOM 2975 C CA . CYS B 1 122 ? 7.547 -13.75 -3.211 1 91.44 122 CYS B CA 1
ATOM 2976 C C . CYS B 1 122 ? 7.68 -12.984 -4.52 1 91.44 122 CYS B C 1
ATOM 2978 O O . CYS B 1 122 ? 6.758 -12.266 -4.918 1 91.44 122 CYS B O 1
ATOM 2980 N N . CYS B 1 123 ? 8.781 -13.141 -5.207 1 93.62 123 CYS B N 1
ATOM 2981 C CA . CYS B 1 123 ? 8.984 -12.461 -6.48 1 93.62 123 CYS B CA 1
ATOM 2982 C C . CYS B 1 123 ? 7.922 -12.875 -7.492 1 93.62 123 CYS B C 1
ATOM 2984 O O . CYS B 1 123 ? 7.348 -12.031 -8.18 1 93.62 123 CYS B O 1
ATOM 2986 N N . TYR B 1 124 ? 7.703 -14.148 -7.555 1 90.81 124 TYR B N 1
ATOM 2987 C CA . TYR B 1 124 ? 6.719 -14.672 -8.5 1 90.81 124 TYR B CA 1
ATOM 2988 C C . TYR B 1 124 ? 5.348 -14.062 -8.242 1 90.81 124 TYR B C 1
ATOM 2990 O O . TYR B 1 124 ? 4.664 -13.641 -9.18 1 90.81 124 TYR B O 1
ATOM 2998 N N . GLN B 1 125 ? 4.973 -14.031 -6.996 1 89.75 125 GLN B N 1
ATOM 2999 C CA . GLN B 1 125 ? 3.668 -13.492 -6.625 1 89.75 125 GLN B CA 1
ATOM 3000 C C . GLN B 1 125 ? 3.471 -12.086 -7.188 1 89.75 125 GLN B C 1
ATOM 3002 O O . GLN B 1 125 ? 2.465 -11.812 -7.844 1 89.75 125 GLN B O 1
ATOM 30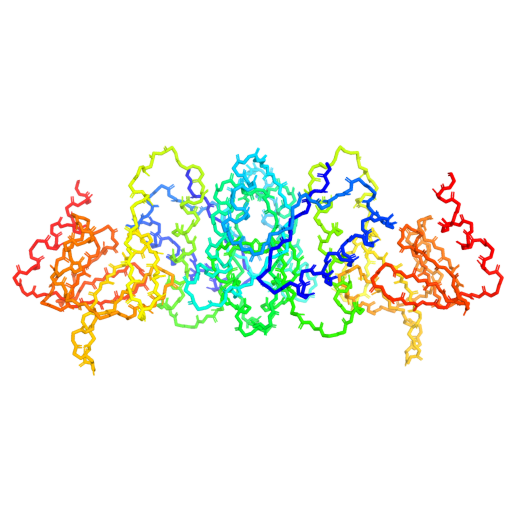07 N N . TYR B 1 126 ? 4.375 -11.234 -6.992 1 94.19 126 TYR B N 1
ATOM 3008 C CA . TYR B 1 126 ? 4.176 -9.836 -7.352 1 94.19 126 TYR B CA 1
ATOM 3009 C C . TYR B 1 126 ? 4.363 -9.625 -8.852 1 94.19 126 TYR B C 1
ATOM 3011 O O . TYR B 1 126 ? 3.732 -8.75 -9.445 1 94.19 126 TYR B O 1
ATOM 3019 N N . ILE B 1 127 ? 5.184 -10.445 -9.477 1 93.38 127 ILE B N 1
ATOM 3020 C CA . ILE B 1 127 ? 5.297 -10.383 -10.93 1 93.38 127 ILE B CA 1
ATOM 3021 C C . ILE B 1 127 ? 3.98 -10.828 -11.562 1 93.38 127 ILE B C 1
ATOM 3023 O O . ILE B 1 127 ? 3.492 -10.188 -12.5 1 93.38 127 ILE B O 1
ATOM 3027 N N . TYR B 1 128 ? 3.447 -11.859 -10.977 1 88.38 128 TYR B N 1
ATOM 3028 C CA . TYR B 1 128 ? 2.168 -12.375 -11.453 1 88.38 128 TYR B CA 1
ATOM 3029 C C . TYR B 1 128 ? 1.065 -11.336 -11.281 1 88.38 128 TYR B C 1
ATOM 3031 O O . TYR B 1 128 ? 0.309 -11.062 -12.219 1 88.38 128 TYR B O 1
ATOM 3039 N N . LEU B 1 129 ? 0.998 -10.758 -10.117 1 88.56 129 LEU B N 1
ATOM 3040 C CA . LEU B 1 129 ? -0.02 -9.758 -9.828 1 88.56 129 LEU B CA 1
ATOM 3041 C C . LEU B 1 129 ? 0.151 -8.531 -10.719 1 88.56 129 LEU B C 1
ATOM 3043 O O . LEU B 1 129 ? -0.834 -7.969 -11.203 1 88.56 129 LEU B O 1
ATOM 3047 N N . ALA B 1 130 ? 1.353 -8.125 -10.898 1 92.31 130 ALA B N 1
ATOM 3048 C CA . ALA B 1 130 ? 1.635 -6.965 -11.734 1 92.31 130 ALA B CA 1
ATOM 3049 C C . ALA B 1 130 ? 1.223 -7.223 -13.18 1 92.31 130 ALA B C 1
ATOM 3051 O O . ALA B 1 130 ? 0.661 -6.344 -13.844 1 92.31 130 ALA B O 1
ATOM 3052 N N . LYS B 1 131 ? 1.512 -8.391 -13.648 1 88.31 131 LYS B N 1
ATOM 3053 C CA . LYS B 1 131 ? 1.128 -8.75 -15.016 1 88.31 131 LYS B CA 1
ATOM 3054 C C . LYS B 1 131 ? -0.379 -8.617 -15.211 1 88.31 131 LYS B C 1
ATOM 3056 O O . LYS B 1 131 ? -0.832 -8.141 -16.266 1 88.31 131 LYS B O 1
ATOM 3061 N N . LYS B 1 132 ? -1.11 -8.992 -14.227 1 81.69 132 LYS B N 1
ATOM 3062 C CA . LYS B 1 132 ? -2.568 -8.938 -14.289 1 81.69 132 LYS B CA 1
ATOM 3063 C C . LYS B 1 132 ? -3.062 -7.496 -14.242 1 81.69 132 LYS B C 1
ATOM 3065 O O . LYS B 1 132 ? -4.145 -7.188 -14.75 1 81.69 132 LYS B O 1
ATOM 3070 N N . SER B 1 133 ? -2.357 -6.656 -13.633 1 81.75 133 SER B N 1
ATOM 3071 C CA . SER B 1 133 ? -2.807 -5.289 -13.375 1 81.75 133 SER B CA 1
ATOM 3072 C C . SER B 1 133 ? -2.461 -4.367 -14.539 1 81.75 133 SER B C 1
ATOM 3074 O O . SER B 1 133 ? -3.105 -3.33 -14.727 1 81.75 133 SER B O 1
ATOM 3076 N N . PHE B 1 134 ? -1.382 -4.582 -15.234 1 74.38 134 PHE B N 1
ATOM 3077 C CA . PHE B 1 134 ? -1.021 -3.744 -16.375 1 74.38 134 PHE B CA 1
ATOM 3078 C C . PHE B 1 134 ? -1.896 -4.062 -17.578 1 74.38 134 PHE B C 1
ATOM 3080 O O . PHE B 1 134 ? -2.285 -5.215 -17.781 1 74.38 134 PHE B O 1
ATOM 3087 N N . PRO B 1 135 ? -2.686 -2.961 -18.125 1 61.12 135 PRO B N 1
ATOM 3088 C CA . PRO B 1 135 ? -3.621 -3.166 -19.234 1 61.12 135 PRO B CA 1
ATOM 3089 C C . PRO B 1 135 ? -3.088 -4.137 -20.281 1 61.12 135 PRO B C 1
ATOM 3091 O O . PRO B 1 135 ? -1.93 -4.027 -20.688 1 61.12 135 PRO B O 1
ATOM 3094 N N . SER B 1 136 ? -3.096 -5.285 -20.172 1 53.22 136 SER B N 1
ATOM 3095 C CA . SER B 1 136 ? -2.867 -6.117 -21.344 1 53.22 136 SER B CA 1
ATOM 3096 C C . SER B 1 136 ? -4.152 -6.312 -22.141 1 53.22 136 SER B C 1
ATOM 3098 O O . SER B 1 136 ? -5.25 -6.211 -21.594 1 53.22 136 SER B O 1
ATOM 3100 N N . LYS B 1 137 ? -4.113 -6.086 -23.5 1 43.31 137 LYS B N 1
ATOM 3101 C CA . LYS B 1 137 ? -5.254 -6.305 -24.391 1 43.31 137 LYS B CA 1
ATOM 3102 C C . LYS B 1 137 ? -6.156 -7.414 -23.859 1 43.31 137 LYS B C 1
ATOM 3104 O O . LYS B 1 137 ? -7.383 -7.32 -23.953 1 43.31 137 LYS B O 1
ATOM 3109 N N . GLU B 1 138 ? -5.953 -8.586 -24.016 1 41.53 138 GLU B N 1
ATOM 3110 C CA . GLU B 1 138 ? -6.762 -9.727 -24.438 1 41.53 138 GLU B CA 1
ATOM 3111 C C . GLU B 1 138 ? -7.508 -10.344 -23.25 1 41.53 138 GLU B C 1
ATOM 3113 O O . GLU B 1 138 ? -8.633 -10.812 -23.406 1 41.53 138 GLU B O 1
ATOM 3118 N N . SER B 1 139 ? -6.98 -11.258 -22.062 1 44.47 139 SER B N 1
ATOM 3119 C CA . SER B 1 139 ? -7.496 -12.625 -21.984 1 44.47 139 SER B CA 1
ATOM 3120 C C . SER B 1 139 ? -8.711 -12.695 -21.062 1 44.47 139 SER B C 1
ATOM 3122 O O . SER B 1 139 ? -8.672 -12.211 -19.922 1 44.47 139 SER B O 1
ATOM 3124 N N . GLU B 1 140 ? -9.859 -12.57 -21.438 1 46.16 140 GLU B N 1
ATOM 3125 C CA . GLU B 1 140 ? -11.172 -13.055 -21.031 1 46.16 140 GLU B CA 1
ATOM 3126 C C . GLU B 1 140 ? -11.055 -14.094 -19.922 1 46.16 140 GLU B C 1
ATOM 3128 O O . GLU B 1 140 ? -12.047 -14.438 -19.281 1 46.16 140 GLU B O 1
ATOM 3133 N N . GLU B 1 141 ? -9.93 -14.844 -19.906 1 49.94 141 GLU B N 1
ATOM 3134 C CA . GLU B 1 141 ? -9.852 -16.094 -19.141 1 49.94 141 GLU B CA 1
ATOM 3135 C C . GLU B 1 141 ? -9.875 -15.812 -17.625 1 49.94 141 GLU B C 1
ATOM 3137 O O . GLU B 1 141 ? -10.227 -16.688 -16.844 1 49.94 141 GLU B O 1
ATOM 3142 N N . ASP B 1 142 ? -9.625 -14.461 -17.203 1 56.19 142 ASP B N 1
ATOM 3143 C CA . ASP B 1 142 ? -9.297 -14.156 -15.812 1 56.19 142 ASP B CA 1
ATOM 3144 C C . ASP B 1 142 ? -10.562 -13.938 -14.984 1 56.19 142 ASP B C 1
ATOM 3146 O O . ASP B 1 142 ? -10.492 -13.664 -13.789 1 56.19 142 ASP B O 1
ATOM 3150 N N . THR B 1 143 ? -11.625 -14.234 -15.57 1 64.44 143 THR B N 1
ATOM 3151 C CA . THR B 1 143 ? -12.789 -13.727 -14.852 1 64.44 143 THR B CA 1
ATOM 3152 C C . THR B 1 143 ? -13.523 -14.859 -14.141 1 64.44 143 THR B C 1
ATOM 3154 O O . THR B 1 143 ? -14.445 -14.617 -13.359 1 64.44 143 THR B O 1
ATOM 3157 N N . GLU B 1 144 ? -13.016 -16.141 -14.336 1 83.5 144 GLU B N 1
ATOM 3158 C CA . GLU B 1 144 ? -13.766 -17.203 -13.688 1 83.5 144 GLU B CA 1
ATOM 3159 C C . GLU B 1 144 ? -13.367 -17.344 -12.219 1 83.5 144 GLU B C 1
ATOM 3161 O O . GLU B 1 144 ? -12.188 -17.25 -11.883 1 83.5 144 GLU B O 1
ATOM 3166 N N . THR B 1 145 ? -14.383 -17.469 -11.391 1 86.75 145 THR B N 1
ATOM 3167 C CA . THR B 1 145 ? -14.148 -17.625 -9.961 1 86.75 145 THR B CA 1
ATOM 3168 C C . THR B 1 145 ? -14.75 -18.922 -9.453 1 86.75 145 THR B C 1
ATOM 3170 O O . THR B 1 145 ? -15.602 -19.516 -10.109 1 86.75 145 THR B O 1
ATOM 3173 N N . VAL B 1 146 ? -14.211 -19.5 -8.422 1 89.25 146 VAL B N 1
ATOM 3174 C CA . VAL B 1 146 ? -14.789 -20.625 -7.695 1 89.25 146 VAL B CA 1
ATOM 3175 C C . VAL B 1 146 ? -15.219 -20.172 -6.301 1 89.25 146 VAL B C 1
ATOM 3177 O O . VAL B 1 146 ? -14.516 -19.391 -5.648 1 89.25 146 VAL B O 1
ATOM 3180 N N . THR B 1 147 ? -16.391 -20.531 -5.953 1 86.69 147 THR B N 1
ATOM 3181 C CA . THR B 1 147 ? -16.906 -20.219 -4.629 1 86.69 147 THR B CA 1
ATOM 3182 C C . THR B 1 147 ? -16.656 -21.359 -3.656 1 86.69 147 THR B C 1
ATOM 3184 O O . THR B 1 147 ? -17.094 -22.5 -3.902 1 86.69 147 THR B O 1
ATOM 3187 N N . LEU B 1 148 ? -15.93 -21.078 -2.568 1 86.62 148 LEU B N 1
ATOM 3188 C CA . LEU B 1 148 ? -15.578 -22.094 -1.572 1 86.62 148 LEU B CA 1
ATOM 3189 C C . LEU B 1 148 ? -16.359 -21.875 -0.284 1 86.62 148 LEU B C 1
ATOM 3191 O O . LEU B 1 148 ? -16.453 -20.75 0.216 1 86.62 148 LEU B O 1
ATOM 3195 N N . LYS B 1 149 ? -16.984 -22.953 0.226 1 81.44 149 LYS B N 1
ATOM 3196 C CA . LYS B 1 149 ? -17.688 -22.891 1.507 1 81.44 149 LYS B CA 1
ATOM 3197 C C . LYS B 1 149 ? -16.719 -23.141 2.668 1 81.44 149 LYS B C 1
ATOM 3199 O O . LYS B 1 149 ? -16.25 -24.266 2.855 1 81.44 149 LYS B O 1
ATOM 3204 N N . ILE B 1 150 ? -16.359 -22.125 3.434 1 77.5 150 ILE B N 1
ATOM 3205 C CA . ILE B 1 150 ? -15.336 -22.25 4.473 1 77.5 150 ILE B CA 1
ATOM 3206 C C . ILE B 1 150 ? -16.016 -22.375 5.836 1 77.5 150 ILE B C 1
ATOM 3208 O O . ILE B 1 150 ? -15.336 -22.578 6.848 1 77.5 150 ILE B O 1
ATOM 3212 N N . GLY B 1 151 ? -17.266 -22.219 5.922 1 70.94 151 GLY B N 1
ATOM 3213 C CA . GLY B 1 151 ? -18.078 -22.375 7.117 1 70.94 151 GLY B CA 1
ATOM 3214 C C . GLY B 1 151 ? -19.562 -22.531 6.812 1 70.94 151 GLY B C 1
ATOM 3215 O O . GLY B 1 151 ? -19.953 -22.688 5.656 1 70.94 151 GLY B O 1
ATOM 3216 N N . THR B 1 152 ? -20.438 -22.672 7.809 1 71.31 152 THR B N 1
ATOM 3217 C CA . THR B 1 152 ? -21.875 -22.891 7.652 1 71.31 152 THR B CA 1
ATOM 3218 C C . THR B 1 152 ? -22.5 -21.766 6.836 1 71.31 152 THR B C 1
ATOM 3220 O O . THR B 1 152 ? -23.281 -22.016 5.906 1 71.31 152 THR B O 1
ATOM 3223 N N . ASP B 1 153 ? -22.109 -20.562 7.039 1 71 153 ASP B N 1
ATOM 3224 C CA . ASP B 1 153 ? -22.688 -19.438 6.316 1 71 153 ASP B CA 1
ATOM 3225 C C . ASP B 1 153 ? -21.594 -18.516 5.785 1 71 153 ASP B C 1
ATOM 3227 O O . ASP B 1 153 ? -21.797 -17.297 5.684 1 71 153 ASP B O 1
ATOM 3231 N N . GLU B 1 154 ? -20.406 -19.234 5.5 1 70.62 154 GLU B N 1
ATOM 3232 C CA . GLU B 1 154 ? -19.297 -18.438 5.016 1 70.62 154 GLU B CA 1
ATOM 3233 C C . GLU B 1 154 ? -18.75 -18.984 3.701 1 70.62 154 GLU B C 1
ATOM 3235 O O . GLU B 1 154 ? -18.469 -20.172 3.586 1 70.62 154 GLU B O 1
ATOM 3240 N N . GLU B 1 155 ? -18.812 -18.062 2.699 1 78.56 155 GLU B N 1
ATOM 3241 C CA . GLU B 1 155 ? -18.266 -18.438 1.397 1 78.56 155 GLU B CA 1
ATOM 3242 C C . GLU B 1 155 ? -17.156 -17.484 0.976 1 78.56 155 GLU B C 1
ATOM 3244 O O . GLU B 1 155 ? -17.141 -16.312 1.378 1 78.56 155 GLU B O 1
ATOM 3249 N N . LEU B 1 156 ? -16.172 -18.031 0.262 1 76.81 156 LEU B N 1
ATOM 3250 C CA . LEU B 1 156 ? -15.07 -17.266 -0.318 1 76.81 156 LEU B CA 1
ATOM 3251 C C . LEU B 1 156 ? -15.008 -17.469 -1.828 1 76.81 156 LEU B C 1
ATOM 3253 O O . LEU B 1 156 ? -15.125 -18.594 -2.314 1 76.81 156 LEU B O 1
ATOM 3257 N N . SER B 1 157 ? -14.93 -16.406 -2.518 1 82.38 157 SER B N 1
ATOM 3258 C CA . SER B 1 157 ? -14.734 -16.484 -3.961 1 82.38 157 SER B CA 1
ATOM 3259 C C . SER B 1 157 ? -13.266 -16.312 -4.332 1 82.38 157 SER B C 1
ATOM 3261 O O . SER B 1 157 ? -12.609 -15.359 -3.902 1 82.38 157 SER B O 1
ATOM 3263 N N . LEU B 1 158 ? -12.758 -17.219 -5.141 1 83.75 158 LEU B N 1
ATOM 3264 C CA . LEU B 1 158 ? -11.367 -17.219 -5.562 1 83.75 158 LEU B CA 1
ATOM 3265 C C . LEU B 1 158 ? -11.258 -17.219 -7.086 1 83.75 158 LEU B C 1
ATOM 3267 O O . LEU B 1 158 ? -11.922 -18.016 -7.762 1 83.75 158 LEU B O 1
ATOM 3271 N N . PRO B 1 159 ? -10.508 -16.328 -7.598 1 84.44 159 PRO B N 1
ATOM 3272 C CA . PRO B 1 159 ? -10.234 -16.484 -9.031 1 84.44 159 PRO B CA 1
ATOM 3273 C C . PRO B 1 159 ? -9.523 -17.797 -9.359 1 84.44 159 PRO B C 1
ATOM 3275 O O . PRO B 1 159 ? -8.508 -18.125 -8.742 1 84.44 159 PRO B O 1
ATOM 3278 N N . LYS B 1 160 ? -10.039 -18.484 -10.32 1 90.06 160 LYS B N 1
ATOM 3279 C CA . LYS B 1 160 ? -9.438 -19.75 -10.719 1 90.06 160 LYS B CA 1
ATOM 3280 C C . LYS B 1 160 ? -7.984 -19.562 -11.148 1 90.06 160 LYS B C 1
ATOM 3282 O O . LYS B 1 160 ? -7.137 -20.422 -10.859 1 90.06 160 LYS B O 1
ATOM 3287 N N . ALA B 1 161 ? -7.742 -18.453 -11.758 1 87.19 161 ALA B N 1
ATOM 3288 C CA . ALA B 1 161 ? -6.414 -18.188 -12.297 1 87.19 161 ALA B CA 1
ATOM 3289 C C . ALA B 1 161 ? -5.375 -18.109 -11.18 1 87.19 161 ALA B C 1
ATOM 3291 O O . ALA B 1 161 ? -4.184 -18.328 -11.414 1 87.19 161 ALA B O 1
ATOM 3292 N N . ASP B 1 162 ? -5.793 -17.859 -9.984 1 87.62 162 ASP B N 1
ATOM 3293 C CA . ASP B 1 162 ? -4.867 -17.672 -8.875 1 87.62 162 ASP B CA 1
ATOM 3294 C C . ASP B 1 162 ? -4.551 -19 -8.188 1 87.62 162 ASP B C 1
ATOM 3296 O O . ASP B 1 162 ? -3.648 -19.078 -7.348 1 87.62 162 ASP B O 1
ATOM 3300 N N . ILE B 1 163 ? -5.215 -20.031 -8.531 1 91.38 163 ILE B N 1
ATOM 3301 C CA . ILE B 1 163 ? -5.055 -21.328 -7.867 1 91.38 163 ILE B CA 1
ATOM 3302 C C . ILE B 1 163 ? -3.898 -22.094 -8.508 1 91.38 163 ILE B C 1
ATOM 3304 O O . ILE B 1 163 ? -3.879 -22.297 -9.727 1 91.38 163 ILE B O 1
ATOM 3308 N N . LEU B 1 164 ? -2.959 -22.516 -7.676 1 93.38 164 LEU B N 1
ATOM 3309 C CA . LEU B 1 164 ? -1.839 -23.312 -8.164 1 93.38 164 LEU B CA 1
ATOM 3310 C C . LEU B 1 164 ? -2.207 -24.781 -8.219 1 93.38 164 LEU B C 1
ATOM 3312 O O . LEU B 1 164 ? -2.07 -25.422 -9.266 1 93.38 164 LEU B O 1
ATOM 3316 N N . TYR B 1 165 ? -2.652 -25.266 -7.078 1 96 165 TYR B N 1
ATOM 3317 C CA . TYR B 1 165 ? -3.025 -26.672 -6.945 1 96 165 TYR B CA 1
ATOM 3318 C C . TYR B 1 165 ? -3.951 -26.875 -5.75 1 96 165 TYR B C 1
ATOM 3320 O O . TYR B 1 165 ? -4.129 -25.969 -4.934 1 96 165 TYR B O 1
ATOM 3328 N N . VAL B 1 166 ? -4.586 -28.016 -5.738 1 96.5 166 VAL B N 1
ATOM 3329 C CA . VAL B 1 166 ? -5.461 -28.453 -4.66 1 96.5 166 VAL B CA 1
ATOM 3330 C C . VAL B 1 166 ? -5.016 -29.828 -4.156 1 96.5 166 VAL B C 1
ATOM 3332 O O . VAL B 1 166 ? -4.664 -30.703 -4.953 1 96.5 166 VAL B O 1
ATOM 3335 N N . GLU B 1 167 ? -4.992 -29.984 -2.852 1 96.56 167 GLU B N 1
ATOM 3336 C CA . GLU B 1 167 ? -4.562 -31.281 -2.328 1 96.56 167 GLU B CA 1
ATOM 3337 C C . GLU B 1 167 ? -5.453 -31.734 -1.177 1 96.56 167 GLU B C 1
ATOM 3339 O O . GLU B 1 167 ? -5.957 -30.906 -0.412 1 96.56 167 GLU B O 1
ATOM 3344 N N . ALA B 1 168 ? -5.676 -32.969 -1.082 1 95.75 168 ALA B N 1
ATOM 3345 C CA . ALA B 1 168 ? -6.406 -33.562 0.046 1 95.75 168 ALA B CA 1
ATOM 3346 C C . ALA B 1 168 ? -5.641 -33.344 1.353 1 95.75 168 ALA B C 1
ATOM 3348 O O . ALA B 1 168 ? -4.418 -33.5 1.392 1 95.75 168 ALA B O 1
ATOM 3349 N N . VAL B 1 169 ? -6.402 -32.969 2.336 1 91.75 169 VAL B N 1
ATOM 3350 C CA . VAL B 1 169 ? -5.801 -32.781 3.652 1 91.75 169 VAL B CA 1
ATOM 3351 C C . VAL B 1 169 ? -5.621 -34.125 4.328 1 91.75 169 VAL B C 1
ATOM 3353 O O . VAL B 1 169 ? -6.578 -34.906 4.461 1 91.75 169 VAL B O 1
ATOM 3356 N N . LYS B 1 170 ? -4.457 -34.438 4.777 1 87.5 170 LYS B N 1
ATOM 3357 C CA . LYS B 1 170 ? -4.156 -35.75 5.332 1 87.5 170 LYS B CA 1
ATOM 3358 C C . LYS B 1 170 ? -4.77 -35.906 6.719 1 87.5 170 LYS B C 1
ATOM 3360 O O . LYS B 1 170 ? -5.164 -37.031 7.098 1 87.5 170 LYS B O 1
ATOM 3365 N N . THR B 1 171 ? -4.887 -34.875 7.402 1 86.56 171 THR B N 1
ATOM 3366 C CA . THR B 1 171 ? -5.273 -34.969 8.805 1 86.56 171 THR B CA 1
ATOM 3367 C C . THR B 1 171 ? -6.789 -34.844 8.953 1 86.56 171 THR B C 1
ATOM 3369 O O . THR B 1 171 ? -7.324 -35.031 10.055 1 86.56 171 THR B O 1
ATOM 3372 N N . LYS B 1 172 ? -7.547 -34.469 7.961 1 83.12 172 LYS B N 1
ATOM 3373 C CA . LYS B 1 172 ? -8.992 -34.281 8.047 1 83.12 172 LYS B CA 1
ATOM 3374 C C . LYS B 1 172 ? -9.703 -34.938 6.863 1 83.12 172 LYS B C 1
ATOM 3376 O O . LYS B 1 172 ? -9.508 -34.531 5.715 1 83.12 172 LYS B O 1
ATOM 3381 N N . SER B 1 173 ? -10.484 -35.781 7.227 1 85.38 1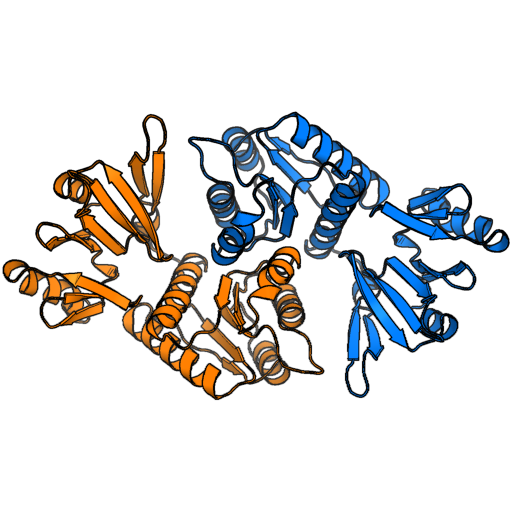73 SER B N 1
ATOM 3382 C CA . SER B 1 173 ? -11.18 -36.531 6.176 1 85.38 173 SER B CA 1
ATOM 3383 C C . SER B 1 173 ? -12.094 -35.594 5.371 1 85.38 173 SER B C 1
ATOM 3385 O O . SER B 1 173 ? -12.742 -34.719 5.934 1 85.38 173 SER B O 1
ATOM 3387 N N . HIS B 1 174 ? -12.094 -35.812 4.094 1 89.62 174 HIS B N 1
ATOM 3388 C CA . HIS B 1 174 ? -12.984 -35.156 3.143 1 89.62 174 HIS B CA 1
ATOM 3389 C C . HIS B 1 174 ? -12.719 -33.656 3.082 1 89.62 174 HIS B C 1
ATOM 3391 O O . HIS B 1 174 ? -13.648 -32.875 2.891 1 89.62 174 HIS B O 1
ATOM 3397 N N . CYS B 1 175 ? -11.523 -33.312 3.467 1 93.44 175 CYS B N 1
ATOM 3398 C CA . CYS B 1 175 ? -11.125 -31.906 3.338 1 93.44 175 CYS B CA 1
ATOM 3399 C C . CYS B 1 175 ? -10.016 -31.75 2.309 1 93.44 175 CYS B C 1
ATOM 3401 O O . CYS B 1 175 ? -9.133 -32.594 2.205 1 93.44 175 CYS B O 1
ATOM 3403 N N . ILE B 1 176 ? -10.172 -30.734 1.541 1 95.12 176 ILE B N 1
ATOM 3404 C CA . ILE B 1 176 ? -9.125 -30.406 0.583 1 95.12 176 ILE B CA 1
ATOM 3405 C C . ILE B 1 176 ? -8.641 -28.984 0.82 1 95.12 176 ILE B C 1
ATOM 3407 O O . ILE B 1 176 ? -9.344 -28.172 1.423 1 95.12 176 ILE B O 1
ATOM 3411 N N . CYS B 1 177 ? -7.398 -28.75 0.358 1 94.06 177 CYS B N 1
ATOM 3412 C CA . CYS B 1 177 ? -6.762 -27.453 0.565 1 94.06 177 CYS B CA 1
ATOM 3413 C C . CYS B 1 177 ? -6.387 -26.812 -0.765 1 94.06 177 CYS B C 1
ATOM 3415 O O . CYS B 1 177 ? -5.695 -27.422 -1.582 1 94.06 177 CYS B O 1
ATOM 3417 N N . TYR B 1 178 ? -6.906 -25.578 -0.947 1 93.5 178 TYR B N 1
ATOM 3418 C CA . TYR B 1 178 ? -6.547 -24.781 -2.115 1 93.5 178 TYR B CA 1
ATOM 3419 C C . TYR B 1 178 ? -5.316 -23.922 -1.84 1 93.5 178 TYR B C 1
ATOM 3421 O O . TYR B 1 178 ? -5.277 -23.172 -0.862 1 93.5 178 TYR B O 1
ATOM 3429 N N . HIS B 1 179 ? -4.316 -24.047 -2.748 1 91.38 179 HIS B N 1
ATOM 3430 C CA . HIS B 1 179 ? -3.107 -23.234 -2.648 1 91.38 179 HIS B CA 1
ATOM 3431 C C . HIS B 1 179 ? -3.035 -22.203 -3.777 1 91.38 179 HIS B C 1
ATOM 3433 O O . HIS B 1 179 ? -3.16 -22.562 -4.953 1 91.38 179 HIS B O 1
ATOM 3439 N N . THR B 1 180 ? -2.795 -20.984 -3.393 1 88.62 180 THR B N 1
ATOM 3440 C CA . THR B 1 180 ? -2.861 -19.906 -4.387 1 88.62 180 THR B CA 1
ATOM 3441 C C . THR B 1 180 ? -1.489 -19.281 -4.59 1 88.62 180 THR B C 1
ATOM 3443 O O . THR B 1 180 ? -0.553 -19.547 -3.836 1 88.62 180 THR B O 1
ATOM 3446 N N . VAL B 1 181 ? -1.365 -18.469 -5.641 1 83.94 181 VAL B N 1
ATOM 3447 C CA . VAL B 1 181 ? -0.129 -17.828 -6.062 1 83.94 181 VAL B CA 1
ATOM 3448 C C . VAL B 1 181 ? 0.397 -16.938 -4.941 1 83.94 181 VAL B C 1
ATOM 3450 O O . VAL B 1 181 ? 1.609 -16.781 -4.773 1 83.94 181 VAL B O 1
ATOM 3453 N N . ASN B 1 182 ? -0.5 -16.422 -4.117 1 73.62 182 ASN B N 1
ATOM 3454 C CA . ASN B 1 182 ? -0.083 -15.5 -3.061 1 73.62 182 ASN B CA 1
ATOM 3455 C C . ASN B 1 182 ? 0.354 -16.25 -1.808 1 73.62 182 ASN B C 1
ATOM 3457 O O . ASN B 1 182 ? 0.568 -15.641 -0.757 1 73.62 182 ASN B O 1
ATOM 3461 N N . GLY B 1 183 ? 0.414 -17.516 -1.869 1 75.62 183 GLY B N 1
ATOM 3462 C CA . GLY B 1 183 ? 0.882 -18.328 -0.751 1 75.62 183 GLY B CA 1
ATOM 3463 C C . GLY B 1 183 ? -0.22 -18.688 0.226 1 75.62 183 GLY B C 1
ATOM 3464 O O . GLY B 1 183 ? 0.031 -19.344 1.236 1 75.62 183 GLY B O 1
ATOM 3465 N N . SER B 1 184 ? -1.37 -18.25 -0.029 1 76.19 184 SER B N 1
ATOM 3466 C CA . SER B 1 184 ? -2.488 -18.594 0.847 1 76.19 184 SER B CA 1
ATOM 3467 C C . SER B 1 184 ? -2.924 -20.047 0.659 1 76.19 184 SER B C 1
ATOM 3469 O O . SER B 1 184 ? -2.73 -20.609 -0.413 1 76.19 184 SER B O 1
ATOM 3471 N N . SER B 1 185 ? -3.449 -20.578 1.81 1 85.12 185 SER B N 1
ATOM 3472 C CA . SER B 1 185 ? -4.031 -21.906 1.797 1 85.12 185 SER B CA 1
ATOM 3473 C C . SER B 1 185 ? -5.426 -21.922 2.414 1 85.12 185 SER B C 1
ATOM 3475 O O . SER B 1 185 ? -5.633 -21.359 3.498 1 85.12 185 SER B O 1
ATOM 3477 N N . ILE B 1 186 ? -6.363 -22.391 1.66 1 86.19 186 ILE B N 1
ATOM 3478 C CA . ILE B 1 186 ? -7.746 -22.422 2.117 1 86.19 186 ILE B CA 1
ATOM 3479 C C . ILE B 1 186 ? -8.234 -23.875 2.178 1 86.19 186 ILE B C 1
ATOM 3481 O O . ILE B 1 186 ? -8.219 -24.578 1.168 1 86.19 186 ILE B O 1
ATOM 3485 N N . THR B 1 187 ? -8.719 -24.25 3.391 1 89.38 187 THR B N 1
ATOM 3486 C CA . THR B 1 187 ? -9.203 -25.609 3.586 1 89.38 187 THR B CA 1
ATOM 3487 C C . THR B 1 187 ? -10.727 -25.641 3.572 1 89.38 187 THR B C 1
ATOM 3489 O O . THR B 1 187 ? -11.383 -24.812 4.215 1 89.38 187 THR B O 1
ATOM 3492 N N . VAL B 1 188 ? -11.234 -26.516 2.789 1 90.88 188 VAL B N 1
ATOM 3493 C CA . VAL B 1 188 ? -12.688 -26.672 2.713 1 90.88 188 VAL B CA 1
ATOM 3494 C C . VAL B 1 188 ? -13.047 -28.156 2.781 1 90.88 188 VAL B C 1
ATOM 3496 O O . VAL B 1 188 ? -12.211 -29.016 2.508 1 90.88 188 VAL B O 1
ATOM 3499 N N . ARG B 1 189 ? -14.359 -28.328 3.154 1 91.94 189 ARG B N 1
ATOM 3500 C CA . ARG B 1 189 ? -14.883 -29.688 3.15 1 91.94 189 ARG B CA 1
ATOM 3501 C C . ARG B 1 189 ? -15.484 -30.031 1.792 1 91.94 189 ARG B C 1
ATOM 3503 O O . ARG B 1 189 ? -16.641 -29.719 1.518 1 91.94 189 ARG B O 1
ATOM 3510 N N . GLU B 1 190 ? -14.75 -30.75 1.054 1 92.5 190 GLU B N 1
ATOM 3511 C CA . GLU B 1 190 ? -15.117 -31.141 -0.303 1 92.5 190 GLU B CA 1
ATOM 3512 C C . GLU B 1 190 ? -14.219 -32.25 -0.812 1 92.5 190 GLU B C 1
ATOM 3514 O O . GLU B 1 190 ? -13.141 -32.5 -0.254 1 92.5 190 GLU B O 1
ATOM 3519 N N . THR B 1 191 ? -14.711 -32.969 -1.887 1 93 191 THR B N 1
ATOM 3520 C CA . THR B 1 191 ? -13.898 -34.031 -2.469 1 93 191 THR B CA 1
ATOM 3521 C C . THR B 1 191 ? -13.07 -33.5 -3.637 1 93 191 THR B C 1
ATOM 3523 O O . THR B 1 191 ? -13.445 -32.5 -4.27 1 93 191 THR B O 1
ATOM 3526 N N . ILE B 1 192 ? -12.008 -34.156 -3.916 1 95.62 192 ILE B N 1
ATOM 3527 C CA . ILE B 1 192 ? -11.125 -33.844 -5.027 1 95.62 192 ILE B CA 1
ATOM 3528 C C . ILE B 1 192 ? -11.914 -33.844 -6.336 1 95.62 192 ILE B C 1
ATOM 3530 O O . ILE B 1 192 ? -11.781 -32.969 -7.168 1 95.62 192 ILE B O 1
ATOM 3534 N N . ASP B 1 193 ? -12.773 -34.844 -6.465 1 94.75 193 ASP B N 1
ATOM 3535 C CA . ASP B 1 193 ? -13.523 -35 -7.707 1 94.75 193 ASP B CA 1
ATOM 3536 C C . ASP B 1 193 ? -14.484 -33.844 -7.918 1 94.75 193 ASP B C 1
ATOM 3538 O O . ASP B 1 193 ? -14.578 -33.281 -9.023 1 94.75 193 ASP B O 1
ATOM 3542 N N . HIS B 1 194 ? -15.156 -33.531 -6.93 1 95.12 194 HIS B N 1
ATOM 3543 C CA . HIS B 1 194 ? -16.078 -32.375 -7.027 1 95.12 194 HIS B CA 1
ATOM 3544 C C . HIS B 1 194 ? -15.328 -31.094 -7.316 1 95.12 194 HIS B C 1
ATOM 3546 O O . HIS B 1 194 ? -15.766 -30.281 -8.133 1 95.12 194 HIS B O 1
ATOM 3552 N N . ALA B 1 195 ? -14.234 -30.906 -6.648 1 96 195 ALA B N 1
ATOM 3553 C CA . ALA B 1 195 ? -13.414 -29.719 -6.867 1 96 195 ALA B CA 1
ATOM 3554 C C . ALA B 1 195 ? -12.945 -29.641 -8.32 1 96 195 ALA B C 1
ATOM 3556 O O . ALA B 1 195 ? -12.977 -28.578 -8.93 1 96 195 ALA B O 1
ATOM 3557 N N . LEU B 1 196 ? -12.508 -30.734 -8.867 1 96.56 196 LEU B N 1
ATOM 3558 C CA . LEU B 1 196 ? -12.031 -30.766 -10.242 1 96.56 196 LEU B CA 1
ATOM 3559 C C . LEU B 1 196 ? -13.141 -30.359 -11.211 1 96.56 196 LEU B C 1
ATOM 3561 O O . LEU B 1 196 ? -12.898 -29.594 -12.148 1 96.56 196 LEU B O 1
ATOM 3565 N N . GLU B 1 197 ? -14.32 -30.828 -10.992 1 95.12 197 GLU B N 1
ATOM 3566 C CA . GLU B 1 197 ? -15.469 -30.469 -11.828 1 95.12 197 GLU B CA 1
ATOM 3567 C C . GLU B 1 197 ? -15.75 -28.969 -11.773 1 95.12 197 GLU B C 1
ATOM 3569 O O . GLU B 1 197 ? -16.047 -28.359 -12.805 1 95.12 197 GLU B O 1
ATOM 3574 N N . THR B 1 198 ? -15.617 -28.5 -10.656 1 93.94 198 THR B N 1
ATOM 3575 C CA . THR B 1 198 ? -15.914 -27.094 -10.445 1 93.94 198 THR B CA 1
ATOM 3576 C C . THR B 1 198 ? -14.828 -26.219 -11.062 1 93.94 198 THR B C 1
ATOM 3578 O O . THR B 1 198 ? -15.117 -25.156 -11.625 1 93.94 198 THR B O 1
ATOM 3581 N N . LEU B 1 199 ? -13.609 -26.547 -11 1 95 199 LEU B N 1
ATOM 3582 C CA . LEU B 1 199 ? -12.469 -25.766 -11.469 1 95 199 LEU B CA 1
ATOM 3583 C C . LEU B 1 199 ? -12.422 -25.734 -12.992 1 95 199 LEU B C 1
ATOM 3585 O O . LEU B 1 199 ? -12.125 -24.703 -13.594 1 95 199 LEU B O 1
ATOM 3589 N N . GLY B 1 200 ? -12.711 -26.922 -13.578 1 92.81 200 GLY B N 1
ATOM 3590 C CA . GLY B 1 200 ? -12.852 -26.922 -15.031 1 92.81 200 GLY B CA 1
ATOM 3591 C C . GLY B 1 200 ? -11.594 -27.344 -15.758 1 92.81 200 GLY B C 1
ATOM 3592 O O . GLY B 1 200 ? -10.719 -27.969 -15.172 1 92.81 200 GLY B O 1
ATOM 3593 N N . ALA B 1 201 ? -11.516 -27.016 -17.047 1 91.88 201 ALA B N 1
ATOM 3594 C CA . ALA B 1 201 ? -10.586 -27.625 -18 1 91.88 201 ALA B CA 1
ATOM 3595 C C . ALA B 1 201 ? -9.156 -27.141 -17.75 1 91.88 201 ALA B C 1
ATOM 3597 O O . ALA B 1 201 ? -8.195 -27.766 -18.203 1 91.88 201 ALA B O 1
ATOM 3598 N N . GLY B 1 202 ? -9 -26.109 -17.078 1 92.94 202 GLY B N 1
ATOM 3599 C CA . GLY B 1 202 ? -7.664 -25.594 -16.797 1 92.94 202 GLY B CA 1
ATOM 3600 C C . GLY B 1 202 ? -6.918 -26.406 -15.75 1 92.94 202 GLY B C 1
ATOM 3601 O O . GLY B 1 202 ? -5.719 -26.203 -15.555 1 92.94 202 GLY B O 1
ATOM 3602 N N . PHE B 1 203 ? -7.621 -27.266 -15.25 1 96.56 203 PHE B N 1
ATOM 3603 C CA . PHE B 1 203 ? -7.055 -28.062 -14.164 1 96.56 203 PHE B CA 1
ATOM 3604 C C . PHE B 1 203 ? -7.078 -29.547 -14.523 1 96.56 203 PHE B C 1
ATOM 3606 O O . PHE B 1 203 ? -7.836 -29.969 -15.398 1 96.56 203 PHE B O 1
ATOM 3613 N N . MET B 1 204 ? -6.23 -30.328 -13.82 1 96.19 204 MET B N 1
ATOM 3614 C CA . MET B 1 204 ? -6.219 -31.781 -14.008 1 96.19 204 MET B CA 1
ATOM 3615 C C . MET B 1 204 ? -5.707 -32.469 -12.75 1 96.19 204 MET B C 1
ATOM 3617 O O . MET B 1 204 ? -5.031 -31.875 -11.922 1 96.19 204 MET B O 1
ATOM 3621 N N . LYS B 1 205 ? -6.008 -33.688 -12.68 1 96.38 205 LYS B N 1
ATOM 3622 C CA . LYS B 1 205 ? -5.488 -34.5 -11.578 1 96.38 205 LYS B CA 1
ATOM 3623 C C . LYS B 1 205 ? -4.059 -34.969 -11.859 1 96.38 205 LYS B C 1
ATOM 3625 O O . LYS B 1 205 ? -3.758 -35.438 -12.953 1 96.38 205 LYS B O 1
ATOM 3630 N N . SER B 1 206 ? -3.174 -34.719 -10.961 1 96.88 206 SER B N 1
ATOM 3631 C CA . SER B 1 206 ? -1.83 -35.281 -11.07 1 96.88 206 SER B CA 1
ATOM 3632 C C . SER B 1 206 ? -1.67 -36.531 -10.188 1 96.88 206 SER B C 1
ATOM 3634 O O . SER B 1 206 ? -0.75 -37.312 -10.391 1 96.88 206 SER B O 1
ATOM 3636 N N . HIS B 1 207 ? -2.404 -36.594 -9.211 1 95.81 207 HIS B N 1
ATOM 3637 C CA . HIS B 1 207 ? -2.473 -37.656 -8.211 1 95.81 207 HIS B CA 1
ATOM 3638 C C . HIS B 1 207 ? -3.896 -37.844 -7.691 1 95.81 207 HIS B C 1
ATOM 3640 O O . HIS B 1 207 ? -4.742 -36.969 -7.871 1 95.81 207 HIS B O 1
ATOM 3646 N N . ARG B 1 208 ? -4.141 -39 -7.062 1 94.06 208 ARG B N 1
ATOM 3647 C CA . ARG B 1 208 ? -5.473 -39.25 -6.523 1 94.06 208 ARG B CA 1
ATOM 3648 C C . ARG B 1 208 ? -5.867 -38.156 -5.516 1 94.06 208 ARG B C 1
ATOM 3650 O O . ARG B 1 208 ? -7.055 -37.906 -5.32 1 94.06 208 ARG B O 1
ATOM 3657 N N . SER B 1 209 ? -4.852 -37.5 -5.016 1 96 209 SER B N 1
ATOM 3658 C CA . SER B 1 209 ? -5.137 -36.562 -3.939 1 96 209 SER B CA 1
ATOM 3659 C C . SER B 1 209 ? -4.711 -35.156 -4.32 1 96 209 SER B C 1
ATOM 3661 O O . SER B 1 209 ? -4.645 -34.281 -3.469 1 96 209 SER B O 1
ATOM 3663 N N . VAL B 1 210 ? -4.465 -34.938 -5.637 1 97.38 210 VAL B N 1
ATOM 3664 C CA . VAL B 1 210 ? -3.92 -33.656 -5.996 1 97.38 210 VAL B CA 1
ATOM 3665 C C . VAL B 1 210 ? -4.504 -33.188 -7.332 1 97.38 210 VAL B C 1
ATOM 3667 O O . VAL B 1 210 ? -4.594 -33.969 -8.273 1 97.38 210 VAL B O 1
ATOM 3670 N N . ILE B 1 211 ? -4.973 -31.984 -7.402 1 97.62 211 ILE B N 1
ATOM 3671 C CA . ILE B 1 211 ? -5.344 -31.281 -8.633 1 97.62 211 ILE B CA 1
ATOM 3672 C C . ILE B 1 211 ? -4.34 -30.156 -8.914 1 97.62 211 ILE B C 1
ATOM 3674 O O . ILE B 1 211 ? -3.975 -29.406 -8.008 1 97.62 211 ILE B O 1
ATOM 3678 N N . VAL B 1 212 ? -3.877 -30.047 -10.156 1 97.06 212 VAL B N 1
ATOM 3679 C CA . VAL B 1 212 ? -2.9 -29.016 -10.5 1 97.06 212 VAL B CA 1
ATOM 3680 C C . VAL B 1 212 ? -3.461 -28.125 -11.602 1 97.06 212 VAL B C 1
ATOM 3682 O O . VAL B 1 212 ? -4.23 -28.578 -12.453 1 97.06 212 VAL B O 1
ATOM 3685 N N . GLN B 1 213 ? -3.111 -26.906 -11.492 1 93.94 213 GLN B N 1
ATOM 3686 C CA . GLN B 1 213 ? -3.414 -26 -12.602 1 93.94 213 GLN B CA 1
ATOM 3687 C C . GLN B 1 213 ? -2.391 -26.141 -13.719 1 93.94 213 GLN B C 1
ATOM 3689 O O . GLN B 1 213 ? -1.185 -26.031 -13.484 1 93.94 213 GLN B O 1
ATOM 3694 N N . LYS B 1 214 ? -2.854 -26.172 -14.914 1 91.44 214 LYS B N 1
ATOM 3695 C CA . LYS B 1 214 ? -2.008 -26.5 -16.062 1 91.44 214 LYS B CA 1
ATOM 3696 C C . LYS B 1 214 ? -1.021 -25.375 -16.344 1 91.44 214 LYS B C 1
ATOM 3698 O O . LYS B 1 214 ? 0.161 -25.625 -16.594 1 91.44 214 LYS B O 1
ATOM 3703 N N . CYS B 1 215 ? -1.44 -24.172 -16.234 1 86.25 215 CYS B N 1
ATOM 3704 C CA . CYS B 1 215 ? -0.643 -23.047 -16.719 1 86.25 215 CYS B CA 1
ATOM 3705 C C . CYS B 1 215 ? 0.424 -22.656 -15.703 1 86.25 215 CYS B C 1
ATOM 3707 O O . CYS B 1 215 ? 1.342 -21.906 -16.031 1 86.25 215 CYS B O 1
ATOM 3709 N N . HIS B 1 216 ? 0.375 -23.234 -14.523 1 88.44 216 HIS B N 1
ATOM 3710 C CA . HIS B 1 216 ? 1.33 -22.828 -13.5 1 88.44 216 HIS B CA 1
ATOM 3711 C C . HIS B 1 216 ? 2.42 -23.875 -13.312 1 88.44 216 HIS B C 1
ATOM 3713 O O . HIS B 1 216 ? 3.395 -23.641 -12.594 1 88.44 216 HIS B O 1
ATOM 3719 N N . MET B 1 217 ? 2.273 -25 -13.945 1 90.44 217 MET B N 1
ATOM 3720 C CA . MET B 1 217 ? 3.289 -26.047 -13.859 1 90.44 217 MET B CA 1
ATOM 3721 C C . MET B 1 217 ? 4.512 -25.688 -14.695 1 90.44 217 MET B C 1
ATOM 3723 O O . MET B 1 217 ? 4.379 -25.25 -15.836 1 90.44 217 MET B O 1
ATOM 3727 N N . ILE B 1 218 ? 5.711 -26.016 -14.086 1 86.75 218 ILE B N 1
ATOM 3728 C CA . ILE B 1 218 ? 6.887 -25.609 -14.852 1 86.75 218 ILE B CA 1
ATOM 3729 C C . ILE B 1 218 ? 7.805 -26.812 -15.062 1 86.75 218 ILE B C 1
ATOM 3731 O O . ILE B 1 218 ? 8.773 -26.734 -15.812 1 86.75 218 ILE B O 1
ATOM 3735 N N . GLY B 1 219 ? 7.496 -27.875 -14.328 1 89.06 219 GLY B N 1
ATOM 3736 C CA . GLY B 1 219 ? 8.367 -29.031 -14.516 1 89.06 219 GLY B CA 1
ATOM 3737 C C . GLY B 1 219 ? 7.871 -30.281 -13.82 1 89.06 219 GLY B C 1
ATOM 3738 O O . GLY B 1 219 ? 6.961 -30.219 -12.992 1 89.06 219 GLY B O 1
ATOM 3739 N N . LEU B 1 220 ? 8.414 -31.344 -14.281 1 92.25 220 LEU B N 1
ATOM 3740 C CA . LEU B 1 220 ? 8.172 -32.656 -13.68 1 92.25 220 LEU B CA 1
ATOM 3741 C C . LEU B 1 220 ? 9.477 -33.438 -13.508 1 92.25 220 LEU B C 1
ATOM 3743 O O . LEU B 1 220 ? 10.211 -33.625 -14.484 1 92.25 220 LEU B O 1
ATOM 3747 N N . SER B 1 221 ? 9.828 -33.75 -12.211 1 90.62 221 SER B N 1
ATOM 3748 C CA . SER B 1 221 ? 11.031 -34.531 -11.922 1 90.62 221 SER B CA 1
ATOM 3749 C C . SER B 1 221 ? 10.82 -35.438 -10.734 1 90.62 221 SER B C 1
ATOM 3751 O O . SER B 1 221 ? 10.234 -35.062 -9.719 1 90.62 221 SER B O 1
ATOM 3753 N N . ASP B 1 222 ? 11.281 -36.656 -10.875 1 92.75 222 ASP B N 1
ATOM 3754 C CA . ASP B 1 222 ? 11.258 -37.656 -9.805 1 92.75 222 ASP B CA 1
ATOM 3755 C C . ASP B 1 222 ? 9.852 -37.781 -9.219 1 92.75 222 ASP B C 1
ATOM 3757 O O . ASP B 1 222 ? 9.68 -37.812 -8 1 92.75 222 ASP B O 1
ATOM 3761 N N . GLY B 1 223 ? 8.977 -37.75 -10.086 1 93.56 223 GLY B N 1
ATOM 3762 C CA . GLY B 1 223 ? 7.602 -38 -9.672 1 93.56 223 GLY B CA 1
ATOM 3763 C C . GLY B 1 223 ? 6.965 -36.781 -8.992 1 93.56 223 GLY B C 1
ATOM 3764 O O . GLY B 1 223 ? 5.906 -36.906 -8.367 1 93.56 223 GLY B O 1
ATOM 3765 N N . MET B 1 224 ? 7.625 -35.656 -9.086 1 95.56 224 MET B N 1
ATOM 3766 C CA . MET B 1 224 ? 7.102 -34.438 -8.461 1 95.56 224 MET B CA 1
ATOM 3767 C C . MET B 1 224 ? 6.898 -33.344 -9.492 1 95.56 224 MET B C 1
ATOM 3769 O O . MET B 1 224 ? 7.781 -33.094 -10.312 1 95.56 224 MET B O 1
ATOM 3773 N N . ILE B 1 225 ? 5.758 -32.719 -9.469 1 95.19 225 ILE B N 1
ATOM 3774 C CA . ILE B 1 225 ? 5.484 -31.547 -10.289 1 95.19 225 ILE B CA 1
ATOM 3775 C C . ILE B 1 225 ? 5.988 -30.297 -9.586 1 95.19 225 ILE B C 1
ATOM 3777 O O . ILE B 1 225 ? 5.77 -30.109 -8.383 1 95.19 225 ILE B O 1
ATOM 3781 N N . LYS B 1 226 ? 6.613 -29.484 -10.375 1 92.19 226 LYS B N 1
ATOM 3782 C CA . LYS B 1 226 ? 7.168 -28.25 -9.82 1 92.19 226 LYS B CA 1
ATOM 3783 C C . LYS B 1 226 ? 6.398 -27.031 -10.32 1 92.19 226 LYS B C 1
ATOM 3785 O O . LYS B 1 226 ? 6.031 -26.953 -11.492 1 92.19 226 LYS B O 1
ATOM 3790 N N . PHE B 1 227 ? 6.191 -26.125 -9.352 1 90.12 227 PHE B N 1
ATOM 3791 C CA . PHE B 1 227 ? 5.582 -24.844 -9.688 1 90.12 227 PHE B CA 1
ATOM 3792 C C . PHE B 1 227 ? 6.609 -23.719 -9.602 1 90.12 227 PHE B C 1
ATOM 3794 O O . PHE B 1 227 ? 7.652 -23.875 -8.969 1 90.12 227 PHE B O 1
ATOM 3801 N N . ILE B 1 228 ? 6.301 -22.719 -10.266 1 80.56 228 ILE B N 1
ATOM 3802 C CA . ILE B 1 228 ? 7.25 -21.609 -10.383 1 80.56 228 ILE B CA 1
ATOM 3803 C C . ILE B 1 228 ? 7.516 -21.016 -9 1 80.56 228 ILE B C 1
ATOM 3805 O O . ILE B 1 228 ? 8.609 -20.5 -8.742 1 80.56 228 ILE B O 1
ATOM 3809 N N . ASN B 1 229 ? 6.57 -21.062 -8.078 1 79.94 229 ASN B N 1
ATOM 3810 C CA . ASN B 1 229 ? 6.754 -20.5 -6.746 1 79.94 229 ASN B CA 1
ATOM 3811 C C . ASN B 1 229 ? 7.586 -21.422 -5.855 1 79.94 229 ASN B C 1
ATOM 3813 O O . ASN B 1 229 ? 7.828 -21.109 -4.691 1 79.94 229 ASN B O 1
ATOM 3817 N N . GLY B 1 230 ? 7.961 -22.594 -6.336 1 82.75 230 GLY B N 1
ATOM 3818 C CA . GLY B 1 230 ? 8.812 -23.5 -5.586 1 82.75 230 GLY B CA 1
ATOM 3819 C C . GLY B 1 230 ? 8.062 -24.703 -5.023 1 82.75 230 GLY B C 1
ATOM 3820 O O . GLY B 1 230 ? 8.672 -25.688 -4.605 1 82.75 230 GLY B O 1
ATOM 3821 N N . ASP B 1 231 ? 6.793 -24.641 -4.938 1 88.94 231 ASP B N 1
ATOM 3822 C CA . ASP B 1 231 ? 6.004 -25.766 -4.445 1 88.94 231 ASP B CA 1
ATOM 3823 C C . ASP B 1 231 ? 6.168 -27 -5.34 1 88.94 231 ASP B C 1
ATOM 3825 O O . ASP B 1 231 ? 6.449 -26.859 -6.535 1 88.94 231 ASP B O 1
ATOM 3829 N N . THR B 1 232 ? 6.035 -28.094 -4.699 1 93.25 232 THR B N 1
ATOM 3830 C CA . THR B 1 232 ? 6.051 -29.359 -5.426 1 93.25 232 THR B CA 1
ATOM 3831 C C . THR B 1 232 ? 4.918 -30.266 -4.961 1 93.25 232 THR B C 1
ATOM 3833 O O . THR B 1 232 ? 4.535 -30.25 -3.787 1 93.25 232 THR B O 1
ATOM 3836 N N . VAL B 1 233 ? 4.352 -30.969 -5.855 1 95.69 233 VAL B N 1
ATOM 3837 C CA . VAL B 1 233 ? 3.301 -31.922 -5.523 1 95.69 233 VAL B CA 1
ATOM 3838 C C . VAL B 1 233 ? 3.557 -33.25 -6.246 1 95.69 233 VAL B C 1
ATOM 3840 O O . VAL B 1 233 ? 4.238 -33.281 -7.273 1 95.69 233 VAL B O 1
ATOM 3843 N N . PRO B 1 234 ? 2.965 -34.281 -5.738 1 95.69 234 PRO B N 1
ATOM 3844 C CA . PRO B 1 234 ? 3.209 -35.594 -6.352 1 95.69 234 PRO B CA 1
ATOM 3845 C C . PRO B 1 234 ? 2.469 -35.781 -7.676 1 95.69 234 PRO B C 1
ATOM 3847 O O . PRO B 1 234 ? 1.397 -35.188 -7.871 1 95.69 234 PRO B O 1
ATOM 3850 N N . CYS B 1 235 ? 3.062 -36.562 -8.492 1 96.62 235 CYS B N 1
ATOM 3851 C CA . CYS B 1 235 ? 2.492 -37 -9.766 1 96.62 235 CYS B CA 1
ATOM 3852 C C . CYS B 1 235 ? 2.512 -38.5 -9.875 1 96.62 235 CYS B C 1
ATOM 3854 O O . CYS B 1 235 ? 3.578 -39.125 -9.852 1 96.62 235 CYS B O 1
ATOM 3856 N N . SER B 1 236 ? 1.35 -39.031 -10.023 1 95.31 236 SER B N 1
ATOM 3857 C CA . SER B 1 236 ? 1.277 -40.469 -10.156 1 95.31 236 SER B CA 1
ATOM 3858 C C . SER B 1 236 ? 1.943 -40.938 -11.453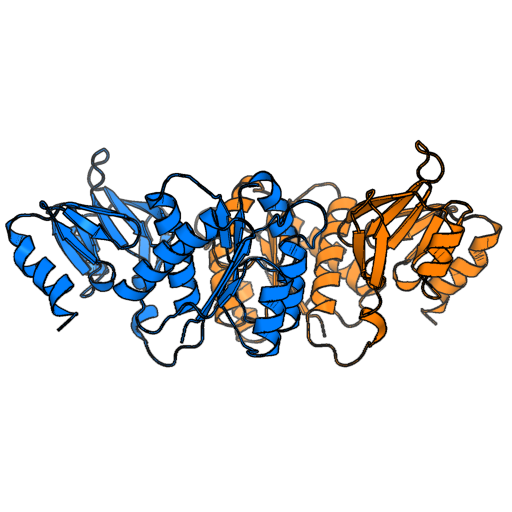 1 95.31 236 SER B C 1
ATOM 3860 O O . SER B 1 236 ? 2.027 -40.188 -12.422 1 95.31 236 SER B O 1
ATOM 3862 N N . PHE B 1 237 ? 2.342 -42.156 -11.461 1 93.69 237 PHE B N 1
ATOM 3863 C CA . PHE B 1 237 ? 3.025 -42.75 -12.602 1 93.69 237 PHE B CA 1
ATOM 3864 C C . PHE B 1 237 ? 2.156 -42.656 -13.852 1 93.69 237 PHE B C 1
ATOM 3866 O O . PHE B 1 237 ? 2.635 -42.281 -14.922 1 93.69 237 PHE B O 1
ATOM 3873 N N . ARG B 1 238 ? 0.912 -42.906 -13.734 1 93.06 238 ARG B N 1
ATOM 3874 C CA . ARG B 1 238 ? -0.015 -42.969 -14.859 1 93.06 238 ARG B CA 1
ATOM 3875 C C . ARG B 1 238 ? -0.234 -41.594 -15.461 1 93.06 238 ARG B C 1
ATOM 3877 O O . ARG B 1 238 ? -0.554 -41.469 -16.641 1 93.06 238 ARG B O 1
ATOM 3884 N N . GLN B 1 239 ? -0.028 -40.531 -14.656 1 93.75 239 GLN B N 1
ATOM 3885 C CA . GLN B 1 239 ? -0.346 -39.188 -15.102 1 93.75 239 GLN B CA 1
ATOM 3886 C C . GLN B 1 239 ? 0.888 -38.5 -15.664 1 93.75 239 GLN B C 1
ATOM 3888 O O . GLN B 1 239 ? 0.79 -37.375 -16.203 1 93.75 239 GLN B O 1
ATOM 3893 N N . ARG B 1 240 ? 1.982 -39.062 -15.57 1 93.88 240 ARG B N 1
ATOM 3894 C CA . ARG B 1 240 ? 3.248 -38.406 -15.875 1 93.88 240 ARG B CA 1
ATOM 3895 C C . ARG B 1 240 ? 3.318 -38 -17.344 1 93.88 240 ARG B C 1
ATOM 3897 O O . ARG B 1 240 ? 3.736 -36.875 -17.656 1 93.88 240 ARG B O 1
ATOM 3904 N N . ASN B 1 241 ? 2.904 -38.906 -18.188 1 92.06 241 ASN B N 1
ATOM 3905 C CA . ASN B 1 241 ? 2.971 -38.625 -19.625 1 92.06 241 ASN B CA 1
ATOM 3906 C C . ASN B 1 241 ? 2.078 -37.438 -19.984 1 92.06 241 ASN B C 1
ATOM 3908 O O . ASN B 1 241 ? 2.5 -36.531 -20.719 1 92.06 241 ASN B O 1
ATOM 3912 N N . GLU B 1 242 ? 0.971 -37.469 -19.484 1 92.94 242 GLU B N 1
ATOM 3913 C CA . GLU B 1 242 ? 0.034 -36.375 -19.781 1 92.94 242 GLU B CA 1
ATOM 3914 C C . GLU B 1 242 ? 0.541 -35.062 -19.219 1 92.94 242 GLU B C 1
ATOM 3916 O O . GLU B 1 242 ? 0.466 -34.031 -19.891 1 92.94 242 GLU B O 1
ATOM 3921 N N . ILE B 1 243 ? 1.049 -35.094 -18.047 1 94.06 243 ILE B N 1
ATOM 3922 C CA . ILE B 1 243 ? 1.539 -33.906 -17.375 1 94.06 243 ILE B CA 1
ATOM 3923 C C . ILE B 1 243 ? 2.748 -33.344 -18.141 1 94.06 243 ILE B C 1
ATOM 3925 O O . ILE B 1 243 ? 2.861 -32.125 -18.344 1 94.06 243 ILE B O 1
ATOM 3929 N N . LYS B 1 244 ? 3.586 -34.188 -18.562 1 90.94 244 LYS B N 1
ATOM 3930 C CA . LYS B 1 244 ? 4.734 -33.781 -19.359 1 90.94 244 LYS B CA 1
ATOM 3931 C C . LYS B 1 244 ? 4.285 -33.094 -20.641 1 90.94 244 LYS B C 1
ATOM 3933 O O . LYS B 1 244 ? 4.875 -32.094 -21.062 1 90.94 244 LYS B O 1
ATOM 3938 N N . GLY B 1 245 ? 3.299 -33.688 -21.234 1 90.81 245 GLY B N 1
ATOM 3939 C CA . GLY B 1 245 ? 2.748 -33.094 -22.422 1 90.81 245 GLY B CA 1
ATOM 3940 C C . GLY B 1 245 ? 2.25 -31.656 -22.203 1 90.81 245 GLY B C 1
ATOM 3941 O O . GLY B 1 245 ? 2.434 -30.797 -23.062 1 90.81 245 GLY B O 1
ATOM 3942 N N . VAL B 1 246 ? 1.631 -31.484 -21.078 1 89.25 246 VAL B N 1
ATOM 3943 C CA . VAL B 1 246 ? 1.092 -30.172 -20.766 1 89.25 246 VAL B CA 1
ATOM 3944 C C . VAL B 1 246 ? 2.236 -29.188 -20.5 1 89.25 246 VAL B C 1
ATOM 3946 O O . VAL B 1 246 ? 2.232 -28.062 -21 1 89.25 246 VAL B O 1
ATOM 3949 N N . ILE B 1 247 ? 3.223 -29.625 -19.766 1 86.81 247 ILE B N 1
ATOM 3950 C CA . ILE B 1 247 ? 4.316 -28.75 -19.344 1 86.81 247 ILE B CA 1
ATOM 3951 C C . ILE B 1 247 ? 5.223 -28.453 -20.531 1 86.81 247 ILE B C 1
ATOM 3953 O O . ILE B 1 247 ? 5.586 -27.297 -20.766 1 86.81 247 ILE B O 1
ATOM 3957 N N . TYR B 1 248 ? 5.551 -29.484 -21.266 1 79.62 248 TYR B N 1
ATOM 3958 C CA . TYR B 1 248 ? 6.574 -29.344 -22.281 1 79.62 248 TYR B CA 1
ATOM 3959 C C . TYR B 1 248 ? 5.945 -29.219 -23.672 1 79.62 248 TYR B C 1
ATOM 3961 O O . TYR B 1 248 ? 6.637 -28.906 -24.641 1 79.62 248 TYR B O 1
ATOM 3969 N N . GLY B 1 249 ? 4.699 -29.594 -23.75 1 68.44 249 GLY B N 1
ATOM 3970 C CA . GLY B 1 249 ? 4.023 -29.391 -25.016 1 68.44 249 GLY B CA 1
ATOM 3971 C C . GLY B 1 249 ? 3.678 -27.938 -25.281 1 68.44 249 GLY B C 1
ATOM 3972 O O . GLY B 1 249 ? 3.352 -27.562 -26.422 1 68.44 249 GLY B O 1
ATOM 3973 N N . LYS B 1 250 ? 3.371 -27.172 -24.359 1 54.72 250 LYS B N 1
ATOM 3974 C CA . LYS B 1 250 ? 3.174 -25.734 -24.531 1 54.72 250 LYS B CA 1
ATOM 3975 C C . LYS B 1 250 ? 4.398 -25.078 -25.156 1 54.72 250 LYS B C 1
ATOM 3977 O O . LYS B 1 250 ? 4.309 -23.969 -25.703 1 54.72 250 LYS B O 1
ATOM 3982 N N . GLN B 1 251 ? 5.59 -25.531 -24.969 1 43.75 251 GLN B N 1
ATOM 3983 C CA . GLN B 1 251 ? 6.832 -24.969 -25.484 1 43.75 251 GLN B CA 1
ATOM 3984 C C . GLN B 1 251 ? 6.977 -25.266 -26.984 1 43.75 251 GLN B C 1
ATOM 3986 O O . GLN B 1 251 ? 7.797 -24.656 -27.672 1 43.75 251 GLN B O 1
ATOM 3991 N N . SER B 1 252 ? 6.352 -26.297 -27.469 1 38.31 252 SER B N 1
ATOM 3992 C CA . SER B 1 252 ? 6.496 -26.469 -28.922 1 38.31 252 SER B CA 1
ATOM 3993 C C . SER B 1 252 ? 5.527 -25.594 -29.688 1 38.31 252 SER B C 1
ATOM 3995 O O . SER B 1 252 ? 4.395 -25.359 -29.25 1 38.31 252 SER B O 1
#

Solvent-accessible surface area (backbone atoms only — not comparable to full-atom values): 27419 Å² total; per-residue (Å²): 122,54,37,31,34,41,34,32,66,46,68,66,58,45,51,53,51,48,53,45,51,51,53,46,25,69,73,75,34,73,69,38,47,79,73,44,81,21,58,39,70,68,56,43,50,55,48,40,72,76,55,71,68,65,38,41,33,43,32,31,42,71,66,63,87,49,47,70,39,29,64,55,52,46,40,54,46,39,72,77,24,68,78,37,37,39,27,37,40,30,84,56,64,86,47,50,64,58,53,38,51,61,52,62,29,38,27,24,64,41,69,63,68,90,49,61,51,60,52,34,23,54,53,44,32,54,53,53,53,46,56,71,66,46,89,64,92,72,79,77,75,69,72,48,65,43,78,42,57,68,49,97,79,23,60,46,76,40,49,53,80,44,44,42,35,34,33,56,41,89,90,38,87,61,22,27,33,42,32,32,60,82,70,48,74,47,67,30,77,42,50,68,66,59,48,48,65,69,70,34,87,59,43,46,68,33,30,97,52,27,37,36,27,56,89,49,43,68,43,76,55,95,53,28,35,30,32,75,49,59,53,69,43,64,34,36,80,87,36,42,64,60,50,46,45,56,47,58,47,68,75,102,121,54,37,30,35,41,33,33,67,48,67,67,58,44,50,54,52,48,53,44,50,50,52,47,26,68,74,76,34,72,70,38,46,77,75,42,80,20,61,40,68,68,58,42,50,55,48,41,71,77,53,72,68,64,37,40,33,44,32,32,42,72,66,64,89,50,46,69,39,30,65,55,53,46,41,55,46,39,70,78,25,67,79,37,39,40,26,38,40,28,85,55,65,87,46,51,63,59,52,38,53,62,52,60,29,39,27,25,63,42,70,66,65,90,50,62,52,60,50,35,22,55,53,44,30,52,52,54,52,47,54,70,66,46,90,63,91,76,79,77,75,68,71,47,64,45,80,41,56,68,48,98,77,24,60,45,78,40,49,52,82,44,44,42,37,34,34,56,42,88,89,38,87,60,23,27,31,42,32,32,58,83,68,48,75,47,66,31,78,43,52,68,68,60,48,49,66,69,72,34,87,60,42,46,68,33,29,98,51,29,35,36,26,55,88,49,43,69,43,76,56,95,52,28,35,31,34,75,49,59,52,69,45,64,34,36,79,87,36,44,64,60,51,46,45,57,50,57,46,71,74,102